Protein AF-A0A0T1X6J6-F1 (afdb_monomer)

pLDDT: mean 84.4, std 14.31, range [27.38, 98.38]

Nearest PDB structures (foldseek):
  5xg2-assembly1_A  TM=2.664E-01  e=5.481E+00  Pyrococcus yayanosii CH1
  2efk-assembly1_A-2  TM=2.454E-01  e=5.730E+00  Homo sapiens

Solvent-accessible surface area (backbone atoms only — not comparable to full-atom values): 37831 Å² total; per-residue (Å²): 134,87,79,79,72,47,75,50,78,43,81,40,73,76,47,72,69,56,53,54,52,35,32,52,47,9,73,74,46,39,60,80,56,39,36,44,32,43,32,29,67,84,44,84,43,36,30,42,36,28,44,22,45,25,12,33,35,33,40,44,55,94,96,46,76,45,75,77,34,25,60,32,59,86,63,83,93,65,62,73,47,83,46,69,68,58,54,50,51,40,47,56,48,48,49,54,38,46,72,74,41,63,81,51,44,64,51,26,50,52,40,23,73,69,42,92,86,52,48,47,68,59,16,56,62,56,51,66,65,81,71,89,33,31,24,39,43,52,38,44,51,46,49,48,51,65,27,64,42,89,87,49,93,74,51,59,91,58,57,64,61,54,54,51,43,75,66,34,76,73,42,47,76,61,29,72,34,34,47,61,78,60,57,42,73,74,46,50,65,36,36,52,51,35,24,72,78,64,30,35,63,59,25,35,50,39,53,50,46,51,40,52,22,52,57,46,32,37,75,76,33,24,83,54,30,54,36,48,94,89,60,60,49,60,76,68,46,76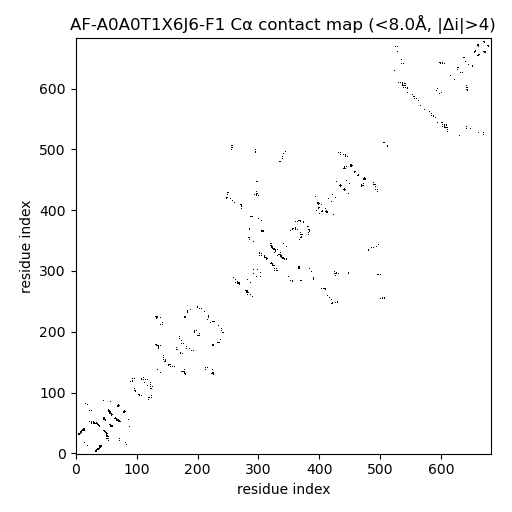,69,54,57,86,72,80,80,84,82,70,63,61,51,71,66,50,50,41,54,51,51,48,54,46,57,72,22,38,88,35,69,50,66,70,59,63,81,85,79,58,85,44,44,34,49,47,30,46,48,33,49,40,51,50,36,66,61,56,36,41,57,52,62,45,59,35,66,27,40,42,84,37,52,41,77,32,85,83,83,40,92,61,25,27,34,42,44,40,54,26,91,63,34,95,84,60,46,57,47,75,43,53,39,45,41,73,55,45,68,60,42,52,60,34,39,56,61,28,53,45,98,76,32,62,91,48,66,36,50,29,32,27,85,60,77,56,57,94,86,46,92,62,74,76,57,46,44,58,64,56,48,48,53,50,51,56,36,46,44,43,24,66,34,89,92,30,62,90,45,86,57,33,52,39,50,38,69,74,71,71,34,76,88,77,48,71,72,31,45,40,53,30,47,37,58,48,23,46,74,69,68,25,46,12,28,32,35,62,62,61,72,65,81,47,81,70,84,90,84,80,95,48,75,70,63,44,51,62,43,38,36,63,48,41,67,20,72,57,88,86,64,79,78,59,81,89,50,51,66,53,28,35,55,38,39,40,59,54,34,47,61,48,49,54,49,34,45,75,66,31,70,68,47,40,53,50,54,51,48,52,51,49,52,52,49,52,52,51,52,54,54,50,60,74,43,44,63,61,18,37,55,51,11,58,62,65,45,46,64,56,50,51,53,36,50,50,51,34,55,51,40,52,52,48,44,54,54,45,68,70,40,87,80,57,54,65,68,60,45,52,52,48,50,54,52,34,51,54,38,46,53,53,38,46,38,56,70,79,55,37,21,77,75,28,45,62,45,23,59,55,47,47,60,74,33,74,63,36,78,76,33,89,63,53,61,78,52,57,48,66,82,78,36,47,69,57,46,53,50,47,44,36,36,58,39,60,78,36,53,72,64,57,43,50,49,55,43,23,76,73,54,42,45,54,85,87,60,86,93,73,62,58,34,52,74,93,53,78,57,62,79,74,75,82,116

Sequence (683 aa):
MTSKITYNNIRVKIAKSHITEAAKKAEVGMPTRVVDIYADDATAGLQLRVQGQRAFWVLKYRNSTKTLGYVYAEQEPHQMIPSVSEARSLAAEGKKVIDDDPKKFDSFLSTYYAIQERDPEQARKEARGQITTWTLRQCIEHVIEARTATGEKKPLKNPYEYQLTLRRPELQNLLDQPAAALDRGDFDDARDTLKKNYGKSPANKALSNIRRSLDYCMRFQSKASGLSHQDQWWKLIESAGVVEKRTRLPKIDDIVQMMIVMEDFLDKPLPGRKSRDGKAGVRANVFAAAWWLVLTGQRTFAALHLHGHDFFPDKEAGNGWYIAAWPASVMKATVDFSLPVPPSVVQHMLPLIEASRNDVNDGSAWAFPSGRKPKKSSAKKDITVNQSAVRLALQRLRGRDPLMKGNAEAVDFFARCKIPWWTPHDIRKCLTAFMDKSGMPGGASAILAHKIKMPDLPHNDKDREDWLEQHVEDVTAASYFSPGHMHLKAKAMSLWTDAILDRYEALSPRAQAKIQEEKRIQRAKFIFQDALYAHRARDAALITIQPLIEAQRVKVSKTERMIETMMTETPVPLKDIAFAKDELQGYQDDLDRLVTTPGTALIKPSEEARKGSMVDVMHHGFSTYDFRSEAPDYCELRDRYITGLINIETFKSALSDKYGYDFSLDTQSMYLPGREPVSAIAS

Mean predicted aligned error: 15.88 Å

Structure (mmCIF, N/CA/C/O backbone):
data_AF-A0A0T1X6J6-F1
#
_entry.id   AF-A0A0T1X6J6-F1
#
loop_
_atom_site.group_PDB
_atom_site.id
_atom_site.type_symbol
_atom_site.label_atom_id
_atom_site.label_alt_id
_atom_site.label_comp_id
_atom_site.label_asym_id
_atom_site.label_entity_id
_atom_site.label_seq_id
_atom_site.pdbx_PDB_ins_code
_atom_site.Cartn_x
_atom_site.Cartn_y
_atom_site.Cartn_z
_atom_site.occupancy
_atom_site.B_iso_or_equiv
_atom_site.auth_seq_id
_atom_site.auth_comp_id
_atom_site.auth_asym_id
_atom_site.auth_atom_id
_atom_site.pdbx_PDB_model_num
ATOM 1 N N . MET A 1 1 ? 47.435 27.502 -81.929 1.00 43.09 1 MET A N 1
ATOM 2 C CA . MET A 1 1 ? 46.323 26.844 -82.652 1.00 43.09 1 MET A CA 1
ATOM 3 C C . MET A 1 1 ? 45.966 25.540 -81.946 1.00 43.09 1 MET A C 1
ATOM 5 O O . MET A 1 1 ? 46.688 24.560 -82.063 1.00 43.09 1 MET A O 1
ATOM 9 N N . THR A 1 2 ? 44.904 25.543 -81.143 1.00 43.44 2 THR A N 1
ATOM 10 C CA . THR A 1 2 ? 44.392 24.384 -80.393 1.00 43.44 2 THR A CA 1
ATOM 11 C C . THR A 1 2 ? 43.585 23.478 -81.329 1.00 43.44 2 THR A C 1
ATOM 13 O O . THR A 1 2 ? 42.407 23.714 -81.584 1.00 43.44 2 THR A O 1
ATOM 16 N N . SER A 1 3 ? 44.230 22.458 -81.901 1.00 50.12 3 SER A N 1
ATOM 17 C CA . SER A 1 3 ? 43.570 21.484 -82.781 1.00 50.12 3 SER A CA 1
ATOM 18 C C . SER A 1 3 ? 42.576 20.620 -81.991 1.00 50.12 3 SER A C 1
ATOM 20 O O . SER A 1 3 ? 42.975 19.962 -81.028 1.00 50.12 3 SER A O 1
ATOM 22 N N . LYS A 1 4 ? 41.300 20.614 -82.396 1.00 70.50 4 LYS A N 1
ATOM 23 C CA . LYS A 1 4 ? 40.212 19.843 -81.768 1.00 70.50 4 LYS A CA 1
ATOM 24 C C . LYS A 1 4 ? 40.441 18.326 -81.901 1.00 70.50 4 LYS A C 1
ATOM 26 O O . LYS A 1 4 ? 40.846 17.855 -82.960 1.00 70.50 4 LYS A O 1
ATOM 31 N N . ILE A 1 5 ? 40.158 17.571 -80.836 1.00 75.75 5 ILE A N 1
ATOM 32 C CA . ILE A 1 5 ? 40.084 16.096 -80.859 1.00 75.75 5 ILE A CA 1
ATOM 33 C C . ILE A 1 5 ? 38.854 15.691 -81.679 1.00 75.75 5 ILE A C 1
ATOM 35 O O . ILE A 1 5 ? 37.776 16.254 -81.480 1.00 75.75 5 ILE A O 1
ATOM 39 N N . THR A 1 6 ? 39.015 14.725 -82.584 1.00 80.62 6 THR A N 1
ATOM 40 C CA . THR A 1 6 ? 37.920 14.205 -83.419 1.00 80.62 6 THR A CA 1
ATOM 41 C C . THR A 1 6 ? 37.339 12.948 -82.776 1.00 80.62 6 THR A C 1
ATOM 43 O O . THR A 1 6 ? 38.082 12.029 -82.430 1.00 80.62 6 THR A O 1
ATOM 46 N N . TYR A 1 7 ? 36.016 12.915 -82.596 1.00 83.62 7 TYR A N 1
ATOM 47 C CA . TYR A 1 7 ? 35.297 11.801 -81.977 1.00 83.62 7 TYR A CA 1
ATOM 48 C C . TYR A 1 7 ? 34.411 11.106 -83.008 1.00 83.62 7 TYR A C 1
ATOM 50 O O . TYR A 1 7 ? 33.471 11.719 -83.513 1.00 83.62 7 TYR A O 1
ATOM 58 N N . ASN A 1 8 ? 34.659 9.822 -83.251 1.00 85.75 8 ASN A N 1
ATOM 59 C CA . ASN A 1 8 ? 33.789 8.980 -84.065 1.00 85.75 8 ASN A CA 1
ATOM 60 C C . ASN A 1 8 ? 32.909 8.160 -83.124 1.00 85.75 8 ASN A C 1
ATOM 62 O O . ASN A 1 8 ? 33.383 7.227 -82.481 1.00 85.75 8 ASN A O 1
ATOM 66 N N . ASN A 1 9 ? 31.640 8.539 -82.986 1.00 88.31 9 ASN A N 1
ATOM 67 C CA . ASN A 1 9 ? 30.716 7.885 -82.063 1.00 88.31 9 ASN A CA 1
ATOM 68 C C . ASN A 1 9 ? 29.719 7.019 -82.832 1.00 88.31 9 ASN A C 1
ATOM 70 O O . ASN A 1 9 ? 28.896 7.543 -83.581 1.00 88.31 9 ASN A O 1
ATOM 74 N N . ILE A 1 10 ? 29.780 5.710 -82.611 1.00 90.44 10 ILE A N 1
ATOM 75 C CA . ILE A 1 10 ? 28.892 4.722 -83.216 1.00 90.44 10 ILE A CA 1
ATOM 76 C C . ILE A 1 10 ? 28.088 4.073 -82.091 1.00 90.44 10 ILE A C 1
ATOM 78 O O . ILE A 1 10 ? 28.646 3.453 -81.186 1.00 90.44 10 ILE A O 1
ATOM 82 N N . ARG A 1 11 ? 26.763 4.230 -82.134 1.00 88.62 11 ARG A N 1
ATOM 83 C CA . ARG A 1 11 ? 25.850 3.487 -81.259 1.00 88.62 11 ARG A CA 1
ATOM 84 C C . ARG A 1 11 ? 25.567 2.130 -81.880 1.00 88.62 11 ARG A C 1
ATOM 86 O O . ARG A 1 11 ? 25.149 2.068 -83.034 1.00 88.62 11 ARG A O 1
ATOM 93 N N . VAL A 1 12 ? 25.869 1.070 -81.141 1.00 93.38 12 VAL A N 1
ATOM 94 C CA . VAL A 1 12 ? 25.687 -0.304 -81.604 1.00 93.38 12 VAL A CA 1
ATOM 95 C C . VAL A 1 12 ? 25.530 -1.238 -80.410 1.00 93.38 12 VAL A C 1
ATOM 97 O O . VAL A 1 12 ? 26.099 -1.022 -79.339 1.00 93.38 12 VAL A O 1
ATOM 100 N N . LYS A 1 13 ? 24.819 -2.351 -80.590 1.00 92.44 13 LYS A N 1
ATOM 101 C CA . LYS A 1 13 ? 24.887 -3.473 -79.649 1.00 92.44 13 LYS A CA 1
ATOM 102 C C . LYS A 1 13 ? 26.267 -4.127 -79.753 1.00 92.44 13 LYS A C 1
ATOM 104 O O . LYS A 1 13 ? 26.528 -4.895 -80.681 1.00 92.44 13 LYS A O 1
ATOM 109 N N . ILE A 1 14 ? 27.155 -3.832 -78.801 1.00 92.00 14 ILE A N 1
ATOM 110 C CA . ILE A 1 14 ? 28.541 -4.306 -78.853 1.00 92.00 14 ILE A CA 1
ATOM 111 C C . ILE A 1 14 ? 28.554 -5.838 -78.780 1.00 92.00 14 ILE A C 1
ATOM 113 O O . ILE A 1 14 ? 27.834 -6.465 -77.992 1.00 92.00 14 ILE A O 1
ATOM 117 N N . ALA A 1 15 ? 29.377 -6.429 -79.642 1.00 91.31 15 ALA A N 1
ATOM 118 C CA . ALA A 1 15 ? 29.508 -7.862 -79.872 1.00 91.31 15 ALA A CA 1
ATOM 119 C C . ALA A 1 15 ? 30.993 -8.209 -80.036 1.00 91.31 15 ALA A C 1
ATOM 121 O O . ALA A 1 15 ? 31.829 -7.313 -80.165 1.00 91.31 15 ALA A O 1
ATOM 122 N N . LYS A 1 16 ? 31.324 -9.504 -80.061 1.00 89.75 16 LYS A N 1
ATOM 123 C CA . LYS A 1 16 ? 32.715 -9.977 -80.164 1.00 89.75 16 LYS A CA 1
ATOM 124 C C . LYS A 1 16 ? 33.451 -9.406 -81.385 1.00 89.75 16 LYS A C 1
ATOM 126 O O . LYS A 1 16 ? 34.615 -9.053 -81.257 1.00 89.75 16 LYS A O 1
ATOM 131 N N . SER A 1 17 ? 32.768 -9.242 -82.522 1.00 90.56 17 SER A N 1
ATOM 132 C CA . SER A 1 17 ? 33.330 -8.626 -83.735 1.00 90.56 17 SER A CA 1
ATOM 133 C C . SER A 1 17 ? 33.864 -7.213 -83.485 1.00 90.56 17 SER A C 1
ATOM 135 O O . SER A 1 17 ? 34.997 -6.922 -83.849 1.00 90.56 17 SER A O 1
ATOM 137 N N . HIS A 1 18 ? 33.093 -6.374 -82.791 1.00 91.31 18 HIS A N 1
ATOM 138 C CA . HIS A 1 18 ? 33.474 -5.003 -82.444 1.00 91.31 18 HIS A CA 1
ATOM 139 C C . HIS A 1 18 ? 34.646 -4.958 -81.455 1.00 91.31 18 HIS A C 1
ATOM 141 O O . HIS A 1 18 ? 35.502 -4.086 -81.553 1.00 91.31 18 HIS A O 1
ATOM 147 N N . ILE A 1 19 ? 34.714 -5.914 -80.520 1.00 91.38 19 ILE A N 1
ATOM 148 C CA . ILE A 1 19 ? 35.844 -6.049 -79.587 1.00 91.38 19 ILE A CA 1
ATOM 149 C C . ILE A 1 19 ? 37.118 -6.410 -80.358 1.00 91.38 19 ILE A C 1
ATOM 151 O O . ILE A 1 19 ? 38.153 -5.784 -80.154 1.00 91.38 19 ILE A O 1
ATOM 155 N N . THR A 1 20 ? 37.043 -7.383 -81.272 1.00 90.38 20 THR A N 1
ATOM 156 C CA . THR A 1 20 ? 38.177 -7.779 -82.118 1.00 90.38 20 THR A CA 1
ATOM 157 C C . THR A 1 20 ? 38.612 -6.648 -83.049 1.00 90.38 20 THR A C 1
ATOM 159 O O . THR A 1 20 ? 39.808 -6.427 -83.213 1.00 90.38 20 THR A O 1
ATOM 162 N N . GLU A 1 21 ? 37.671 -5.907 -83.635 1.00 91.19 21 GLU A N 1
ATOM 163 C CA . GLU A 1 21 ? 37.976 -4.729 -84.451 1.00 91.19 21 GLU A CA 1
ATOM 164 C C . GLU A 1 21 ? 38.663 -3.638 -83.621 1.00 91.19 21 GLU A C 1
ATOM 166 O O . GLU A 1 21 ? 39.692 -3.104 -84.032 1.00 91.19 21 GLU A O 1
ATOM 171 N N . ALA A 1 22 ? 38.138 -3.338 -82.431 1.00 89.62 22 ALA A N 1
ATOM 172 C CA . ALA A 1 22 ? 38.720 -2.359 -81.522 1.00 89.62 22 ALA A CA 1
ATOM 173 C C . ALA A 1 22 ? 40.132 -2.753 -81.066 1.00 89.62 22 ALA A C 1
ATOM 175 O O . ALA A 1 22 ? 41.017 -1.900 -81.032 1.00 89.62 22 ALA A O 1
ATOM 176 N N . ALA A 1 23 ? 40.355 -4.036 -80.765 1.00 88.88 23 ALA A N 1
ATOM 177 C CA . ALA A 1 23 ? 41.668 -4.566 -80.413 1.00 88.88 23 ALA A CA 1
ATOM 178 C C . ALA A 1 23 ? 42.661 -4.433 -81.577 1.00 88.88 23 ALA A C 1
ATOM 180 O O . ALA A 1 23 ? 43.738 -3.889 -81.377 1.00 88.88 23 ALA A O 1
ATOM 181 N N . LYS A 1 24 ? 42.271 -4.813 -82.805 1.00 89.94 24 LYS A N 1
ATOM 182 C CA . LYS A 1 24 ? 43.114 -4.656 -84.007 1.00 89.94 24 LYS A CA 1
ATOM 183 C C . LYS A 1 24 ? 43.457 -3.194 -84.294 1.00 89.94 24 LYS A C 1
ATOM 185 O O . LYS A 1 24 ? 44.597 -2.876 -84.610 1.00 89.94 24 LYS A O 1
ATOM 190 N N . LYS A 1 25 ? 42.481 -2.286 -84.168 1.00 89.69 25 LYS A N 1
ATOM 191 C CA . LYS A 1 25 ? 42.715 -0.839 -84.320 1.00 89.69 25 LYS A CA 1
ATOM 192 C C . LYS A 1 25 ? 43.697 -0.314 -83.268 1.00 89.69 25 LYS A C 1
ATOM 194 O O . LYS A 1 25 ? 44.536 0.523 -83.585 1.00 89.69 25 LYS A O 1
ATOM 199 N N . ALA A 1 26 ? 43.604 -0.803 -82.032 1.00 88.81 26 ALA A N 1
ATOM 200 C CA . ALA A 1 26 ? 44.536 -0.446 -80.968 1.00 88.81 26 ALA A CA 1
ATOM 201 C C . ALA A 1 26 ? 45.932 -1.061 -81.173 1.00 88.81 26 ALA A C 1
ATOM 203 O O . ALA A 1 26 ? 46.922 -0.404 -80.889 1.00 88.81 26 ALA A O 1
ATOM 204 N N . GLU A 1 27 ? 46.030 -2.277 -81.703 1.00 87.94 27 GLU A N 1
ATOM 205 C CA . GLU A 1 27 ? 47.301 -2.939 -82.019 1.00 87.94 27 GLU A CA 1
ATOM 206 C C . GLU A 1 27 ? 48.082 -2.194 -83.110 1.00 87.94 27 GLU A C 1
ATOM 208 O O . GLU A 1 27 ? 49.273 -1.942 -82.956 1.00 87.94 27 GLU A O 1
ATOM 213 N N . VAL A 1 28 ? 47.395 -1.753 -84.171 1.00 86.75 28 VAL A N 1
ATOM 214 C CA . VAL A 1 28 ? 47.992 -0.945 -85.252 1.00 86.75 28 VAL A CA 1
ATOM 215 C C . VAL A 1 28 ? 48.358 0.472 -84.783 1.00 86.75 28 VAL A C 1
ATOM 217 O O . VAL A 1 28 ? 49.276 1.087 -85.321 1.00 86.75 28 VAL A O 1
ATOM 220 N N . GLY A 1 29 ? 47.662 0.987 -83.767 1.00 80.81 29 GLY A N 1
ATOM 221 C CA . GLY A 1 29 ? 47.860 2.326 -83.226 1.00 80.81 29 GLY A CA 1
ATOM 222 C C . GLY A 1 29 ? 47.061 3.385 -83.986 1.00 80.81 29 GLY A C 1
ATOM 223 O O . GLY A 1 29 ? 47.372 3.767 -85.112 1.00 80.81 29 GLY A O 1
ATOM 224 N N . MET A 1 30 ? 46.026 3.913 -83.337 1.00 84.50 30 MET A N 1
ATOM 225 C CA . MET A 1 30 ? 45.235 5.022 -83.873 1.00 84.50 30 MET A CA 1
ATOM 226 C C . MET A 1 30 ? 45.956 6.365 -83.664 1.00 84.50 30 MET A C 1
ATOM 228 O O . MET A 1 30 ? 46.654 6.538 -82.661 1.00 84.50 30 MET A O 1
ATOM 232 N N . PRO A 1 31 ? 45.745 7.375 -84.530 1.00 82.62 31 PRO A N 1
ATOM 233 C CA . PRO A 1 31 ? 46.229 8.728 -84.272 1.00 82.62 31 PRO A CA 1
ATOM 234 C C . PRO A 1 31 ? 45.762 9.220 -82.894 1.00 82.62 31 PRO A C 1
ATOM 236 O O . PRO A 1 31 ? 44.577 9.163 -82.574 1.00 82.62 31 PRO A O 1
ATOM 239 N N . THR A 1 32 ? 46.668 9.764 -82.078 1.00 74.81 32 THR A N 1
ATOM 240 C CA . THR A 1 32 ? 46.408 10.128 -80.665 1.00 74.81 32 THR A CA 1
ATOM 241 C C . THR A 1 32 ? 45.277 11.148 -80.467 1.00 74.81 32 THR A C 1
ATOM 243 O O . THR A 1 32 ? 44.754 11.297 -79.361 1.00 74.81 32 THR A O 1
ATOM 246 N N . ARG A 1 33 ? 44.894 11.857 -81.537 1.00 80.44 33 ARG A N 1
ATOM 247 C CA . ARG A 1 33 ? 43.850 12.897 -81.569 1.00 80.44 33 ARG A CA 1
ATOM 248 C C . ARG A 1 33 ? 42.508 12.418 -82.141 1.00 80.44 33 ARG A C 1
ATOM 250 O O . ARG A 1 33 ? 41.603 13.239 -82.301 1.00 80.44 33 ARG A O 1
ATOM 257 N N . VAL A 1 34 ? 42.381 11.126 -82.439 1.00 84.69 34 VAL A N 1
ATOM 258 C CA . VAL A 1 34 ? 41.142 10.475 -82.879 1.00 84.69 34 VAL A CA 1
ATOM 259 C C . VAL A 1 34 ? 40.714 9.479 -81.808 1.00 84.69 34 VAL A C 1
ATOM 261 O O . VAL A 1 34 ? 41.530 8.695 -81.322 1.00 84.69 34 VAL A O 1
ATOM 264 N N . VAL A 1 35 ? 39.440 9.530 -81.425 1.00 88.56 35 VAL A N 1
ATOM 265 C CA . VAL A 1 35 ? 38.843 8.565 -80.497 1.00 88.56 35 VAL A CA 1
ATOM 266 C C . VAL A 1 35 ? 37.648 7.914 -81.175 1.00 88.56 35 VAL A C 1
ATOM 268 O O . VAL A 1 35 ? 36.632 8.573 -81.412 1.00 88.56 35 VAL A O 1
ATOM 271 N N . ASP A 1 36 ? 37.766 6.617 -81.444 1.00 92.06 36 ASP A N 1
ATOM 272 C CA . ASP A 1 36 ? 36.637 5.792 -81.866 1.00 92.06 36 ASP A CA 1
ATOM 273 C C . ASP A 1 36 ? 35.889 5.331 -80.610 1.00 92.06 36 ASP A C 1
ATOM 275 O O . ASP A 1 36 ? 36.483 4.786 -79.677 1.00 92.06 36 ASP A O 1
ATOM 279 N N . ILE A 1 37 ? 34.583 5.581 -80.562 1.00 93.12 37 ILE A N 1
ATOM 280 C CA . ILE A 1 37 ? 33.707 5.240 -79.443 1.00 93.12 37 ILE A CA 1
ATOM 281 C C . ILE A 1 37 ? 32.589 4.347 -79.968 1.00 93.12 37 ILE A C 1
ATOM 283 O O . ILE A 1 37 ? 31.714 4.811 -80.696 1.00 93.12 37 ILE A O 1
ATOM 287 N N . TYR A 1 38 ? 32.573 3.094 -79.524 1.00 94.75 38 TYR A N 1
ATOM 288 C CA . TYR A 1 38 ? 31.408 2.224 -79.641 1.00 94.75 38 TYR A CA 1
ATOM 289 C C . TYR A 1 38 ? 30.589 2.375 -78.360 1.00 94.75 38 TYR A C 1
ATOM 291 O O . TYR A 1 38 ? 31.032 1.979 -77.281 1.00 94.75 38 TYR A O 1
ATOM 299 N N . ALA A 1 39 ? 29.422 3.005 -78.447 1.00 92.94 39 ALA A N 1
ATOM 300 C CA . ALA A 1 39 ? 28.498 3.134 -77.326 1.00 92.94 39 ALA A CA 1
ATOM 301 C C . ALA A 1 39 ? 27.523 1.951 -77.331 1.00 92.94 39 ALA A C 1
ATOM 303 O O . ALA A 1 39 ? 26.851 1.727 -78.335 1.00 92.94 39 ALA A O 1
ATOM 304 N N . ASP A 1 40 ? 27.458 1.208 -76.222 1.00 94.12 40 ASP A N 1
ATOM 305 C CA . ASP A 1 40 ? 26.638 -0.000 -76.132 1.00 94.12 40 ASP A CA 1
ATOM 306 C C . ASP A 1 40 ? 25.150 0.336 -76.011 1.00 94.12 40 ASP A C 1
ATOM 308 O O . ASP A 1 40 ? 24.731 1.014 -75.071 1.00 94.12 40 ASP A O 1
ATOM 312 N N . ASP A 1 41 ? 24.342 -0.196 -76.927 1.00 90.94 41 ASP A N 1
ATOM 313 C CA . ASP A 1 41 ? 22.884 -0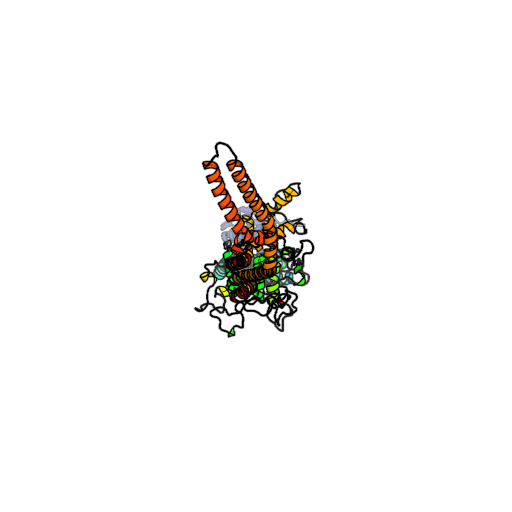.017 -76.889 1.00 90.94 41 ASP A CA 1
ATOM 314 C C . ASP A 1 41 ? 22.206 -0.860 -75.796 1.00 90.94 41 ASP A C 1
ATOM 316 O O . ASP A 1 41 ? 21.113 -0.523 -75.344 1.00 90.94 41 ASP A O 1
ATOM 320 N N . ALA A 1 42 ? 22.836 -1.955 -75.350 1.00 89.19 42 ALA A N 1
ATOM 321 C CA . ALA A 1 42 ? 22.252 -2.848 -74.347 1.00 89.19 42 ALA A CA 1
ATOM 322 C C . ALA A 1 42 ? 22.447 -2.342 -72.905 1.00 89.19 42 ALA A C 1
ATOM 324 O O . ALA A 1 42 ? 21.542 -2.482 -72.083 1.00 89.19 42 ALA A O 1
ATOM 325 N N . THR A 1 43 ? 23.593 -1.728 -72.595 1.00 89.75 43 THR A N 1
ATOM 326 C CA . THR A 1 43 ? 23.885 -1.166 -71.270 1.00 89.75 43 THR A CA 1
ATOM 327 C C . THR A 1 43 ? 24.165 0.331 -71.367 1.00 89.75 43 THR A C 1
ATOM 329 O O . THR A 1 43 ? 25.277 0.759 -71.670 1.00 89.75 43 THR A O 1
ATOM 332 N N . ALA A 1 44 ? 23.166 1.152 -71.024 1.00 89.12 44 ALA A N 1
ATOM 333 C CA . ALA A 1 44 ? 23.257 2.610 -71.117 1.00 89.12 44 ALA A CA 1
ATOM 334 C C . ALA A 1 44 ? 24.518 3.175 -70.434 1.00 89.12 44 ALA A C 1
ATOM 336 O O . ALA A 1 44 ? 24.763 2.910 -69.257 1.00 89.12 44 ALA A O 1
ATOM 337 N N . GLY A 1 45 ? 25.301 3.979 -71.150 1.00 90.12 45 GLY A N 1
ATOM 338 C CA . GLY A 1 45 ? 26.509 4.614 -70.614 1.00 90.12 45 GLY A CA 1
ATOM 339 C C . GLY A 1 45 ? 27.778 3.755 -70.658 1.00 90.12 45 GLY A C 1
ATOM 340 O O . GLY A 1 45 ? 28.853 4.298 -70.407 1.00 90.12 45 GLY A O 1
ATOM 341 N N . LEU A 1 46 ? 27.698 2.468 -71.015 1.00 95.44 46 LEU A N 1
ATOM 342 C CA . LEU A 1 46 ? 28.880 1.653 -71.310 1.00 95.44 46 LEU A CA 1
ATOM 343 C C . LEU A 1 46 ? 29.421 1.997 -72.705 1.00 95.44 46 LEU A C 1
ATOM 345 O O . LEU A 1 46 ? 28.670 2.095 -73.676 1.00 95.44 46 LEU A O 1
ATOM 349 N N . GLN A 1 47 ? 30.732 2.196 -72.804 1.00 95.38 47 GLN A N 1
ATOM 350 C CA . GLN A 1 47 ? 31.419 2.540 -74.045 1.00 95.38 47 GLN A CA 1
ATOM 351 C C . GLN A 1 47 ? 32.714 1.741 -74.180 1.00 95.38 47 GLN A C 1
ATOM 353 O O . GLN A 1 47 ? 33.469 1.632 -73.218 1.00 95.38 47 GLN A O 1
ATOM 358 N N . LEU A 1 48 ? 33.002 1.247 -75.380 1.00 94.62 48 LEU A N 1
ATOM 359 C CA . LEU A 1 48 ? 34.322 0.758 -75.765 1.00 94.62 48 LEU A CA 1
ATOM 360 C C . LEU A 1 48 ? 35.020 1.863 -76.555 1.00 94.62 48 LEU A C 1
ATOM 362 O O . LEU A 1 48 ? 34.528 2.281 -77.602 1.00 94.62 48 LEU A O 1
ATOM 366 N N . ARG A 1 49 ? 36.139 2.366 -76.037 1.00 93.81 49 ARG A N 1
ATOM 367 C CA . ARG A 1 49 ? 36.908 3.439 -76.670 1.00 93.81 49 ARG A CA 1
ATOM 368 C C . ARG A 1 49 ? 38.225 2.911 -77.200 1.00 93.81 49 ARG A C 1
ATOM 370 O O . ARG A 1 49 ? 38.899 2.156 -76.504 1.00 93.81 49 ARG A O 1
ATOM 377 N N . VAL A 1 50 ? 38.599 3.355 -78.393 1.00 91.50 50 VAL A N 1
ATOM 378 C CA . VAL A 1 50 ? 39.920 3.124 -78.978 1.00 91.50 50 VAL A CA 1
ATOM 379 C C . VAL A 1 50 ? 40.615 4.467 -79.129 1.00 91.50 50 VAL A C 1
ATOM 381 O O . VAL A 1 50 ? 40.085 5.379 -79.766 1.00 91.50 50 VAL A O 1
ATOM 384 N N . GLN A 1 51 ? 41.788 4.600 -78.519 1.00 89.69 51 GLN A N 1
ATOM 385 C CA . GLN A 1 51 ? 42.606 5.806 -78.591 1.00 89.69 51 GLN A CA 1
ATOM 386 C C . GLN A 1 51 ? 44.084 5.427 -78.512 1.00 89.69 51 GLN A C 1
ATOM 388 O O . GLN A 1 51 ? 44.505 4.767 -77.560 1.00 89.69 51 GLN A O 1
ATOM 393 N N . GLY A 1 52 ? 44.884 5.877 -79.482 1.00 88.12 52 GLY A N 1
ATOM 394 C CA . GLY A 1 52 ? 46.290 5.478 -79.550 1.00 88.12 52 GLY A CA 1
ATOM 395 C C . GLY A 1 52 ? 46.417 3.962 -79.688 1.00 88.12 52 GLY A C 1
ATOM 396 O O . GLY A 1 52 ? 45.681 3.343 -80.457 1.00 88.12 52 GLY A O 1
ATOM 397 N N . GLN A 1 53 ? 47.300 3.369 -78.885 1.00 89.69 53 GLN A N 1
ATOM 398 C CA . GLN A 1 53 ? 47.515 1.919 -78.826 1.00 89.69 53 GLN A CA 1
ATOM 399 C C . GLN A 1 53 ? 46.714 1.224 -77.710 1.00 89.69 53 GLN A C 1
ATOM 401 O O . GLN A 1 53 ? 47.181 0.282 -77.066 1.00 89.69 53 GLN A O 1
ATOM 406 N N . ARG A 1 54 ? 45.515 1.736 -77.393 1.00 90.38 54 ARG A N 1
ATOM 407 C CA . ARG A 1 54 ? 44.675 1.207 -76.308 1.00 90.38 54 ARG A CA 1
ATOM 408 C C . ARG A 1 54 ? 43.220 1.083 -76.738 1.00 90.38 54 ARG A C 1
ATOM 410 O O . ARG A 1 54 ? 42.655 2.017 -77.305 1.00 90.38 54 ARG A O 1
ATOM 417 N N . ALA A 1 55 ? 42.606 -0.041 -76.381 1.00 91.38 55 ALA A N 1
ATOM 418 C CA . ALA A 1 55 ? 41.165 -0.253 -76.413 1.00 91.38 55 ALA A CA 1
ATOM 419 C C . ALA A 1 55 ? 40.675 -0.520 -74.985 1.00 91.38 55 ALA A C 1
ATOM 421 O O . ALA A 1 55 ? 41.169 -1.436 -74.328 1.00 91.38 55 ALA A O 1
ATOM 422 N N . PHE A 1 56 ? 39.726 0.270 -74.481 1.00 93.38 56 PHE A N 1
ATOM 423 C CA . PHE A 1 56 ? 39.296 0.199 -73.082 1.00 93.38 56 PHE A CA 1
ATOM 424 C C . PHE A 1 56 ? 37.810 0.481 -72.879 1.00 93.38 56 PHE A C 1
ATOM 426 O O . PHE A 1 56 ? 37.181 1.251 -73.608 1.00 93.38 56 PHE A O 1
ATOM 433 N N . TRP A 1 57 ? 37.256 -0.151 -71.850 1.00 94.50 57 TRP A N 1
ATOM 434 C CA . TRP A 1 57 ? 35.877 0.008 -71.418 1.00 94.50 57 TRP A CA 1
ATOM 435 C C . TRP A 1 57 ? 35.735 1.211 -70.497 1.00 94.50 57 TRP A C 1
ATOM 437 O O . TRP A 1 57 ? 36.488 1.380 -69.538 1.00 94.50 57 TRP A O 1
ATOM 447 N N . VAL A 1 58 ? 34.720 2.025 -70.753 1.00 93.81 58 VAL A N 1
ATOM 448 C CA . VAL A 1 58 ? 34.398 3.220 -69.979 1.00 93.81 58 VAL A CA 1
ATOM 449 C C . VAL A 1 58 ? 32.928 3.198 -69.600 1.00 93.81 58 VAL A C 1
ATOM 451 O O . VAL A 1 58 ? 32.060 3.003 -70.447 1.00 93.81 58 VAL A O 1
ATOM 454 N N . LEU A 1 59 ? 32.648 3.473 -68.332 1.00 94.94 59 LEU A N 1
ATOM 455 C CA . LEU A 1 59 ? 31.318 3.772 -67.830 1.00 94.94 59 LEU A CA 1
ATOM 456 C C . LEU A 1 59 ? 31.156 5.291 -67.717 1.00 94.94 59 LEU A C 1
ATOM 458 O O . LEU A 1 59 ? 31.781 5.938 -66.875 1.00 94.94 59 LEU A O 1
ATOM 462 N N . LYS A 1 60 ? 30.307 5.863 -68.570 1.00 93.31 60 LYS A N 1
ATOM 463 C CA . LYS A 1 60 ? 29.858 7.254 -68.484 1.00 93.31 60 LYS A CA 1
ATOM 464 C C . LYS A 1 60 ? 28.480 7.290 -67.831 1.00 93.31 60 LYS A C 1
ATOM 466 O O . LYS A 1 60 ? 27.496 6.872 -68.439 1.00 93.31 60 LYS A O 1
ATOM 471 N N . TYR A 1 61 ? 28.401 7.806 -66.609 1.00 92.25 61 TYR A N 1
ATOM 472 C CA . TYR A 1 61 ? 27.158 7.864 -65.844 1.00 92.25 61 TYR A CA 1
ATOM 473 C C . TYR A 1 61 ? 27.105 9.143 -65.002 1.00 92.25 61 TYR A C 1
ATOM 475 O O . TYR A 1 61 ? 28.051 9.473 -64.290 1.00 92.25 61 TYR A O 1
ATOM 483 N N . ARG A 1 62 ? 26.003 9.900 -65.106 1.00 87.19 62 ARG A N 1
ATOM 484 C CA . ARG A 1 62 ? 25.870 11.253 -64.531 1.00 87.19 62 ARG A CA 1
ATOM 485 C C . ARG A 1 62 ? 27.057 12.152 -64.937 1.00 87.19 62 ARG A C 1
ATOM 487 O O . ARG A 1 62 ? 27.338 12.289 -66.127 1.00 87.19 62 ARG A O 1
ATOM 494 N N . ASN A 1 63 ? 27.759 12.726 -63.960 1.00 84.56 63 ASN A N 1
ATOM 495 C CA . ASN A 1 63 ? 28.919 13.599 -64.158 1.00 84.56 63 ASN A CA 1
ATOM 496 C C . ASN A 1 63 ? 30.260 12.848 -64.072 1.00 84.56 63 ASN A C 1
ATOM 498 O O . ASN A 1 63 ? 31.309 13.489 -64.073 1.00 84.56 63 ASN A O 1
ATOM 502 N N . SER A 1 64 ? 30.256 11.511 -63.981 1.00 83.00 64 SER A N 1
ATOM 503 C CA . SER A 1 64 ? 31.475 10.707 -63.890 1.00 83.00 64 SER A CA 1
ATOM 504 C C . SER A 1 64 ? 31.724 9.902 -65.166 1.00 83.00 64 SER A C 1
ATOM 506 O O . SER A 1 64 ? 30.819 9.446 -65.869 1.00 83.00 64 SER A O 1
ATOM 508 N N . THR A 1 65 ? 33.002 9.772 -65.504 1.00 90.69 65 THR A N 1
ATOM 509 C CA . THR A 1 65 ? 33.496 8.901 -66.569 1.00 90.69 65 THR A CA 1
ATOM 510 C C . THR A 1 65 ? 34.605 8.067 -65.954 1.00 90.69 65 THR A C 1
ATOM 512 O O . THR A 1 65 ? 35.635 8.615 -65.564 1.00 90.69 65 THR A O 1
ATOM 515 N N . LYS A 1 66 ? 34.365 6.768 -65.796 1.00 91.12 66 LYS A N 1
ATOM 516 C CA . LYS A 1 66 ? 35.276 5.849 -65.113 1.00 91.12 66 LYS A CA 1
ATOM 517 C C . LYS A 1 66 ? 35.685 4.717 -66.050 1.00 91.12 66 LYS A C 1
ATOM 519 O O . LYS A 1 66 ? 34.835 4.137 -66.721 1.00 91.12 66 LYS A O 1
ATOM 524 N N . THR A 1 67 ? 36.976 4.415 -66.109 1.00 92.38 67 THR A N 1
ATOM 525 C CA . THR A 1 67 ? 37.505 3.290 -66.892 1.00 92.38 67 THR A CA 1
ATOM 526 C C . THR A 1 67 ? 37.306 2.002 -66.106 1.00 92.38 67 THR A C 1
ATOM 528 O O . THR A 1 67 ? 37.696 1.940 -64.946 1.00 92.38 67 THR A O 1
ATOM 531 N N . LEU A 1 68 ? 36.685 0.998 -66.724 1.00 91.19 68 LEU A N 1
ATOM 532 C CA . LEU A 1 68 ? 36.424 -0.296 -66.091 1.00 91.19 68 LEU A CA 1
ATOM 533 C C . LEU A 1 68 ? 37.616 -1.241 -66.239 1.00 91.19 68 LEU A C 1
ATOM 535 O O . LEU A 1 68 ? 37.982 -1.910 -65.282 1.00 91.19 68 LEU A O 1
ATOM 539 N N . GLY A 1 69 ? 38.221 -1.278 -67.425 1.00 89.69 69 GLY A N 1
ATOM 540 C CA . GLY A 1 69 ? 39.317 -2.179 -67.778 1.00 89.69 69 GLY A CA 1
ATOM 541 C C . GLY A 1 69 ? 39.645 -2.099 -69.266 1.00 89.69 69 GLY A C 1
ATOM 542 O O . GLY A 1 69 ? 39.026 -1.330 -70.006 1.00 89.69 69 GLY A O 1
ATOM 543 N N . TYR A 1 70 ? 40.616 -2.887 -69.714 1.00 91.75 70 TYR A N 1
ATOM 544 C CA . TYR A 1 70 ? 41.173 -2.826 -71.065 1.00 91.75 70 TYR A CA 1
ATOM 545 C C . TYR A 1 70 ? 40.796 -4.061 -71.884 1.00 91.75 70 TYR A C 1
ATOM 547 O O . TYR A 1 70 ? 40.759 -5.173 -71.376 1.00 91.75 70 TYR A O 1
ATOM 555 N N . VAL A 1 71 ? 40.510 -3.866 -73.167 1.00 88.69 71 VAL A N 1
ATOM 556 C CA . VAL A 1 71 ? 40.428 -4.950 -74.157 1.00 88.69 71 VAL A CA 1
ATOM 557 C C . VAL A 1 71 ? 41.814 -5.232 -74.732 1.00 88.69 71 VAL A C 1
ATOM 559 O O . VAL A 1 71 ? 42.162 -6.382 -74.974 1.00 88.69 71 VAL A O 1
ATOM 562 N N . TYR A 1 72 ? 42.589 -4.171 -74.958 1.00 87.31 72 TYR A N 1
ATOM 563 C CA . TYR A 1 72 ? 43.954 -4.234 -75.461 1.00 87.31 72 TYR A CA 1
ATOM 564 C C . TYR A 1 72 ? 44.751 -3.039 -74.939 1.00 87.31 72 TYR A C 1
ATOM 566 O O . TYR A 1 72 ? 44.251 -1.907 -74.942 1.00 87.31 72 TYR A O 1
ATOM 574 N N . ALA A 1 73 ? 45.995 -3.280 -74.538 1.00 83.94 73 ALA A N 1
ATOM 575 C CA . ALA A 1 73 ? 46.973 -2.239 -74.270 1.00 83.94 73 ALA A CA 1
ATOM 576 C C . ALA A 1 73 ? 48.391 -2.797 -74.466 1.00 83.94 73 ALA A C 1
ATOM 578 O O . ALA A 1 73 ? 48.682 -3.891 -73.997 1.00 83.94 73 ALA A O 1
ATOM 579 N N . GLU A 1 74 ? 49.254 -2.039 -75.145 1.00 75.69 74 GLU A N 1
ATOM 580 C CA . GLU A 1 74 ? 50.617 -2.464 -75.517 1.00 75.69 74 GLU A CA 1
ATOM 581 C C . GLU A 1 74 ? 51.561 -2.668 -74.315 1.00 75.69 74 GLU A C 1
ATOM 583 O O . GLU A 1 74 ? 52.480 -3.477 -74.380 1.00 75.69 74 GLU A O 1
ATOM 588 N N . GLN A 1 75 ? 51.339 -1.955 -73.206 1.00 69.38 75 GLN A N 1
ATOM 589 C CA . GLN A 1 75 ? 52.167 -2.048 -72.001 1.00 69.38 75 GLN A CA 1
ATOM 590 C C . GLN A 1 75 ? 51.394 -2.732 -70.868 1.00 69.38 75 GLN A C 1
ATOM 592 O O . GLN A 1 75 ? 50.307 -2.291 -70.497 1.00 69.38 75 GLN A O 1
ATOM 597 N N . GLU A 1 76 ? 51.960 -3.795 -70.300 1.00 56.84 76 GLU A N 1
ATOM 598 C CA . GLU A 1 76 ? 51.491 -4.378 -69.039 1.00 56.84 76 GLU A CA 1
ATOM 599 C C . GLU A 1 76 ? 51.914 -3.523 -67.825 1.00 56.84 76 GLU A C 1
ATOM 601 O O . GLU A 1 76 ? 52.903 -2.790 -67.910 1.00 56.84 76 GLU A O 1
ATOM 606 N N . PRO A 1 77 ? 51.226 -3.624 -66.667 1.00 51.47 77 PRO A N 1
ATOM 607 C CA . PRO A 1 77 ? 50.047 -4.442 -66.389 1.00 51.47 77 PRO A CA 1
ATOM 608 C C . PRO A 1 77 ? 48.767 -3.596 -66.416 1.00 51.47 77 PRO A C 1
ATOM 610 O O . PRO A 1 77 ? 48.518 -2.755 -65.548 1.00 51.47 77 PRO A O 1
ATOM 613 N N . HIS A 1 78 ? 47.907 -3.846 -67.400 1.00 64.88 78 HIS A N 1
ATOM 614 C CA . HIS A 1 78 ? 46.569 -3.268 -67.442 1.00 64.88 78 HIS A CA 1
ATOM 615 C C . HIS A 1 78 ? 45.520 -4.344 -67.175 1.00 64.88 78 HIS A C 1
ATOM 617 O O . HIS A 1 78 ? 45.605 -5.468 -67.659 1.00 64.88 78 HIS A O 1
ATOM 623 N N . GLN A 1 79 ? 44.530 -3.996 -66.360 1.00 81.38 79 GLN A N 1
ATOM 624 C CA . GLN A 1 79 ? 43.467 -4.898 -65.947 1.00 81.38 79 GLN A CA 1
ATOM 625 C C . GLN A 1 79 ? 42.564 -5.243 -67.147 1.00 81.38 79 GLN A C 1
ATOM 627 O O . GLN A 1 79 ? 41.816 -4.389 -67.630 1.00 81.38 79 GLN A O 1
ATOM 632 N N . MET A 1 80 ? 42.681 -6.472 -67.663 1.00 85.56 80 MET A N 1
ATOM 633 C CA . MET A 1 80 ? 42.024 -6.901 -68.905 1.00 85.56 80 MET A CA 1
ATOM 634 C C . MET A 1 80 ? 40.587 -7.397 -68.683 1.00 85.56 80 MET A C 1
ATOM 636 O O . MET A 1 80 ? 40.349 -8.226 -67.803 1.00 85.56 80 MET A O 1
ATOM 640 N N . ILE A 1 81 ? 39.669 -6.943 -69.544 1.00 88.38 81 ILE A N 1
ATOM 641 C CA . ILE A 1 81 ? 38.268 -7.372 -69.675 1.00 88.38 81 ILE A CA 1
ATOM 642 C C . ILE A 1 81 ? 38.001 -7.683 -71.164 1.00 88.38 81 ILE A C 1
ATOM 644 O O . ILE A 1 81 ? 37.556 -6.811 -71.923 1.00 88.38 81 ILE A O 1
ATOM 648 N N . PRO A 1 82 ? 38.275 -8.917 -71.625 1.00 81.94 82 PRO A N 1
ATOM 649 C CA . PRO A 1 82 ? 38.102 -9.293 -73.029 1.00 81.94 82 PRO A CA 1
ATOM 650 C C . PRO A 1 82 ? 36.637 -9.586 -73.402 1.00 81.94 82 PRO A C 1
ATOM 652 O O . PRO A 1 82 ? 36.307 -9.660 -74.587 1.00 81.94 82 PRO A O 1
ATOM 655 N N . SER A 1 83 ? 35.746 -9.763 -72.417 1.00 87.94 83 SER A N 1
ATOM 656 C CA . SER A 1 83 ? 34.344 -10.126 -72.644 1.00 87.94 83 SER A CA 1
ATOM 657 C C . SER A 1 83 ? 33.383 -8.941 -72.514 1.00 87.94 83 SER A C 1
ATOM 659 O O . SER A 1 83 ? 33.421 -8.182 -71.547 1.00 87.94 83 SER A O 1
ATOM 661 N N . VAL A 1 84 ? 32.425 -8.842 -73.445 1.00 90.50 84 VAL A N 1
ATOM 662 C CA . VAL A 1 84 ? 31.311 -7.882 -73.342 1.00 90.50 84 VAL A CA 1
ATOM 663 C C . VAL A 1 84 ? 30.363 -8.216 -72.186 1.00 90.50 84 VAL A C 1
ATOM 665 O O . VAL A 1 84 ? 29.785 -7.305 -71.599 1.00 90.50 84 VAL A O 1
ATOM 668 N N . SER A 1 85 ? 30.176 -9.499 -71.846 1.00 90.00 85 SER A N 1
ATOM 669 C CA . SER A 1 85 ? 29.273 -9.891 -70.751 1.00 90.00 85 SER A CA 1
ATOM 670 C C . SER A 1 85 ? 29.816 -9.431 -69.400 1.00 90.00 85 SER A C 1
ATOM 672 O O . SER A 1 85 ? 29.073 -8.862 -68.603 1.00 90.00 85 SER A O 1
ATOM 674 N N . GLU A 1 86 ? 31.122 -9.598 -69.199 1.00 89.75 86 GLU A N 1
ATOM 675 C CA . GLU A 1 86 ? 31.852 -9.136 -68.020 1.00 89.75 86 GLU A CA 1
ATOM 676 C C . GLU A 1 86 ? 31.788 -7.606 -67.910 1.00 89.75 86 GLU A C 1
ATOM 678 O O . GLU A 1 86 ? 31.350 -7.079 -66.889 1.00 89.75 86 GLU A O 1
ATOM 683 N N . ALA A 1 87 ? 32.087 -6.885 -69.000 1.00 90.69 87 ALA A N 1
ATOM 684 C CA . ALA A 1 87 ? 32.007 -5.424 -69.032 1.00 90.69 87 ALA A CA 1
ATOM 685 C C . ALA A 1 87 ? 30.595 -4.895 -68.712 1.00 90.69 87 ALA A C 1
ATOM 687 O O . ALA A 1 87 ? 30.452 -3.901 -67.999 1.00 90.69 87 ALA A O 1
ATOM 688 N N . ARG A 1 88 ? 29.539 -5.559 -69.207 1.00 93.19 88 ARG A N 1
ATOM 689 C CA . ARG A 1 88 ? 28.144 -5.191 -68.910 1.00 93.19 88 ARG A CA 1
ATOM 690 C C . ARG A 1 88 ? 27.770 -5.447 -67.451 1.00 93.19 88 ARG A C 1
ATOM 692 O O . ARG A 1 88 ? 27.129 -4.582 -66.856 1.00 93.19 88 ARG A O 1
ATOM 699 N N . SER A 1 89 ? 28.170 -6.588 -66.888 1.00 90.88 89 SER A N 1
ATOM 700 C CA . SER A 1 89 ? 27.916 -6.924 -65.480 1.00 90.88 89 SER A CA 1
ATOM 701 C C . SER A 1 89 ? 28.621 -5.937 -64.543 1.00 90.88 89 SER A C 1
ATOM 703 O O . SER A 1 89 ? 27.988 -5.304 -63.695 1.00 90.88 89 SER A O 1
ATOM 705 N N . LEU A 1 90 ? 29.910 -5.684 -64.790 1.00 91.12 90 LEU A N 1
ATOM 706 C CA . LEU A 1 90 ? 30.710 -4.734 -64.021 1.00 91.12 90 LEU A CA 1
ATOM 707 C C . LEU A 1 90 ? 30.172 -3.299 -64.127 1.00 91.12 90 LEU A C 1
ATOM 709 O O . LEU A 1 90 ? 30.137 -2.570 -63.138 1.00 91.12 90 LEU A O 1
ATOM 713 N N . ALA A 1 91 ? 29.693 -2.891 -65.306 1.00 92.44 91 ALA A N 1
ATOM 714 C CA . ALA A 1 91 ? 29.051 -1.593 -65.492 1.00 92.44 91 ALA A CA 1
ATOM 715 C C . ALA A 1 91 ? 27.739 -1.454 -64.701 1.00 92.44 91 ALA A C 1
ATOM 717 O O . ALA A 1 91 ? 27.443 -0.365 -64.207 1.00 92.44 91 ALA A O 1
ATOM 718 N N . ALA A 1 92 ? 26.945 -2.523 -64.586 1.00 91.06 92 ALA A N 1
ATOM 719 C CA . ALA A 1 92 ? 25.686 -2.505 -63.845 1.00 91.06 92 ALA A CA 1
ATOM 720 C C . ALA A 1 92 ? 25.914 -2.318 -62.336 1.00 91.06 92 ALA A C 1
ATOM 722 O O . ALA A 1 92 ? 25.308 -1.427 -61.739 1.00 91.06 92 ALA A O 1
ATOM 723 N N . GLU A 1 93 ? 26.830 -3.083 -61.735 1.00 89.31 93 GLU A N 1
ATOM 724 C CA . GLU A 1 93 ? 27.188 -2.917 -60.317 1.00 89.31 93 GLU A CA 1
ATOM 725 C C . GLU A 1 93 ? 27.960 -1.616 -60.069 1.00 89.31 93 GLU A C 1
ATOM 727 O O . GLU A 1 93 ? 27.697 -0.912 -59.093 1.00 89.31 93 GLU A O 1
ATOM 732 N N . GLY A 1 94 ? 28.833 -1.219 -60.997 1.00 88.25 94 GLY A N 1
ATOM 733 C CA . GLY A 1 94 ? 29.564 0.042 -60.930 1.00 88.25 94 GLY A CA 1
ATOM 734 C C . GLY A 1 94 ? 28.647 1.268 -60.859 1.00 88.25 94 GLY A C 1
ATOM 735 O O . GLY A 1 94 ? 28.936 2.201 -60.112 1.00 88.25 94 GLY A O 1
ATOM 736 N N . LYS A 1 95 ? 27.503 1.265 -61.562 1.00 89.94 95 LYS A N 1
ATOM 737 C CA . LYS A 1 95 ? 26.491 2.330 -61.423 1.00 89.94 95 LYS A CA 1
ATOM 738 C C . LYS A 1 95 ? 25.927 2.409 -60.008 1.00 89.94 95 LYS A C 1
ATOM 740 O O . LYS A 1 95 ? 25.835 3.513 -59.485 1.00 89.94 95 LYS A O 1
ATOM 745 N N . LYS A 1 96 ? 25.619 1.266 -59.382 1.00 85.25 96 LYS A N 1
ATOM 746 C CA . LYS A 1 96 ? 25.134 1.216 -57.992 1.00 85.25 96 LYS A CA 1
ATOM 747 C C . LYS A 1 96 ? 26.172 1.799 -57.030 1.00 85.25 96 LYS A C 1
ATOM 749 O O . LYS A 1 96 ? 25.817 2.566 -56.149 1.00 85.25 96 LYS A O 1
ATOM 754 N N . VAL A 1 97 ? 27.460 1.513 -57.245 1.00 85.44 97 VAL A N 1
ATOM 755 C CA . VAL A 1 97 ? 28.551 2.102 -56.445 1.00 85.44 97 VAL A CA 1
ATOM 756 C C . VAL A 1 97 ? 28.649 3.616 -56.647 1.00 85.44 97 VAL A C 1
ATOM 758 O O . VAL A 1 97 ? 28.835 4.339 -55.676 1.00 85.44 97 VAL A O 1
ATOM 761 N N . ILE A 1 98 ? 28.504 4.114 -57.882 1.00 84.75 98 ILE A N 1
ATOM 762 C CA . ILE A 1 98 ? 28.504 5.563 -58.159 1.00 84.75 98 ILE A CA 1
ATOM 763 C C . ILE A 1 98 ? 27.269 6.248 -57.551 1.00 84.75 98 ILE A C 1
ATOM 765 O O . ILE A 1 98 ? 27.377 7.391 -57.109 1.00 84.75 98 ILE A O 1
ATOM 769 N N . ASP A 1 99 ? 26.113 5.579 -57.545 1.00 82.88 99 ASP A N 1
ATOM 770 C CA . ASP A 1 99 ? 24.889 6.073 -56.907 1.00 82.88 99 ASP A CA 1
ATOM 771 C C . ASP A 1 99 ? 25.031 6.142 -55.373 1.00 82.88 99 ASP A C 1
ATOM 773 O O . ASP A 1 99 ? 24.548 7.111 -54.785 1.00 82.88 99 ASP A O 1
ATOM 777 N N . ASP A 1 100 ? 25.735 5.181 -54.758 1.00 77.06 100 ASP A N 1
ATOM 778 C CA . ASP A 1 100 ? 26.024 5.137 -53.316 1.00 77.06 100 ASP A CA 1
ATOM 779 C C . ASP A 1 100 ? 27.112 6.159 -52.903 1.00 77.06 100 ASP A C 1
ATOM 781 O O . ASP A 1 100 ? 26.872 7.042 -52.080 1.00 77.06 100 ASP A O 1
ATOM 785 N N . ASP A 1 101 ? 28.330 6.044 -53.452 1.00 75.38 101 ASP A N 1
ATOM 786 C CA . ASP A 1 101 ? 29.457 6.962 -53.219 1.00 75.38 101 ASP A CA 1
ATOM 787 C C . ASP A 1 101 ? 30.481 6.891 -54.378 1.00 75.38 101 ASP A C 1
ATOM 789 O O . ASP A 1 101 ? 31.265 5.935 -54.465 1.00 75.38 101 ASP A O 1
ATOM 793 N N . PRO A 1 102 ? 30.572 7.928 -55.239 1.00 80.81 102 PRO A N 1
ATOM 794 C CA . PRO A 1 102 ? 31.511 7.965 -56.361 1.00 80.81 102 PRO A CA 1
ATOM 795 C C . PRO A 1 102 ? 32.986 7.773 -55.978 1.00 80.81 102 PRO A C 1
ATOM 797 O O . PRO A 1 102 ? 33.777 7.351 -56.825 1.00 80.81 102 PRO A O 1
ATOM 800 N N . LYS A 1 103 ? 33.383 8.088 -54.734 1.00 78.81 103 LYS A N 1
ATOM 801 C CA . LYS A 1 103 ? 34.772 7.940 -54.266 1.00 78.81 103 LYS A CA 1
ATOM 802 C C . LYS A 1 103 ? 35.144 6.484 -53.993 1.00 78.81 103 LYS A C 1
ATOM 804 O O . LYS A 1 103 ? 36.319 6.141 -54.062 1.00 78.81 103 LYS A O 1
ATOM 809 N N . LYS A 1 104 ? 34.160 5.618 -53.737 1.00 78.38 104 LYS A N 1
ATOM 810 C CA . LYS A 1 104 ? 34.379 4.184 -53.486 1.00 78.38 104 LYS A CA 1
ATOM 811 C C . LYS A 1 104 ? 34.578 3.374 -54.760 1.00 78.38 104 LYS A C 1
ATOM 813 O O . LYS A 1 104 ? 34.958 2.211 -54.683 1.00 78.38 104 LYS A O 1
ATOM 818 N N . PHE A 1 105 ? 34.367 3.981 -55.926 1.00 83.44 105 PHE A N 1
ATOM 819 C CA . PHE A 1 105 ? 34.478 3.299 -57.211 1.00 83.44 105 PHE A CA 1
ATOM 820 C C . PHE A 1 105 ? 35.867 2.697 -57.459 1.00 83.44 105 PHE A C 1
ATOM 822 O O . PHE A 1 105 ? 35.975 1.579 -57.954 1.00 83.44 105 PHE A O 1
ATOM 829 N N . ASP A 1 106 ? 36.930 3.408 -57.078 1.00 80.12 106 ASP A N 1
ATOM 830 C CA . ASP A 1 106 ? 38.299 2.938 -57.307 1.00 80.12 106 ASP A CA 1
ATOM 831 C C . ASP A 1 106 ? 38.654 1.789 -56.335 1.00 80.12 106 ASP A C 1
ATOM 833 O O . ASP A 1 106 ? 39.318 0.829 -56.724 1.00 80.12 106 ASP A O 1
ATOM 837 N N . SER A 1 107 ? 38.118 1.820 -55.105 1.00 77.56 107 SER A N 1
ATOM 838 C CA . SER A 1 107 ? 38.202 0.700 -54.151 1.00 77.56 107 SER A CA 1
ATOM 839 C C . SER A 1 107 ? 37.434 -0.522 -54.652 1.00 77.56 107 SER A C 1
ATOM 841 O O . SER A 1 107 ? 37.952 -1.630 -54.591 1.00 77.56 107 SER A O 1
ATOM 843 N N . PHE A 1 108 ? 36.227 -0.318 -55.182 1.00 83.94 108 PHE A N 1
ATOM 844 C CA . PHE A 1 108 ? 35.412 -1.366 -55.792 1.00 83.94 108 PHE A CA 1
ATOM 845 C C . PHE A 1 108 ? 36.138 -2.062 -56.947 1.00 83.94 108 PHE A C 1
ATOM 847 O O . PHE A 1 108 ? 36.180 -3.288 -56.978 1.00 83.94 108 PHE A O 1
ATOM 854 N N . LEU A 1 109 ? 36.760 -1.300 -57.854 1.00 85.44 109 LEU A N 1
ATOM 855 C CA . LEU A 1 109 ? 37.556 -1.881 -58.937 1.00 85.44 109 LEU A CA 1
ATOM 856 C C . LEU A 1 109 ? 38.780 -2.636 -58.410 1.00 85.44 109 LEU A C 1
ATOM 858 O O . LEU A 1 109 ? 39.061 -3.733 -58.881 1.00 85.44 109 LEU A O 1
ATOM 862 N N . SER A 1 110 ? 39.490 -2.091 -57.419 1.00 79.31 110 SER A N 1
ATOM 863 C CA . SER A 1 110 ? 40.633 -2.779 -56.803 1.00 79.31 110 SER A CA 1
ATOM 864 C C . SER A 1 110 ? 40.228 -4.138 -56.216 1.00 79.31 110 SER A C 1
ATOM 866 O O . SER A 1 110 ? 40.858 -5.152 -56.510 1.00 79.31 110 SER A O 1
ATOM 868 N N . THR A 1 111 ? 39.122 -4.178 -55.465 1.00 79.50 111 THR A N 1
ATOM 869 C CA . THR A 1 111 ? 38.557 -5.415 -54.908 1.00 79.50 111 THR A CA 1
ATOM 870 C C . THR A 1 111 ? 38.107 -6.375 -56.008 1.00 79.50 111 THR A C 1
ATOM 872 O O . THR A 1 111 ? 38.433 -7.556 -55.953 1.00 79.50 111 THR A O 1
ATOM 875 N N . TYR A 1 112 ? 37.433 -5.877 -57.048 1.00 85.31 112 TYR A N 1
ATOM 876 C CA . TYR A 1 112 ? 37.000 -6.684 -58.191 1.00 85.31 112 TYR A CA 1
ATOM 877 C C . TYR A 1 112 ? 38.158 -7.434 -58.858 1.00 85.31 112 TYR A C 1
ATOM 879 O O . TYR A 1 112 ? 38.042 -8.625 -59.135 1.00 85.31 112 TYR A O 1
ATOM 887 N N . TYR A 1 113 ? 39.293 -6.764 -59.072 1.00 83.56 113 TYR A N 1
ATOM 888 C CA . TYR A 1 113 ? 40.467 -7.389 -59.684 1.00 83.56 113 TYR A CA 1
ATOM 889 C C . TYR A 1 113 ? 41.294 -8.250 -58.725 1.00 83.56 113 TYR A C 1
ATOM 891 O O . TYR A 1 113 ? 42.110 -9.043 -59.195 1.00 83.56 113 TYR A O 1
ATOM 899 N N . ALA A 1 114 ? 41.090 -8.110 -57.414 1.00 77.00 114 ALA A N 1
ATOM 900 C CA . ALA A 1 114 ? 41.707 -8.958 -56.400 1.00 77.00 114 ALA A CA 1
ATOM 901 C C . ALA A 1 114 ? 40.946 -10.281 -56.182 1.00 77.00 114 ALA A C 1
ATOM 903 O O . ALA A 1 114 ? 41.557 -11.269 -55.778 1.00 77.00 114 ALA A O 1
ATOM 904 N N . ILE A 1 115 ? 39.636 -10.322 -56.458 1.00 78.31 115 ILE A N 1
ATOM 905 C CA . ILE A 1 115 ? 38.817 -11.538 -56.345 1.00 78.31 115 ILE A CA 1
ATOM 906 C C . ILE A 1 115 ? 39.132 -12.492 -57.505 1.00 78.31 115 ILE A C 1
ATOM 908 O O . ILE A 1 115 ? 39.075 -12.114 -58.675 1.00 78.31 115 ILE A O 1
ATOM 912 N N . GLN A 1 116 ? 39.413 -13.759 -57.184 1.00 70.19 116 GLN A N 1
ATOM 913 C CA . GLN A 1 116 ? 39.817 -14.779 -58.160 1.00 70.19 116 GLN A CA 1
ATOM 914 C C . GLN A 1 116 ? 38.748 -15.042 -59.237 1.00 70.19 116 GLN A C 1
ATOM 916 O O . GLN A 1 116 ? 39.085 -15.159 -60.413 1.00 70.19 116 GLN A O 1
ATOM 921 N N . GLU A 1 117 ? 37.469 -15.094 -58.854 1.00 77.62 117 GLU A N 1
ATOM 922 C CA . GLU A 1 117 ? 36.340 -15.315 -59.775 1.00 77.62 117 GLU A CA 1
ATOM 923 C C . GLU A 1 117 ? 35.825 -14.028 -60.438 1.00 77.62 117 GLU A C 1
ATOM 925 O O . GLU A 1 117 ? 34.970 -14.101 -61.319 1.00 77.62 117 GLU A O 1
ATOM 930 N N . ARG A 1 118 ? 36.357 -12.857 -60.046 1.00 80.50 118 ARG A N 1
ATOM 931 C CA . ARG A 1 118 ? 35.963 -11.532 -60.551 1.00 80.50 118 ARG A CA 1
ATOM 932 C C . ARG A 1 118 ? 34.442 -11.351 -60.612 1.00 80.50 118 ARG A C 1
ATOM 934 O O . ARG A 1 118 ? 33.892 -10.969 -61.642 1.00 80.50 118 ARG A O 1
ATOM 941 N N . ASP A 1 119 ? 33.755 -11.624 -59.503 1.00 82.50 119 ASP A N 1
ATOM 942 C CA . ASP A 1 119 ? 32.323 -11.346 -59.371 1.00 82.50 119 ASP A CA 1
ATOM 943 C C . ASP A 1 119 ? 32.084 -9.871 -58.967 1.00 82.50 119 ASP A C 1
ATOM 945 O O . ASP A 1 119 ? 32.485 -9.458 -57.870 1.00 82.50 119 ASP A O 1
ATOM 949 N N . PRO A 1 120 ? 31.416 -9.050 -59.808 1.00 82.75 120 PRO A N 1
ATOM 950 C CA . PRO A 1 120 ? 31.088 -7.667 -59.470 1.00 82.75 120 PRO A CA 1
ATOM 951 C C . PRO A 1 120 ? 30.186 -7.519 -58.238 1.00 82.75 120 PRO A C 1
ATOM 953 O O . PRO A 1 120 ? 30.281 -6.509 -57.538 1.00 82.75 120 PRO A O 1
ATOM 956 N N . GLU A 1 121 ? 29.299 -8.479 -57.953 1.00 78.38 121 GLU A N 1
ATOM 957 C CA . GLU A 1 121 ? 28.388 -8.360 -56.810 1.00 78.38 121 GLU A CA 1
ATOM 958 C C . GLU A 1 121 ? 29.136 -8.570 -55.487 1.00 78.38 121 GLU A C 1
ATOM 960 O O . GLU A 1 121 ? 29.002 -7.759 -54.559 1.00 78.38 121 GLU A O 1
ATOM 965 N N . GLN A 1 122 ? 29.965 -9.615 -55.408 1.00 79.31 122 GLN A N 1
ATOM 966 C CA . GLN A 1 122 ? 30.856 -9.856 -54.276 1.00 79.31 122 GLN A CA 1
ATOM 967 C C . GLN A 1 122 ? 31.820 -8.683 -54.053 1.00 79.31 122 GLN A C 1
ATOM 969 O O . GLN A 1 122 ? 31.920 -8.181 -52.931 1.00 79.31 122 GLN A O 1
ATOM 974 N N . ALA A 1 123 ? 32.436 -8.158 -55.118 1.00 79.19 123 ALA A N 1
ATOM 975 C CA . ALA A 1 123 ? 33.330 -7.004 -55.031 1.00 79.19 123 ALA A CA 1
ATOM 976 C C . ALA A 1 123 ? 32.645 -5.773 -54.420 1.00 79.19 123 ALA A C 1
ATOM 978 O O . ALA A 1 123 ? 33.242 -5.059 -53.616 1.00 79.19 123 ALA A O 1
ATOM 979 N N . ARG A 1 124 ? 31.368 -5.529 -54.747 1.00 77.56 124 ARG A N 1
ATOM 980 C CA . ARG A 1 124 ? 30.587 -4.428 -54.160 1.00 77.56 124 ARG A CA 1
ATOM 981 C C . ARG A 1 124 ? 30.306 -4.644 -52.672 1.00 77.56 124 ARG A C 1
ATOM 983 O O . ARG A 1 124 ? 30.310 -3.671 -51.919 1.00 77.56 124 ARG A O 1
ATOM 990 N N . LYS A 1 125 ? 30.051 -5.885 -52.243 1.00 72.69 125 LYS A N 1
ATOM 991 C CA . LYS A 1 125 ? 29.834 -6.229 -50.826 1.00 72.69 125 LYS A CA 1
ATOM 992 C C . LYS A 1 125 ? 31.121 -6.078 -50.015 1.00 72.69 125 LYS A C 1
ATOM 994 O O . LYS A 1 125 ? 31.086 -5.480 -48.946 1.00 72.69 125 LYS A O 1
ATOM 999 N N . GLU A 1 126 ? 32.247 -6.541 -50.544 1.00 67.62 126 GLU A N 1
ATOM 1000 C CA . GLU A 1 126 ? 33.553 -6.482 -49.874 1.00 67.62 126 GLU A CA 1
ATOM 1001 C C . GLU A 1 126 ? 34.169 -5.075 -49.880 1.00 67.62 126 GLU A C 1
ATOM 1003 O O .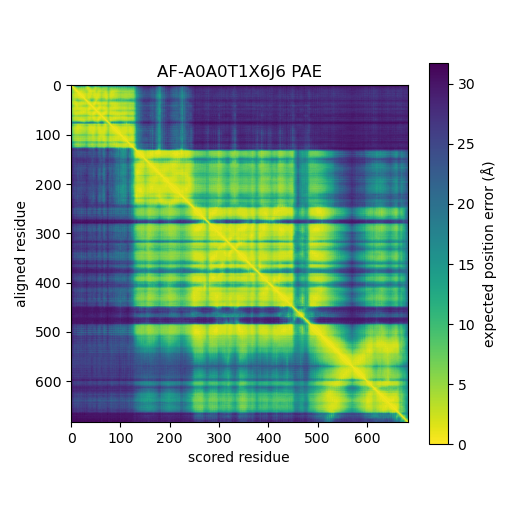 GLU A 1 126 ? 34.755 -4.653 -48.884 1.00 67.62 126 GLU A O 1
ATOM 1008 N N . ALA A 1 127 ? 33.953 -4.284 -50.938 1.00 60.38 127 ALA A N 1
ATOM 1009 C CA . ALA A 1 127 ? 34.362 -2.877 -50.994 1.00 60.38 127 ALA A CA 1
ATOM 1010 C C . ALA A 1 127 ? 33.606 -1.974 -49.996 1.00 60.38 127 ALA A C 1
ATOM 1012 O O . ALA A 1 127 ? 33.957 -0.806 -49.823 1.00 60.38 127 ALA A O 1
ATOM 1013 N N . ARG A 1 128 ? 32.595 -2.501 -49.285 1.00 55.84 128 ARG A N 1
ATOM 1014 C CA . ARG A 1 128 ? 32.041 -1.861 -48.077 1.00 55.84 128 ARG A CA 1
ATOM 1015 C C . ARG A 1 128 ? 32.976 -1.967 -46.849 1.00 55.84 128 ARG A C 1
ATOM 1017 O O . ARG A 1 128 ? 32.603 -1.486 -45.782 1.00 55.84 128 ARG A O 1
ATOM 1024 N N . GLY A 1 129 ? 34.166 -2.563 -46.971 1.00 52.09 129 GLY A N 1
ATOM 1025 C CA . GLY A 1 129 ? 35.071 -2.895 -45.865 1.00 52.09 129 GLY A CA 1
ATOM 1026 C C . GLY A 1 129 ? 35.850 -1.734 -45.220 1.00 52.09 129 GLY A C 1
ATOM 1027 O O . GLY A 1 129 ? 36.397 -0.873 -45.899 1.00 52.09 129 GLY A O 1
ATOM 1028 N N . GLN A 1 130 ? 35.948 -1.806 -43.883 1.00 50.09 130 GLN A N 1
ATOM 1029 C CA . GLN A 1 130 ? 36.586 -0.903 -42.903 1.00 50.09 130 GLN A CA 1
ATOM 1030 C C . GLN A 1 130 ? 35.888 0.436 -42.636 1.00 50.09 130 GLN A C 1
ATOM 1032 O O . GLN A 1 130 ? 36.425 1.529 -42.807 1.00 50.09 130 GLN A O 1
ATOM 1037 N N . ILE A 1 131 ? 34.685 0.333 -42.078 1.00 57.25 131 ILE A N 1
ATOM 1038 C CA . ILE A 1 131 ? 34.081 1.423 -41.320 1.00 57.25 131 ILE A CA 1
ATOM 1039 C C . ILE A 1 131 ? 34.912 1.624 -40.035 1.00 57.25 131 ILE A C 1
ATOM 1041 O O . ILE A 1 131 ? 34.824 0.830 -39.104 1.00 57.25 131 ILE A O 1
ATOM 1045 N N . THR A 1 132 ? 35.719 2.688 -39.974 1.00 67.44 132 THR A N 1
ATOM 1046 C CA . THR A 1 132 ? 36.526 3.086 -38.796 1.00 67.44 132 THR A CA 1
ATOM 1047 C C . THR A 1 132 ? 35.716 3.819 -37.718 1.00 67.44 132 THR A C 1
ATOM 1049 O O . THR A 1 132 ? 36.274 4.483 -36.843 1.00 67.44 132 THR A O 1
ATOM 1052 N N . THR A 1 133 ? 34.388 3.751 -37.796 1.00 84.56 133 THR A N 1
ATOM 1053 C CA . THR A 1 133 ? 33.483 4.437 -36.873 1.00 84.56 133 THR A CA 1
ATOM 1054 C C . THR A 1 133 ? 33.307 3.631 -35.594 1.00 84.56 133 THR A C 1
ATOM 1056 O O . THR A 1 133 ? 33.712 2.472 -35.502 1.00 84.56 133 THR A O 1
ATOM 1059 N N . TRP A 1 134 ? 32.692 4.251 -34.590 1.00 93.31 134 TRP A N 1
ATOM 1060 C CA . TRP A 1 134 ? 32.471 3.600 -33.310 1.00 93.31 134 TRP A CA 1
ATOM 1061 C C . TRP A 1 134 ? 31.712 2.288 -33.444 1.00 93.31 134 TRP A C 1
ATOM 1063 O O . TRP A 1 134 ? 30.729 2.182 -34.185 1.00 93.31 134 TRP A O 1
ATOM 1073 N N . THR A 1 135 ? 32.137 1.314 -32.649 1.00 95.69 135 THR A N 1
ATOM 1074 C CA . THR A 1 135 ? 31.372 0.093 -32.430 1.00 95.69 135 THR A CA 1
ATOM 1075 C C . THR A 1 135 ? 30.083 0.388 -31.672 1.00 95.69 135 THR A C 1
ATOM 1077 O O . THR A 1 135 ? 29.925 1.437 -31.029 1.00 95.69 135 THR A O 1
ATOM 1080 N N . LEU A 1 136 ? 29.136 -0.548 -31.712 1.00 96.06 136 LEU A N 1
ATOM 1081 C CA . LEU A 1 136 ? 27.918 -0.436 -30.913 1.00 96.06 136 LEU A CA 1
ATOM 1082 C C . LEU A 1 136 ? 28.236 -0.319 -29.409 1.00 96.06 136 LEU A C 1
ATOM 1084 O O . LEU A 1 136 ? 27.586 0.455 -28.700 1.00 96.06 136 LEU A O 1
ATOM 1088 N N . ARG A 1 137 ? 29.267 -1.028 -28.927 1.00 97.56 137 ARG A N 1
ATOM 1089 C CA . ARG A 1 137 ? 29.789 -0.906 -27.559 1.00 97.56 137 ARG A CA 1
ATOM 1090 C C . ARG A 1 137 ? 30.200 0.524 -27.240 1.00 97.56 137 ARG A C 1
ATOM 1092 O O . ARG A 1 137 ? 29.679 1.095 -26.283 1.00 97.56 137 ARG A O 1
ATOM 1099 N N . GLN A 1 138 ? 31.055 1.113 -28.073 1.00 97.06 138 GLN A N 1
ATOM 1100 C CA . GLN A 1 138 ? 31.542 2.483 -27.897 1.00 97.06 138 GLN A CA 1
ATOM 1101 C C . GLN A 1 138 ? 30.396 3.500 -27.915 1.00 97.06 138 GLN A C 1
ATOM 1103 O O . GLN A 1 138 ? 30.386 4.431 -27.113 1.00 97.06 138 GLN A O 1
ATOM 1108 N N . CYS A 1 139 ? 29.374 3.292 -28.751 1.00 96.75 139 CYS A N 1
ATOM 1109 C CA . CYS A 1 139 ? 28.176 4.134 -28.744 1.00 96.75 139 CYS A CA 1
ATOM 1110 C C . CYS A 1 139 ? 27.440 4.081 -27.392 1.00 96.75 139 CYS A C 1
ATOM 1112 O O . CYS A 1 139 ? 27.052 5.113 -26.842 1.00 96.75 139 CYS A O 1
ATOM 1114 N N . ILE A 1 140 ? 27.240 2.887 -26.827 1.00 96.94 140 ILE A N 1
ATOM 1115 C CA . ILE A 1 140 ? 26.557 2.720 -25.536 1.00 96.94 140 ILE A CA 1
ATOM 1116 C C . ILE A 1 140 ? 27.402 3.279 -24.384 1.00 96.94 140 ILE A C 1
ATOM 1118 O O . ILE A 1 140 ? 26.860 3.967 -23.518 1.00 96.94 140 ILE A O 1
ATOM 1122 N N . GLU A 1 141 ? 28.705 3.008 -24.374 1.00 96.81 141 GLU A N 1
ATOM 1123 C CA . GLU A 1 141 ? 29.645 3.520 -23.372 1.00 96.81 141 GLU A CA 1
ATOM 1124 C C . GLU A 1 141 ? 29.706 5.047 -23.392 1.00 96.81 141 GLU A C 1
ATOM 1126 O O . GLU A 1 141 ? 29.574 5.664 -22.335 1.00 96.81 141 GLU A O 1
ATOM 1131 N N . HIS A 1 142 ? 29.752 5.660 -24.579 1.00 95.25 142 HIS A N 1
ATOM 1132 C CA . HIS A 1 142 ? 29.699 7.113 -24.721 1.00 95.25 142 HIS A CA 1
ATOM 1133 C C . HIS A 1 142 ? 28.407 7.704 -24.141 1.00 95.25 142 HIS A C 1
ATOM 1135 O O . HIS A 1 142 ? 28.439 8.727 -23.463 1.00 95.25 142 HIS A O 1
ATOM 1141 N N . VAL A 1 143 ? 27.253 7.058 -24.350 1.00 94.69 143 VAL A N 1
ATOM 1142 C CA . VAL A 1 143 ? 25.991 7.507 -23.736 1.00 94.69 143 VAL A CA 1
ATOM 1143 C C . VAL A 1 143 ? 26.036 7.402 -22.214 1.00 94.69 143 VAL A C 1
ATOM 1145 O O . VAL A 1 143 ? 25.502 8.282 -21.538 1.00 94.69 143 VAL A O 1
ATOM 1148 N N . ILE A 1 144 ? 26.644 6.346 -21.665 1.00 94.44 144 ILE A N 1
ATOM 1149 C CA . ILE A 1 144 ? 26.827 6.213 -20.217 1.00 94.44 144 ILE A CA 1
ATOM 1150 C C . ILE A 1 144 ? 27.702 7.357 -19.709 1.00 94.44 144 ILE A C 1
ATOM 1152 O O . ILE A 1 144 ? 27.274 8.066 -18.804 1.00 94.44 144 ILE A O 1
ATOM 1156 N N . GLU A 1 145 ? 28.875 7.563 -20.300 1.00 93.69 145 GLU A N 1
ATOM 1157 C CA . GLU A 1 145 ? 29.837 8.595 -19.911 1.00 93.69 145 GLU A CA 1
ATOM 1158 C C . GLU A 1 145 ? 29.232 10.001 -20.014 1.00 93.69 145 GLU A C 1
ATOM 1160 O O . GLU A 1 145 ? 29.073 10.688 -19.003 1.00 93.69 145 GLU A O 1
ATOM 1165 N N . ALA A 1 146 ? 28.782 10.395 -21.208 1.00 91.31 146 ALA A N 1
ATOM 1166 C CA . ALA A 1 146 ? 28.260 11.733 -21.473 1.00 91.31 146 ALA A CA 1
ATOM 1167 C C . ALA A 1 146 ? 27.061 12.075 -20.582 1.00 91.31 146 ALA A C 1
ATOM 1169 O O . ALA A 1 146 ? 26.914 13.210 -20.138 1.00 91.31 146 ALA A O 1
ATOM 1170 N N . ARG A 1 147 ? 26.204 11.092 -20.278 1.00 90.69 147 ARG A N 1
ATOM 1171 C CA . ARG A 1 147 ? 24.993 11.318 -19.478 1.00 90.69 147 ARG A CA 1
ATOM 1172 C C . ARG A 1 147 ? 25.139 10.989 -17.996 1.00 90.69 147 ARG A C 1
ATOM 1174 O O . ARG A 1 147 ? 24.139 11.001 -17.272 1.00 90.69 147 ARG A O 1
ATOM 1181 N N . THR A 1 148 ? 26.343 10.669 -17.540 1.00 89.75 148 THR A N 1
ATOM 1182 C CA . THR A 1 148 ? 26.675 10.572 -16.111 1.00 89.75 148 THR A CA 1
ATOM 1183 C C . THR A 1 148 ? 27.688 11.624 -15.673 1.00 89.75 148 THR A C 1
ATOM 1185 O O . THR A 1 148 ? 27.926 11.756 -14.475 1.00 89.75 148 THR A O 1
ATOM 1188 N N . ALA A 1 149 ? 28.218 12.411 -16.615 1.00 87.62 149 ALA A N 1
ATOM 1189 C CA . ALA A 1 149 ? 29.079 13.549 -16.345 1.00 87.62 149 ALA A CA 1
ATOM 1190 C C . ALA A 1 149 ? 28.415 14.586 -15.418 1.00 87.62 149 ALA A C 1
ATOM 1192 O O . ALA A 1 149 ? 27.206 14.841 -15.466 1.00 87.62 149 ALA A O 1
ATOM 1193 N N . THR A 1 150 ? 29.235 15.199 -14.564 1.00 80.25 150 THR A N 1
ATOM 1194 C CA . THR A 1 150 ? 28.812 16.234 -13.615 1.00 80.25 150 THR A CA 1
ATOM 1195 C C . THR A 1 150 ? 28.258 17.453 -14.360 1.00 80.25 150 THR A C 1
ATOM 1197 O O . THR A 1 150 ? 28.901 17.967 -15.268 1.00 80.25 150 THR A O 1
ATOM 1200 N N . GLY A 1 151 ? 27.077 17.938 -13.963 1.00 76.69 151 GLY A N 1
ATOM 1201 C CA . GLY A 1 151 ? 26.439 19.118 -14.570 1.00 76.69 151 GLY A CA 1
ATOM 1202 C C . GLY A 1 151 ? 25.528 18.827 -15.769 1.00 76.69 151 GLY A C 1
ATOM 1203 O O . GLY A 1 151 ? 24.948 19.756 -16.331 1.00 76.69 151 GLY A O 1
ATOM 1204 N N . GLU A 1 152 ? 25.350 17.558 -16.146 1.00 82.62 152 GLU A N 1
ATOM 1205 C CA . GLU A 1 152 ? 24.455 17.179 -17.239 1.00 82.62 152 GLU A CA 1
ATOM 1206 C C . GLU A 1 152 ? 22.990 17.542 -16.935 1.00 82.62 152 GLU A C 1
ATOM 1208 O O . GLU A 1 152 ? 22.450 17.215 -15.875 1.00 82.62 152 GLU A O 1
ATOM 1213 N N . LYS A 1 153 ? 22.308 18.176 -17.900 1.00 76.25 153 LYS A N 1
ATOM 1214 C CA . LYS A 1 153 ? 20.914 18.630 -17.737 1.00 76.25 153 LYS A CA 1
ATOM 1215 C C . LYS A 1 153 ? 19.923 17.467 -17.672 1.00 76.25 153 LYS A C 1
ATOM 1217 O O . LYS A 1 153 ? 18.870 17.588 -17.047 1.00 76.25 153 LYS A O 1
ATOM 1222 N N . LYS A 1 154 ? 20.207 16.350 -18.354 1.00 80.12 154 LYS A N 1
ATOM 1223 C CA . LYS A 1 154 ? 19.334 15.163 -18.386 1.00 80.12 154 LYS A CA 1
ATOM 1224 C C . LYS A 1 154 ? 20.132 13.886 -18.113 1.00 80.12 154 LYS A C 1
ATOM 1226 O O . LYS A 1 154 ? 20.272 13.049 -19.019 1.00 80.12 154 LYS A O 1
ATOM 1231 N N . PRO A 1 155 ? 20.596 13.678 -16.870 1.00 83.06 155 PRO A N 1
ATOM 1232 C CA . PRO A 1 155 ? 21.438 12.540 -16.546 1.00 83.06 155 PRO A CA 1
ATOM 1233 C C . PRO A 1 155 ? 20.682 11.214 -16.692 1.00 83.06 155 PRO A C 1
ATOM 1235 O O . PRO A 1 155 ? 19.445 11.142 -16.631 1.00 83.06 155 PRO A O 1
ATOM 1238 N N . LEU A 1 156 ? 21.426 10.130 -16.898 1.00 83.69 156 LEU A N 1
ATOM 1239 C CA . LEU A 1 156 ? 20.866 8.784 -16.880 1.00 83.69 156 LEU A CA 1
ATOM 1240 C C . LEU A 1 156 ? 20.411 8.426 -15.466 1.00 83.69 156 LEU A C 1
ATOM 1242 O O . LEU A 1 156 ? 21.217 8.279 -14.555 1.00 83.69 156 LEU A O 1
ATOM 1246 N N . LYS A 1 157 ? 19.104 8.192 -15.302 1.00 75.44 157 LYS A N 1
ATOM 1247 C CA . LYS A 1 157 ? 18.525 7.784 -14.010 1.00 75.44 157 LYS A CA 1
ATOM 1248 C C . LYS A 1 157 ? 19.067 6.445 -13.497 1.00 75.44 157 LYS A C 1
ATOM 1250 O O . LYS A 1 157 ? 19.087 6.225 -12.293 1.00 75.44 157 LYS A O 1
ATOM 1255 N N . ASN A 1 158 ? 19.441 5.530 -14.397 1.00 82.75 158 ASN A N 1
ATOM 1256 C CA . ASN A 1 158 ? 19.952 4.211 -14.028 1.00 82.75 158 ASN A CA 1
ATOM 1257 C C . ASN A 1 158 ? 21.017 3.708 -15.025 1.00 82.75 158 ASN A C 1
ATOM 1259 O O . ASN A 1 158 ? 20.692 2.937 -15.934 1.00 82.75 158 ASN A O 1
ATOM 1263 N N . PRO A 1 159 ? 22.287 4.125 -14.872 1.00 88.50 159 PRO A N 1
ATOM 1264 C CA . PRO A 1 159 ? 23.383 3.707 -15.753 1.00 88.50 159 PRO A CA 1
ATOM 1265 C C . PRO A 1 159 ? 23.602 2.187 -15.769 1.00 88.50 159 PRO A C 1
ATOM 1267 O O . PRO A 1 159 ? 23.980 1.617 -16.792 1.00 88.50 159 PRO A O 1
ATOM 1270 N N . TYR A 1 160 ? 23.283 1.510 -14.661 1.00 88.88 160 TYR A N 1
ATOM 1271 C CA . TYR A 1 160 ? 23.413 0.059 -14.527 1.00 88.88 160 TYR A CA 1
ATOM 1272 C C . TYR A 1 160 ? 22.602 -0.718 -15.577 1.00 88.88 160 TYR A C 1
ATOM 1274 O O . TYR A 1 160 ? 22.999 -1.805 -15.976 1.00 88.88 160 TYR A O 1
ATOM 1282 N N . GLU A 1 161 ? 21.488 -0.179 -16.083 1.00 90.12 161 GLU A N 1
ATOM 1283 C CA . GLU A 1 161 ? 20.691 -0.856 -17.121 1.00 90.12 161 GLU A CA 1
ATOM 1284 C C . GLU A 1 161 ? 21.414 -0.929 -18.470 1.00 90.12 161 GLU A C 1
ATOM 1286 O O . GLU A 1 161 ? 21.297 -1.930 -19.184 1.00 90.12 161 GLU A O 1
ATOM 1291 N N . TYR A 1 162 ? 22.181 0.108 -18.803 1.00 94.38 162 TYR A N 1
ATOM 1292 C CA . TYR A 1 162 ? 23.019 0.130 -20.000 1.00 94.38 162 TYR A CA 1
ATOM 1293 C C . TYR A 1 162 ? 24.233 -0.779 -19.802 1.00 94.38 162 TYR A C 1
ATOM 1295 O O . TYR A 1 162 ? 24.515 -1.609 -20.659 1.00 94.38 162 TYR A O 1
ATOM 1303 N N . GLN A 1 163 ? 24.861 -0.743 -18.623 1.00 94.12 163 GLN A N 1
ATOM 1304 C CA . GLN A 1 163 ? 25.940 -1.676 -18.273 1.00 94.12 163 GLN A CA 1
ATOM 1305 C C . GLN A 1 163 ? 25.482 -3.140 -18.321 1.00 94.12 163 GLN A C 1
ATOM 1307 O O . GLN A 1 163 ? 26.206 -4.005 -18.801 1.00 94.12 163 GLN A O 1
ATOM 1312 N N . LEU A 1 164 ? 24.263 -3.438 -17.867 1.00 93.12 164 LEU A N 1
ATOM 1313 C CA . LEU A 1 164 ? 23.693 -4.778 -17.967 1.00 93.12 164 LEU A CA 1
ATOM 1314 C C . LEU A 1 164 ? 23.483 -5.191 -19.426 1.00 93.12 164 LEU A C 1
ATOM 1316 O O . LEU A 1 164 ? 23.635 -6.365 -19.737 1.00 93.12 164 LEU A O 1
ATOM 1320 N N . THR A 1 165 ? 23.149 -4.242 -20.306 1.00 94.62 165 THR A N 1
ATOM 1321 C CA . THR A 1 165 ? 23.037 -4.480 -21.754 1.00 94.62 165 THR A CA 1
ATOM 1322 C C . THR A 1 165 ? 24.404 -4.841 -22.341 1.00 94.62 165 THR A C 1
ATOM 1324 O O . THR A 1 165 ? 24.513 -5.854 -23.022 1.00 94.62 165 THR A O 1
ATOM 1327 N N . LEU A 1 166 ? 25.457 -4.101 -21.972 1.00 95.31 166 LEU A N 1
ATOM 1328 C CA . LEU A 1 166 ? 26.843 -4.375 -22.375 1.00 95.31 166 LEU A CA 1
ATOM 1329 C C . LEU A 1 166 ? 27.379 -5.728 -21.886 1.00 95.31 166 LEU A C 1
ATOM 1331 O O . LEU A 1 166 ? 28.269 -6.292 -22.511 1.00 95.31 166 LEU A O 1
ATOM 1335 N N . ARG A 1 167 ? 26.858 -6.249 -20.770 1.00 95.19 167 ARG A N 1
ATOM 1336 C CA . ARG A 1 167 ? 27.294 -7.520 -20.165 1.00 95.19 167 ARG A CA 1
ATOM 1337 C C . ARG A 1 167 ? 26.565 -8.753 -20.700 1.00 95.19 167 ARG A C 1
ATOM 1339 O O . ARG A 1 167 ? 26.883 -9.855 -20.262 1.00 95.19 167 ARG A O 1
ATOM 1346 N N . ARG A 1 168 ? 25.560 -8.602 -21.571 1.00 94.12 168 ARG A N 1
ATOM 1347 C CA . ARG A 1 168 ? 24.779 -9.752 -22.052 1.00 94.12 168 ARG A CA 1
ATOM 1348 C C . ARG A 1 168 ? 25.582 -10.570 -23.062 1.00 94.12 168 ARG A C 1
ATOM 1350 O O . ARG A 1 168 ? 25.957 -9.995 -24.086 1.00 94.12 168 ARG A O 1
ATOM 1357 N N . PRO A 1 169 ? 25.827 -11.871 -22.822 1.00 94.19 169 PRO A N 1
ATOM 1358 C CA . PRO A 1 169 ? 26.591 -12.712 -23.743 1.00 94.19 169 PRO A CA 1
ATOM 1359 C C . PRO A 1 169 ? 26.022 -12.713 -25.167 1.00 94.19 169 PRO A C 1
ATOM 1361 O O . PRO A 1 169 ? 26.770 -12.644 -26.133 1.00 94.19 169 PRO A O 1
ATOM 1364 N N . GLU A 1 170 ? 24.695 -12.686 -25.293 1.00 93.69 170 GLU A N 1
ATOM 1365 C CA . GLU A 1 170 ? 23.969 -12.739 -26.568 1.00 93.69 170 GLU A CA 1
ATOM 1366 C C . GLU A 1 170 ? 24.198 -11.512 -27.456 1.00 93.69 170 GLU A C 1
ATOM 1368 O O . GLU A 1 170 ? 23.882 -11.542 -28.640 1.00 93.69 170 GLU A O 1
ATOM 1373 N N . LEU A 1 171 ? 24.706 -10.417 -26.886 1.00 95.38 171 LEU A N 1
ATOM 1374 C CA . LEU A 1 171 ? 24.959 -9.176 -27.610 1.00 95.38 171 LEU A CA 1
ATOM 1375 C C . LEU A 1 171 ? 26.438 -8.972 -27.944 1.00 95.38 171 LEU A C 1
ATOM 1377 O O . LEU A 1 171 ? 26.732 -8.037 -28.676 1.00 95.38 171 LEU A O 1
ATOM 1381 N N . GLN A 1 172 ? 27.370 -9.788 -27.436 1.00 95.06 172 GLN A N 1
ATOM 1382 C CA . GLN A 1 172 ? 28.806 -9.478 -27.543 1.00 95.06 172 GLN A CA 1
ATOM 1383 C C . GLN A 1 172 ? 29.275 -9.352 -28.997 1.00 95.06 172 GLN A C 1
ATOM 1385 O O . GLN A 1 172 ? 29.885 -8.345 -29.339 1.00 95.06 172 GLN A O 1
ATOM 1390 N N . ASN A 1 173 ? 28.874 -10.283 -29.869 1.00 91.94 173 ASN A N 1
ATOM 1391 C CA . ASN A 1 173 ? 29.229 -10.233 -31.292 1.00 91.94 173 ASN A CA 1
ATOM 1392 C C . ASN A 1 173 ? 28.747 -8.940 -31.972 1.00 91.94 173 ASN A C 1
ATOM 1394 O O . ASN A 1 173 ? 29.477 -8.353 -32.760 1.00 91.94 173 ASN A O 1
ATOM 1398 N N . LEU A 1 174 ? 27.540 -8.473 -31.635 1.00 94.38 174 LEU A N 1
ATOM 1399 C CA . LEU A 1 174 ? 26.976 -7.232 -32.178 1.00 94.38 174 LEU A CA 1
ATOM 1400 C C . LEU A 1 174 ? 27.640 -5.989 -31.578 1.00 94.38 174 LEU A C 1
ATOM 1402 O O . LEU A 1 174 ? 27.802 -4.974 -32.247 1.00 94.38 174 LEU A O 1
ATOM 1406 N N . LEU A 1 175 ? 28.009 -6.051 -30.296 1.00 95.81 175 LEU A N 1
ATOM 1407 C CA . LEU A 1 175 ? 28.634 -4.945 -29.574 1.00 95.81 175 LEU A CA 1
ATOM 1408 C C . LEU A 1 175 ? 30.000 -4.574 -30.157 1.00 95.81 175 LEU A C 1
ATOM 1410 O O . LEU A 1 175 ? 30.354 -3.395 -30.146 1.00 95.81 175 LEU A O 1
ATOM 1414 N N . ASP A 1 176 ? 30.734 -5.552 -30.679 1.00 93.06 176 ASP A N 1
ATOM 1415 C CA . ASP A 1 176 ? 32.088 -5.354 -31.194 1.00 93.06 176 ASP A CA 1
ATOM 1416 C C . ASP A 1 176 ? 32.117 -4.957 -32.685 1.00 93.06 176 ASP A C 1
ATOM 1418 O O . ASP A 1 176 ? 33.175 -4.622 -33.216 1.00 93.06 176 ASP A O 1
ATOM 1422 N N . GLN A 1 177 ? 30.959 -4.911 -33.352 1.00 90.50 177 GLN A N 1
ATOM 1423 C CA . GLN A 1 177 ? 30.834 -4.459 -34.740 1.00 90.50 177 GLN A CA 1
ATOM 1424 C C . GLN A 1 177 ? 30.635 -2.933 -34.842 1.00 90.50 177 GLN A C 1
ATOM 1426 O O . GLN A 1 177 ? 29.999 -2.334 -33.962 1.00 90.50 177 GLN A O 1
ATOM 1431 N N . PRO A 1 178 ? 31.147 -2.276 -35.908 1.00 90.31 178 PRO A N 1
ATOM 1432 C CA . PRO A 1 178 ? 30.879 -0.864 -36.185 1.00 90.31 178 PRO A CA 1
ATOM 1433 C C . PRO A 1 178 ? 29.376 -0.581 -36.266 1.00 90.31 178 PRO A C 1
ATOM 1435 O O . PRO A 1 178 ? 28.650 -1.271 -36.976 1.00 90.31 178 PRO A O 1
ATOM 1438 N N . ALA A 1 179 ? 28.899 0.466 -35.589 1.00 90.38 179 ALA A N 1
ATOM 1439 C CA . ALA A 1 179 ? 27.468 0.769 -35.520 1.00 90.38 179 ALA A CA 1
ATOM 1440 C C . ALA A 1 179 ? 26.845 1.055 -36.899 1.00 90.38 179 ALA A C 1
ATOM 1442 O O . ALA A 1 179 ? 25.678 0.748 -37.117 1.00 90.38 179 ALA A O 1
ATOM 1443 N N . ALA A 1 180 ? 27.625 1.609 -37.831 1.00 85.62 180 ALA A N 1
ATOM 1444 C CA . ALA A 1 180 ? 27.195 1.868 -39.204 1.00 85.62 180 ALA A CA 1
ATOM 1445 C C . ALA A 1 180 ? 27.282 0.639 -40.134 1.00 85.62 180 ALA A C 1
ATOM 1447 O O . ALA A 1 180 ? 26.851 0.726 -41.279 1.00 85.62 180 ALA A O 1
ATOM 1448 N N . ALA A 1 181 ? 27.850 -0.481 -39.670 1.00 82.56 181 ALA A N 1
ATOM 1449 C CA . ALA A 1 181 ? 27.867 -1.751 -40.404 1.00 82.56 181 ALA A CA 1
ATOM 1450 C C . ALA A 1 181 ? 26.655 -2.642 -40.089 1.00 82.56 181 ALA A C 1
ATOM 1452 O O . ALA A 1 181 ? 26.394 -3.582 -40.832 1.00 82.56 181 ALA A O 1
ATOM 1453 N N . LEU A 1 182 ? 25.965 -2.363 -38.981 1.00 87.62 182 LEU A N 1
ATOM 1454 C CA . LEU A 1 182 ? 24.822 -3.131 -38.500 1.00 87.62 182 LEU A CA 1
ATOM 1455 C C . LEU A 1 182 ? 23.535 -2.750 -39.242 1.00 87.62 182 LEU A C 1
ATOM 1457 O O . LEU A 1 182 ? 23.359 -1.600 -39.641 1.00 87.62 182 LEU A O 1
ATOM 1461 N N . ASP A 1 183 ? 22.613 -3.701 -39.341 1.00 86.50 183 ASP A N 1
ATOM 1462 C CA . ASP A 1 183 ? 21.245 -3.523 -39.826 1.00 86.50 183 ASP A CA 1
ATOM 1463 C C . ASP A 1 183 ? 20.240 -4.192 -38.865 1.00 86.50 183 ASP A C 1
ATOM 1465 O O . ASP A 1 183 ? 20.590 -4.869 -37.895 1.00 86.50 183 ASP A O 1
ATOM 1469 N N . ARG A 1 184 ? 18.940 -4.007 -39.110 1.00 86.50 184 ARG A N 1
ATOM 1470 C CA . ARG A 1 184 ? 17.856 -4.568 -38.298 1.00 86.50 184 ARG A CA 1
ATOM 1471 C C . ARG A 1 184 ? 17.939 -6.092 -38.175 1.00 86.50 184 ARG A C 1
ATOM 1473 O O . ARG A 1 184 ? 17.628 -6.607 -37.104 1.00 86.50 184 ARG A O 1
ATOM 1480 N N . GLY A 1 185 ? 18.353 -6.780 -39.245 1.00 84.25 185 GLY A N 1
ATOM 1481 C CA . GLY A 1 185 ? 18.385 -8.244 -39.314 1.00 84.25 185 GLY A CA 1
ATOM 1482 C C . GLY A 1 185 ? 19.386 -8.860 -38.339 1.00 84.25 185 GLY A C 1
ATOM 1483 O O . GLY A 1 185 ? 19.120 -9.917 -37.775 1.00 84.25 185 GLY A O 1
ATOM 1484 N N . ASP A 1 186 ? 20.473 -8.148 -38.035 1.00 86.75 186 ASP A N 1
ATOM 1485 C CA . ASP A 1 186 ? 21.511 -8.625 -37.115 1.00 86.75 186 ASP A CA 1
ATOM 1486 C C . ASP A 1 186 ? 20.993 -8.777 -35.674 1.00 86.75 186 ASP A C 1
ATOM 1488 O O . ASP A 1 186 ? 21.556 -9.513 -34.861 1.00 86.75 186 ASP A O 1
ATOM 1492 N N . PHE A 1 187 ? 19.893 -8.095 -35.333 1.00 94.12 187 PHE A N 1
ATOM 1493 C CA . PHE A 1 187 ? 19.315 -8.114 -33.990 1.00 94.12 187 PHE A CA 1
ATOM 1494 C C . PHE A 1 187 ? 18.231 -9.171 -33.796 1.00 94.12 187 PHE A C 1
ATOM 1496 O O . PHE A 1 187 ? 17.801 -9.348 -32.654 1.00 94.12 187 PHE A O 1
ATOM 1503 N N . ASP A 1 188 ? 17.779 -9.865 -34.843 1.00 91.62 188 ASP A N 1
ATOM 1504 C CA . ASP A 1 188 ? 16.673 -10.823 -34.730 1.00 91.62 188 ASP A CA 1
ATOM 1505 C C . ASP A 1 188 ? 17.065 -12.042 -33.880 1.00 91.62 188 ASP A C 1
ATOM 1507 O O . ASP A 1 188 ? 16.399 -12.340 -32.880 1.00 91.62 188 ASP A O 1
ATOM 1511 N N . ASP A 1 189 ? 18.213 -12.659 -34.166 1.00 90.62 189 ASP A N 1
ATOM 1512 C CA . ASP A 1 189 ? 18.723 -13.803 -33.396 1.00 90.62 189 ASP A CA 1
ATOM 1513 C C . ASP A 1 189 ? 19.050 -13.418 -31.947 1.00 90.62 189 ASP A C 1
ATOM 1515 O O . ASP A 1 189 ? 18.714 -14.131 -30.990 1.00 90.62 189 ASP A O 1
ATOM 1519 N N . ALA A 1 190 ? 19.661 -12.245 -31.755 1.00 92.75 190 ALA A N 1
ATOM 1520 C CA . ALA A 1 190 ? 19.967 -11.728 -30.427 1.00 92.75 190 ALA A CA 1
ATOM 1521 C C . ALA A 1 190 ? 18.688 -11.419 -29.634 1.00 92.75 190 ALA A C 1
ATOM 1523 O O . ALA A 1 190 ? 18.592 -11.751 -28.449 1.00 92.75 190 ALA A O 1
ATOM 1524 N N . ARG A 1 191 ? 17.668 -10.824 -30.267 1.00 94.38 191 ARG A N 1
ATOM 1525 C CA . ARG A 1 191 ? 16.350 -10.569 -29.664 1.00 94.38 191 ARG A CA 1
ATOM 1526 C C . ARG A 1 191 ? 15.721 -11.869 -29.191 1.00 94.38 191 ARG A C 1
ATOM 1528 O O . ARG A 1 191 ? 15.260 -11.930 -28.046 1.00 94.38 191 ARG A O 1
ATOM 1535 N N . ASP A 1 192 ? 15.690 -12.884 -30.044 1.00 94.19 192 ASP A N 1
ATOM 1536 C CA . ASP A 1 192 ? 14.988 -14.132 -29.759 1.00 94.19 192 ASP A CA 1
ATOM 1537 C C . ASP A 1 192 ? 15.730 -14.971 -28.713 1.00 94.19 192 ASP A C 1
ATOM 1539 O O . ASP A 1 192 ? 15.103 -15.516 -27.796 1.00 94.19 192 ASP A O 1
ATOM 1543 N N . THR A 1 193 ? 17.063 -14.941 -28.723 1.00 93.25 193 THR A N 1
ATOM 1544 C CA . THR A 1 193 ? 17.886 -15.553 -27.671 1.00 93.25 193 THR A CA 1
ATOM 1545 C C . THR A 1 193 ? 17.703 -14.839 -26.328 1.00 93.25 193 THR A C 1
ATOM 1547 O O . THR A 1 193 ? 17.442 -15.482 -25.307 1.00 93.25 193 THR A O 1
ATOM 1550 N N . LEU A 1 194 ? 17.723 -13.501 -26.304 1.00 94.06 194 LEU A N 1
ATOM 1551 C CA . LEU A 1 194 ? 17.455 -12.723 -25.088 1.00 94.06 194 LEU A CA 1
ATOM 1552 C C . LEU A 1 194 ? 16.052 -12.980 -24.534 1.00 94.06 194 LEU A C 1
ATOM 1554 O O . LEU A 1 194 ? 15.861 -13.074 -23.317 1.00 94.06 194 LEU A O 1
ATOM 1558 N N . LYS A 1 195 ? 15.060 -13.081 -25.421 1.00 94.19 195 LYS A N 1
ATOM 1559 C CA . LYS A 1 195 ? 13.675 -13.400 -25.072 1.00 94.19 195 LYS A CA 1
ATOM 1560 C C . LYS A 1 195 ? 13.574 -14.793 -24.458 1.00 94.19 195 LYS A C 1
ATOM 1562 O O . LYS A 1 195 ? 12.861 -14.941 -23.467 1.00 94.19 195 LYS A O 1
ATOM 1567 N N . LYS A 1 196 ? 14.286 -15.781 -25.002 1.00 93.81 196 LYS A N 1
ATOM 1568 C CA . LYS A 1 196 ? 14.328 -17.156 -24.488 1.00 93.81 196 LYS A CA 1
ATOM 1569 C C . LYS A 1 196 ? 14.996 -17.233 -23.112 1.00 93.81 196 LYS A C 1
ATOM 1571 O O . LYS A 1 196 ? 14.433 -17.835 -22.204 1.00 93.81 196 LYS A O 1
ATOM 1576 N N . ASN A 1 197 ? 16.142 -16.576 -22.937 1.00 93.00 197 ASN A N 1
ATOM 1577 C CA . ASN A 1 197 ? 16.951 -16.695 -21.720 1.00 93.00 197 ASN A CA 1
ATOM 1578 C C . ASN A 1 197 ? 16.422 -15.848 -20.552 1.00 93.00 197 ASN A C 1
ATOM 1580 O O . ASN A 1 197 ? 16.493 -16.265 -19.396 1.00 93.00 197 ASN A O 1
ATOM 1584 N N . TYR A 1 198 ? 15.875 -14.660 -20.834 1.00 91.88 198 TYR A N 1
ATOM 1585 C CA . TYR A 1 198 ? 15.500 -13.684 -19.800 1.00 91.88 198 TYR A CA 1
ATOM 1586 C C . TYR A 1 198 ? 14.035 -13.227 -19.860 1.00 91.88 198 TYR A C 1
ATOM 1588 O O . TYR A 1 198 ? 13.567 -12.526 -18.958 1.00 91.88 198 TYR A O 1
ATOM 1596 N N . GLY A 1 199 ? 13.293 -13.595 -20.905 1.00 90.94 199 GLY A N 1
ATOM 1597 C CA . GLY A 1 199 ? 11.910 -13.177 -21.126 1.00 90.94 199 GLY A CA 1
ATOM 1598 C C . GLY A 1 199 ? 11.759 -11.858 -21.897 1.00 90.94 199 GLY A C 1
ATOM 1599 O O . GLY A 1 199 ? 12.700 -11.086 -22.098 1.00 90.94 199 GLY A O 1
ATOM 1600 N N . LYS A 1 200 ? 10.513 -11.562 -22.299 1.00 92.38 200 LYS A N 1
ATOM 1601 C CA . LYS A 1 200 ? 10.163 -10.423 -23.175 1.00 92.38 200 LYS A CA 1
ATOM 1602 C C . LYS A 1 200 ? 10.588 -9.060 -22.608 1.00 92.38 200 LYS A C 1
ATOM 1604 O O . LYS A 1 200 ? 11.106 -8.217 -23.332 1.00 92.38 200 LYS A O 1
ATOM 1609 N N . SER A 1 201 ? 10.380 -8.819 -21.309 1.00 89.50 201 SER A N 1
ATOM 1610 C CA . SER A 1 201 ? 10.639 -7.500 -20.704 1.00 89.50 201 SER A CA 1
ATOM 1611 C C . SER A 1 201 ? 12.136 -7.152 -20.634 1.00 89.50 201 SER A C 1
ATOM 1613 O O . SER A 1 201 ? 12.495 -6.071 -21.108 1.00 89.50 201 SER A O 1
ATOM 1615 N N . PRO A 1 202 ? 13.030 -8.021 -20.118 1.00 90.94 202 PRO A N 1
ATOM 1616 C CA . PRO A 1 202 ? 14.467 -7.760 -20.168 1.00 90.94 202 PRO A CA 1
ATOM 1617 C C . PRO A 1 202 ? 15.020 -7.655 -21.591 1.00 90.94 202 PRO A C 1
ATOM 1619 O O . PRO A 1 202 ? 15.909 -6.832 -21.809 1.00 90.94 202 PRO A O 1
ATOM 1622 N N . ALA A 1 203 ? 14.512 -8.438 -22.549 1.00 93.50 203 ALA A N 1
ATOM 1623 C CA . ALA A 1 203 ? 14.885 -8.329 -23.961 1.00 93.50 203 ALA A CA 1
ATOM 1624 C C . ALA A 1 203 ? 14.499 -6.955 -24.540 1.00 93.50 203 ALA A C 1
ATOM 1626 O O . ALA A 1 203 ? 15.369 -6.207 -24.983 1.00 93.50 203 ALA A O 1
ATOM 1627 N N . ASN A 1 204 ? 13.230 -6.552 -24.395 1.00 94.06 204 ASN A N 1
ATOM 1628 C CA . ASN A 1 204 ? 12.736 -5.236 -24.824 1.00 94.06 204 ASN A CA 1
ATOM 1629 C C . ASN A 1 204 ? 13.539 -4.078 -24.230 1.00 94.06 204 ASN A C 1
ATOM 1631 O O . ASN A 1 204 ? 13.770 -3.070 -24.896 1.00 94.06 204 ASN A O 1
ATOM 1635 N N . LYS A 1 205 ? 13.969 -4.214 -22.974 1.00 93.19 205 LYS A N 1
ATOM 1636 C CA . LYS A 1 205 ? 14.747 -3.188 -22.285 1.00 93.19 205 LYS A CA 1
ATOM 1637 C C . LYS A 1 205 ? 16.154 -3.032 -22.864 1.00 93.19 205 LYS A C 1
ATOM 1639 O O . LYS A 1 205 ? 16.577 -1.903 -23.080 1.00 93.19 205 LYS A O 1
ATOM 1644 N N . ALA A 1 206 ? 16.837 -4.138 -23.162 1.00 94.81 206 ALA A N 1
ATOM 1645 C CA . ALA A 1 206 ? 18.146 -4.105 -23.817 1.00 94.81 206 ALA A CA 1
ATOM 1646 C C . ALA A 1 206 ? 18.060 -3.475 -25.214 1.00 94.81 206 ALA A C 1
ATOM 1648 O O . ALA A 1 206 ? 18.788 -2.528 -25.498 1.00 94.81 206 ALA A O 1
ATOM 1649 N N . LEU A 1 207 ? 17.099 -3.909 -26.036 1.00 94.94 207 LEU A N 1
ATOM 1650 C CA . LEU A 1 207 ? 16.877 -3.331 -27.366 1.00 94.94 207 LEU A CA 1
ATOM 1651 C C . LEU A 1 207 ? 16.503 -1.846 -27.284 1.00 94.94 207 LEU A C 1
ATOM 1653 O O . LEU A 1 207 ? 16.993 -1.033 -28.058 1.00 94.94 207 LEU A O 1
ATOM 1657 N N . SER A 1 208 ? 15.684 -1.447 -26.305 1.00 94.81 208 SER A N 1
ATOM 1658 C CA . SER A 1 208 ? 15.378 -0.031 -26.085 1.00 94.81 208 SER A CA 1
ATOM 1659 C C . SER A 1 208 ? 16.604 0.785 -25.676 1.00 94.81 208 SER A C 1
ATOM 1661 O O . SER A 1 208 ? 16.662 1.959 -26.036 1.00 94.81 208 SER A O 1
ATOM 1663 N N . ASN A 1 209 ? 17.537 0.220 -24.907 1.00 95.06 209 ASN A N 1
ATOM 1664 C CA . ASN A 1 209 ? 18.781 0.901 -24.552 1.00 95.06 209 ASN A CA 1
ATOM 1665 C C . ASN A 1 209 ? 19.658 1.087 -25.793 1.00 95.06 209 ASN A C 1
ATOM 1667 O O . ASN A 1 209 ? 20.105 2.202 -26.028 1.00 95.06 209 ASN A O 1
ATOM 1671 N N . ILE A 1 210 ? 19.795 0.048 -26.625 1.00 96.06 210 ILE A N 1
ATOM 1672 C CA . ILE A 1 210 ? 20.497 0.109 -27.916 1.00 96.06 210 ILE A CA 1
ATOM 1673 C C . ILE A 1 210 ? 19.910 1.213 -28.803 1.00 96.06 210 ILE A C 1
ATOM 1675 O O . ILE A 1 210 ? 20.628 2.137 -29.175 1.00 96.06 210 ILE A O 1
ATOM 1679 N N . ARG A 1 211 ? 18.591 1.196 -29.056 1.00 96.06 211 ARG A N 1
ATOM 1680 C CA . ARG A 1 211 ? 17.928 2.224 -29.883 1.00 96.06 211 ARG A CA 1
ATOM 1681 C C . ARG A 1 211 ? 18.166 3.636 -29.352 1.00 96.06 211 ARG A C 1
ATOM 1683 O O . ARG A 1 211 ? 18.436 4.544 -30.126 1.00 96.06 211 ARG A O 1
ATOM 1690 N N . ARG A 1 212 ? 18.076 3.829 -28.030 1.00 95.06 212 ARG A N 1
ATOM 1691 C CA . ARG A 1 212 ? 18.308 5.136 -27.389 1.00 95.06 212 ARG A CA 1
ATOM 1692 C C . ARG A 1 212 ? 19.760 5.587 -27.492 1.00 95.06 212 ARG A C 1
ATOM 1694 O O . ARG A 1 212 ? 19.990 6.783 -27.641 1.00 95.06 212 ARG A O 1
ATOM 1701 N N . SER A 1 213 ? 20.710 4.661 -27.390 1.00 95.81 213 SER A N 1
ATOM 1702 C CA . SER A 1 213 ? 22.130 4.957 -27.556 1.00 95.81 213 SER A CA 1
ATOM 1703 C C . SER A 1 213 ? 22.442 5.363 -28.994 1.00 95.81 213 SER A C 1
ATOM 1705 O O . SER A 1 213 ? 23.062 6.400 -29.193 1.00 95.81 213 SER A O 1
ATOM 1707 N N . LEU A 1 214 ? 21.926 4.631 -29.985 1.00 95.75 214 LEU A N 1
ATOM 1708 C CA . LEU A 1 214 ? 22.094 4.966 -31.403 1.00 95.75 214 LEU A CA 1
ATOM 1709 C C . LEU A 1 214 ? 21.411 6.295 -31.766 1.00 95.75 214 LEU A C 1
ATOM 1711 O O . LEU A 1 214 ? 22.033 7.142 -32.400 1.00 95.75 214 LEU A O 1
ATOM 1715 N N . ASP A 1 215 ? 20.196 6.554 -31.264 1.00 95.56 215 ASP A N 1
ATOM 1716 C CA . ASP A 1 215 ? 19.521 7.854 -31.420 1.00 95.56 215 ASP A CA 1
ATOM 1717 C C . ASP A 1 215 ? 20.344 9.015 -30.837 1.00 95.56 215 ASP A C 1
ATOM 1719 O O . ASP A 1 215 ? 20.358 10.112 -31.397 1.00 95.56 215 ASP A O 1
ATOM 1723 N N . TYR A 1 216 ? 21.002 8.802 -29.695 1.00 94.56 216 TYR A N 1
ATOM 1724 C CA . TYR A 1 216 ? 21.846 9.813 -29.062 1.00 94.56 216 TYR A CA 1
ATOM 1725 C C . TYR A 1 216 ? 23.135 10.038 -29.862 1.00 94.56 216 TYR A C 1
ATOM 1727 O O . TYR A 1 216 ? 23.470 11.180 -30.171 1.00 94.56 216 TYR A O 1
ATOM 1735 N N . CYS A 1 217 ? 23.825 8.964 -30.252 1.00 93.69 217 CYS A N 1
ATOM 1736 C CA . CYS A 1 217 ? 25.046 9.029 -31.051 1.00 93.69 217 CYS A CA 1
ATOM 1737 C C . CYS A 1 217 ? 24.800 9.651 -32.426 1.00 93.69 217 CYS A C 1
ATOM 1739 O O . CYS A 1 217 ? 25.575 10.504 -32.832 1.00 93.69 217 CYS A O 1
ATOM 1741 N N . MET A 1 218 ? 23.690 9.344 -33.096 1.00 93.19 218 MET A N 1
ATOM 1742 C CA . MET A 1 218 ? 23.305 10.017 -34.340 1.00 93.19 218 MET A CA 1
ATOM 1743 C C . MET A 1 218 ? 23.151 11.536 -34.141 1.00 93.19 218 MET A C 1
ATOM 1745 O O . MET A 1 218 ? 23.607 12.313 -34.971 1.00 93.19 218 MET A O 1
ATOM 1749 N N . ARG A 1 219 ? 22.527 11.985 -33.043 1.00 91.12 219 ARG A N 1
ATOM 1750 C CA . ARG A 1 219 ? 22.279 13.421 -32.802 1.00 91.12 219 ARG A CA 1
ATOM 1751 C C . ARG A 1 219 ? 23.530 14.203 -32.412 1.00 91.12 219 ARG A C 1
ATOM 1753 O O . ARG A 1 219 ? 23.650 15.361 -32.794 1.00 91.12 219 ARG A O 1
ATOM 1760 N N . PHE A 1 220 ? 24.409 13.607 -31.608 1.00 91.31 220 PHE A N 1
ATOM 1761 C CA . PHE A 1 220 ? 25.513 14.331 -30.966 1.00 91.31 220 PHE A CA 1
ATOM 1762 C C . PHE A 1 220 ? 26.902 13.907 -31.452 1.00 91.31 220 PHE A C 1
ATOM 1764 O O . PHE A 1 220 ? 27.857 14.652 -31.268 1.00 91.31 220 PHE A O 1
ATOM 1771 N N . GLN A 1 221 ? 27.028 12.729 -32.064 1.00 89.50 221 GLN A N 1
ATOM 1772 C CA . GLN A 1 221 ? 28.293 12.110 -32.471 1.00 89.50 221 GLN A CA 1
ATOM 1773 C C . GLN A 1 221 ? 28.164 11.384 -33.823 1.00 89.50 221 GLN A C 1
ATOM 1775 O O . GLN A 1 221 ? 28.716 10.298 -34.013 1.00 89.50 221 GLN A O 1
ATOM 1780 N N . SER A 1 222 ? 27.420 11.955 -34.777 1.00 81.50 222 SER A N 1
ATOM 1781 C CA . SER A 1 222 ? 27.170 11.337 -36.093 1.00 81.50 222 SER A CA 1
ATOM 1782 C C . SER A 1 222 ? 28.464 11.001 -36.833 1.00 81.50 222 SER A C 1
ATOM 1784 O O . SER A 1 222 ? 28.620 9.895 -37.338 1.00 81.50 222 SER A O 1
ATOM 1786 N N . LYS A 1 223 ? 29.442 11.916 -36.818 1.00 76.38 223 LYS A N 1
ATOM 1787 C CA . LYS A 1 223 ? 30.752 11.718 -37.458 1.00 76.38 223 LYS A CA 1
ATOM 1788 C C . LYS A 1 223 ? 31.534 10.548 -36.856 1.00 76.38 223 LYS A C 1
ATOM 1790 O O . LYS A 1 223 ? 32.144 9.789 -37.597 1.00 76.38 223 LYS A O 1
ATOM 1795 N N . ALA A 1 224 ? 31.534 10.420 -35.529 1.00 81.62 224 ALA A N 1
ATOM 1796 C CA . ALA A 1 224 ? 32.301 9.388 -34.836 1.00 81.62 224 ALA A CA 1
ATOM 1797 C C . ALA A 1 224 ? 31.605 8.020 -34.886 1.00 81.62 224 ALA A C 1
ATOM 1799 O O . ALA A 1 224 ? 32.266 7.000 -35.036 1.00 81.62 224 ALA A O 1
ATOM 1800 N N . SER A 1 225 ? 30.271 7.998 -34.812 1.00 83.50 225 SER A N 1
ATOM 1801 C CA . SER A 1 225 ? 29.464 6.771 -34.861 1.00 83.50 225 SER A CA 1
ATOM 1802 C C . SER A 1 225 ? 29.162 6.266 -36.271 1.00 83.50 225 SER A C 1
ATOM 1804 O O . SER A 1 225 ? 28.831 5.095 -36.435 1.00 83.50 225 SER A O 1
ATOM 1806 N N . GLY A 1 226 ? 29.288 7.121 -37.289 1.00 81.81 226 GLY A N 1
ATOM 1807 C CA . GLY A 1 226 ? 28.909 6.804 -38.667 1.00 81.81 226 GLY A CA 1
ATOM 1808 C C . GLY A 1 226 ? 27.401 6.823 -38.921 1.00 81.81 226 GLY A C 1
ATOM 1809 O O . GLY A 1 226 ? 26.972 6.498 -40.023 1.00 81.81 226 GLY A O 1
ATOM 1810 N N . LEU A 1 227 ? 26.593 7.192 -37.921 1.00 85.12 227 LEU A N 1
ATOM 1811 C CA . LEU A 1 227 ? 25.134 7.171 -38.001 1.00 85.12 227 LEU A CA 1
ATOM 1812 C C . LEU A 1 227 ? 24.599 8.465 -38.624 1.00 85.12 227 LEU A C 1
ATOM 1814 O O . LEU A 1 227 ? 25.025 9.567 -38.270 1.00 85.12 227 LEU A O 1
ATOM 1818 N N . SER A 1 228 ? 23.619 8.330 -39.518 1.00 81.25 228 SER A N 1
ATOM 1819 C CA . SER A 1 228 ? 23.019 9.439 -40.264 1.00 81.25 228 SER A CA 1
ATOM 1820 C C . SER A 1 228 ? 21.542 9.620 -39.920 1.00 81.25 228 SER A C 1
ATOM 1822 O O . SER A 1 228 ? 20.844 8.681 -39.557 1.00 81.25 228 SER A O 1
ATOM 1824 N N . HIS A 1 229 ? 21.030 10.839 -40.092 1.00 77.81 229 HIS A N 1
ATOM 1825 C CA . HIS A 1 229 ? 19.595 11.102 -39.990 1.00 77.81 229 HIS A CA 1
ATOM 1826 C C . HIS A 1 229 ? 18.776 10.456 -41.110 1.00 77.81 229 HIS A C 1
ATOM 1828 O O . HIS A 1 229 ? 17.577 10.258 -40.920 1.00 77.81 229 HIS A O 1
ATOM 1834 N N . GLN A 1 230 ? 19.404 10.162 -42.250 1.00 74.75 230 GLN A N 1
ATOM 1835 C CA . GLN A 1 230 ? 18.740 9.592 -43.424 1.00 74.75 230 GLN A CA 1
ATOM 1836 C C . GLN A 1 230 ? 18.489 8.089 -43.282 1.00 74.75 230 GLN A C 1
ATOM 1838 O O . GLN A 1 230 ? 17.487 7.597 -43.788 1.00 74.75 230 GLN A O 1
ATOM 1843 N N . ASP A 1 231 ? 19.363 7.387 -42.560 1.00 76.25 231 ASP A N 1
ATOM 1844 C CA . ASP A 1 231 ? 19.267 5.948 -42.341 1.00 76.25 231 ASP A CA 1
ATOM 1845 C C . ASP A 1 231 ? 19.191 5.650 -40.841 1.00 76.25 231 ASP A C 1
ATOM 1847 O O . ASP A 1 231 ? 20.183 5.721 -40.117 1.00 76.25 231 ASP A O 1
ATOM 1851 N N . GLN A 1 232 ? 17.972 5.367 -40.376 1.00 89.06 232 GLN A N 1
ATOM 1852 C CA . GLN A 1 232 ? 17.648 5.089 -38.976 1.00 89.06 232 GLN A CA 1
ATOM 1853 C C . GLN A 1 232 ? 17.165 3.646 -38.805 1.00 89.06 232 GLN A C 1
ATOM 1855 O O . GLN A 1 232 ? 16.176 3.402 -38.104 1.00 89.06 232 GLN A O 1
ATOM 1860 N N . TRP A 1 233 ? 17.843 2.689 -39.449 1.00 86.81 233 TRP A N 1
ATOM 1861 C CA . TRP A 1 233 ? 17.510 1.259 -39.413 1.00 86.81 233 TRP A CA 1
ATOM 1862 C C . TRP A 1 233 ? 17.249 0.731 -37.991 1.00 86.81 233 TRP A C 1
ATOM 1864 O O . TRP A 1 233 ? 16.362 -0.096 -37.783 1.00 86.81 233 TRP A O 1
ATOM 1874 N N . TRP A 1 234 ? 17.922 1.266 -36.964 1.00 93.31 234 TRP A N 1
ATOM 1875 C CA . TRP A 1 234 ? 17.744 0.820 -35.577 1.00 93.31 234 TRP A CA 1
ATOM 1876 C C . TRP A 1 234 ? 16.342 1.089 -35.019 1.00 93.31 234 TRP A C 1
ATOM 1878 O O . TRP A 1 234 ? 15.888 0.406 -34.096 1.00 93.31 234 TRP A O 1
ATOM 1888 N N . LYS A 1 235 ? 15.610 2.063 -35.572 1.00 92.00 235 LYS A N 1
ATOM 1889 C CA . LYS A 1 235 ? 14.200 2.293 -35.225 1.00 92.00 235 LYS A CA 1
ATOM 1890 C C . LYS A 1 235 ? 13.287 1.180 -35.732 1.00 92.00 235 LYS A C 1
ATOM 1892 O O . LYS A 1 235 ? 12.201 1.015 -35.183 1.00 92.00 235 LYS A O 1
ATOM 1897 N N . LEU A 1 236 ? 13.743 0.420 -36.726 1.00 89.94 236 LEU A N 1
ATOM 1898 C CA . LEU A 1 236 ? 13.039 -0.716 -37.315 1.00 89.94 236 LEU A CA 1
ATOM 1899 C C . LEU A 1 236 ? 13.303 -2.031 -36.575 1.00 89.94 236 LEU A C 1
ATOM 1901 O O . LEU A 1 236 ? 12.611 -3.007 -36.844 1.00 89.94 236 LEU A O 1
ATOM 1905 N N . ILE A 1 237 ? 14.262 -2.077 -35.638 1.00 92.00 237 ILE A N 1
ATOM 1906 C CA . ILE A 1 237 ? 14.448 -3.248 -34.770 1.00 92.00 237 ILE A CA 1
ATOM 1907 C C . ILE A 1 237 ? 13.124 -3.491 -34.048 1.00 92.00 237 ILE A C 1
ATOM 1909 O O . ILE A 1 237 ? 12.615 -2.589 -33.377 1.00 92.00 237 ILE A O 1
ATOM 1913 N N . GLU A 1 238 ? 12.591 -4.704 -34.100 1.00 89.88 238 GLU A N 1
ATOM 1914 C CA . GLU A 1 238 ? 11.325 -5.025 -33.448 1.00 89.88 238 GLU A CA 1
ATOM 1915 C C . GLU A 1 238 ? 11.480 -5.266 -31.941 1.00 89.88 238 GLU A C 1
ATOM 1917 O O . GLU A 1 238 ? 12.562 -5.485 -31.391 1.00 89.88 238 GLU A O 1
ATOM 1922 N N . SER A 1 239 ? 10.369 -5.184 -31.213 1.00 90.12 239 SER A N 1
ATOM 1923 C CA . SER A 1 239 ? 10.338 -5.623 -29.817 1.00 90.12 239 SER A CA 1
ATOM 1924 C C . SER A 1 239 ? 10.293 -7.155 -29.744 1.00 90.12 239 SER A C 1
ATOM 1926 O O . SER A 1 239 ? 9.708 -7.801 -30.602 1.00 90.12 239 SER A O 1
ATOM 1928 N N . ALA A 1 240 ? 10.785 -7.749 -28.658 1.00 90.50 240 ALA A N 1
ATOM 1929 C CA . ALA A 1 240 ? 10.644 -9.174 -28.330 1.00 90.50 240 ALA A CA 1
ATOM 1930 C C . ALA A 1 240 ? 9.184 -9.616 -28.038 1.00 90.50 240 ALA A C 1
ATOM 1932 O O . ALA A 1 240 ? 8.941 -10.700 -27.493 1.00 90.50 240 ALA A O 1
ATOM 1933 N N . GLY A 1 241 ? 8.205 -8.769 -28.367 1.00 87.81 241 GLY A N 1
ATOM 1934 C CA . GLY A 1 241 ? 6.776 -8.974 -28.191 1.00 87.81 241 GLY A CA 1
ATOM 1935 C C . GLY A 1 241 ? 6.172 -8.178 -27.034 1.00 87.81 241 GLY A C 1
ATOM 1936 O O . GLY A 1 241 ? 6.864 -7.593 -26.191 1.00 87.81 241 GLY A O 1
ATOM 1937 N N . VAL A 1 242 ? 4.839 -8.200 -26.980 1.00 86.00 242 VAL A N 1
ATOM 1938 C CA . VAL A 1 242 ? 4.050 -7.545 -25.932 1.00 86.00 242 VAL A CA 1
ATOM 1939 C C . VAL A 1 242 ? 4.195 -8.315 -24.618 1.00 86.00 242 VAL A C 1
ATOM 1941 O O . VAL A 1 242 ? 4.028 -9.538 -24.558 1.00 86.00 242 VAL A O 1
ATOM 1944 N N . VAL A 1 243 ? 4.542 -7.588 -23.554 1.00 81.31 243 VAL A N 1
ATOM 1945 C CA . VAL A 1 243 ? 4.528 -8.107 -22.183 1.00 81.31 243 VAL A CA 1
ATOM 1946 C C . VAL A 1 243 ? 3.080 -8.088 -21.713 1.00 81.31 243 VAL A C 1
ATOM 1948 O O . VAL A 1 243 ? 2.478 -7.019 -21.637 1.00 81.31 243 VAL A O 1
ATOM 1951 N N . GLU A 1 244 ? 2.529 -9.259 -21.406 1.00 78.94 244 GLU A N 1
ATOM 1952 C CA . GLU A 1 244 ? 1.153 -9.378 -20.926 1.00 78.94 244 GLU A CA 1
ATOM 1953 C C . GLU A 1 244 ? 0.919 -8.514 -19.685 1.00 78.94 244 GLU A C 1
ATOM 1955 O O . GLU A 1 244 ? 1.762 -8.415 -18.779 1.00 78.94 244 GLU A O 1
ATOM 1960 N N . LYS A 1 245 ? -0.248 -7.866 -19.649 1.00 76.06 245 LYS A N 1
ATOM 1961 C CA . LYS A 1 245 ? -0.658 -7.080 -18.490 1.00 76.06 245 LYS A CA 1
ATOM 1962 C C . LYS A 1 245 ? -0.844 -8.033 -17.313 1.00 76.06 245 LYS A C 1
ATOM 1964 O O . LYS A 1 245 ? -1.583 -9.005 -17.389 1.00 76.06 245 LYS A O 1
ATOM 1969 N N . ARG A 1 246 ? -0.180 -7.741 -16.192 1.00 75.19 246 ARG A N 1
ATOM 1970 C CA . ARG A 1 246 ? -0.387 -8.494 -14.947 1.00 75.19 246 ARG A CA 1
ATOM 1971 C C . ARG A 1 246 ? -1.826 -8.281 -14.467 1.00 75.19 246 ARG A C 1
ATOM 1973 O O . ARG A 1 246 ? -2.172 -7.141 -14.157 1.00 75.19 246 ARG A O 1
ATOM 1980 N N . THR A 1 247 ? -2.594 -9.359 -14.349 1.00 78.62 247 THR A N 1
ATOM 1981 C CA . THR A 1 247 ? -4.015 -9.375 -13.944 1.00 78.62 247 THR A CA 1
ATOM 1982 C C . THR A 1 247 ? -4.237 -9.557 -12.443 1.00 78.62 247 THR A C 1
ATOM 1984 O O . THR A 1 247 ? -5.368 -9.522 -11.979 1.00 78.62 247 THR A O 1
ATOM 1987 N N . ARG A 1 248 ? -3.168 -9.756 -11.664 1.00 87.06 248 ARG A N 1
ATOM 1988 C CA . ARG A 1 248 ? -3.274 -9.980 -10.217 1.00 87.06 248 ARG A CA 1
ATOM 1989 C C . ARG A 1 248 ? -3.887 -8.766 -9.519 1.00 87.06 248 ARG A C 1
ATOM 1991 O O . ARG A 1 248 ? -3.369 -7.657 -9.671 1.00 87.06 248 ARG A O 1
ATOM 1998 N N . LEU A 1 249 ? -4.919 -9.023 -8.725 1.00 90.88 249 LEU A N 1
ATOM 1999 C CA . LEU A 1 249 ? -5.644 -8.042 -7.930 1.00 90.88 249 LEU A CA 1
ATOM 2000 C C . LEU A 1 249 ? -6.014 -8.705 -6.590 1.00 90.88 249 LEU A C 1
ATOM 2002 O O . LEU A 1 249 ? -6.972 -9.476 -6.560 1.00 90.88 249 LEU A O 1
ATOM 2006 N N . PRO A 1 250 ? -5.221 -8.518 -5.519 1.00 94.06 250 PRO A N 1
ATOM 2007 C CA . PRO A 1 250 ? -5.572 -9.072 -4.212 1.00 94.06 250 PRO A CA 1
ATOM 2008 C C . PRO A 1 250 ? -6.839 -8.395 -3.676 1.00 94.06 250 PRO A C 1
ATOM 2010 O O . PRO A 1 250 ? -7.062 -7.212 -3.940 1.00 94.06 250 PRO A O 1
ATOM 2013 N N . LYS A 1 251 ? -7.657 -9.129 -2.919 1.00 95.94 251 LYS A N 1
ATOM 2014 C CA . LYS A 1 251 ? -8.774 -8.558 -2.153 1.00 95.94 251 LYS A CA 1
ATOM 2015 C C . LYS A 1 251 ? -8.256 -7.860 -0.890 1.00 95.94 251 LYS A C 1
ATOM 2017 O O . LYS A 1 251 ? -7.141 -8.122 -0.449 1.00 95.94 251 LYS A O 1
ATOM 2022 N N . ILE A 1 252 ? -9.080 -7.015 -0.271 1.00 97.25 252 ILE A N 1
ATOM 2023 C CA . ILE A 1 252 ? -8.757 -6.400 1.030 1.00 97.25 252 ILE A CA 1
ATOM 2024 C C . ILE A 1 252 ? -8.454 -7.487 2.075 1.00 97.25 252 ILE A C 1
ATOM 2026 O O . ILE A 1 252 ? -7.405 -7.443 2.711 1.00 97.25 252 ILE A O 1
ATOM 2030 N N . ASP A 1 253 ? -9.287 -8.528 2.151 1.00 96.94 253 ASP A N 1
ATOM 2031 C CA . ASP A 1 253 ? -9.074 -9.692 3.023 1.00 96.94 253 ASP A CA 1
ATOM 2032 C C . ASP A 1 253 ? -7.719 -10.372 2.793 1.00 96.94 253 ASP A C 1
ATOM 2034 O O . ASP A 1 253 ? -7.019 -10.691 3.749 1.00 96.94 253 ASP A O 1
ATOM 2038 N N . ASP A 1 254 ? -7.322 -10.547 1.529 1.00 96.69 254 ASP A N 1
ATOM 2039 C CA . ASP A 1 254 ? -6.045 -11.161 1.145 1.00 96.69 254 ASP A CA 1
ATOM 2040 C C . ASP A 1 254 ? -4.842 -10.341 1.637 1.00 96.69 254 ASP A C 1
ATOM 2042 O O . ASP A 1 254 ? -3.787 -10.887 1.977 1.00 96.69 254 ASP A O 1
ATOM 2046 N N . ILE A 1 255 ? -4.976 -9.012 1.630 1.00 97.50 255 ILE A N 1
ATOM 2047 C CA . ILE A 1 255 ? -3.947 -8.092 2.113 1.00 97.50 255 ILE A CA 1
ATOM 2048 C C . ILE A 1 255 ? -3.890 -8.168 3.640 1.00 97.50 255 ILE A C 1
ATOM 2050 O O . ILE A 1 255 ? -2.830 -8.453 4.196 1.00 97.50 255 ILE A O 1
ATOM 2054 N N . VAL A 1 256 ? -5.031 -7.974 4.306 1.00 97.75 256 VAL A N 1
ATOM 2055 C CA . VAL A 1 256 ? -5.155 -7.926 5.769 1.00 97.75 256 VAL A CA 1
ATOM 2056 C C . VAL A 1 256 ? -4.723 -9.237 6.422 1.00 97.75 256 VAL A C 1
ATOM 2058 O O . VAL A 1 256 ? -3.948 -9.214 7.374 1.00 97.75 256 VAL A O 1
ATOM 2061 N N . GLN A 1 257 ? -5.138 -10.389 5.892 1.00 97.00 257 GLN A N 1
ATOM 2062 C CA . GLN A 1 257 ? -4.719 -11.689 6.426 1.00 97.00 257 GLN A CA 1
ATOM 2063 C C . GLN A 1 257 ? -3.200 -11.864 6.376 1.00 97.00 257 GLN A C 1
ATOM 2065 O O . GLN A 1 257 ? -2.604 -12.387 7.315 1.00 97.00 257 GLN A O 1
ATOM 2070 N N . MET A 1 258 ? -2.545 -11.389 5.315 1.00 96.94 258 MET A N 1
ATOM 2071 C CA . MET A 1 258 ? -1.088 -11.450 5.237 1.00 96.94 258 MET A CA 1
ATOM 2072 C C . MET A 1 258 ? -0.416 -10.453 6.191 1.00 96.94 258 MET A C 1
ATOM 2074 O O . MET A 1 258 ? 0.660 -10.752 6.705 1.00 96.94 258 MET A O 1
ATOM 2078 N N . MET A 1 259 ? -1.046 -9.308 6.479 1.00 97.81 259 MET A N 1
ATOM 2079 C CA . MET A 1 259 ? -0.583 -8.391 7.528 1.00 97.81 259 MET A CA 1
ATOM 2080 C C . MET A 1 259 ? -0.685 -9.026 8.921 1.00 97.81 259 MET A C 1
ATOM 2082 O O . MET A 1 259 ? 0.263 -8.919 9.692 1.00 97.81 259 MET A O 1
ATOM 2086 N N . ILE A 1 260 ? -1.759 -9.768 9.211 1.00 97.12 260 ILE A N 1
ATOM 2087 C CA . ILE A 1 260 ? -1.912 -10.539 10.459 1.00 97.12 260 ILE A CA 1
ATOM 2088 C C . ILE A 1 260 ? -0.823 -11.613 10.568 1.00 97.12 260 ILE A C 1
ATOM 2090 O O . ILE A 1 260 ? -0.190 -11.759 11.609 1.00 97.12 260 ILE A O 1
ATOM 2094 N N . VAL A 1 261 ? -0.537 -12.334 9.478 1.00 95.81 261 VAL A N 1
ATOM 2095 C CA . VAL A 1 261 ? 0.581 -13.291 9.456 1.00 95.81 261 VAL A CA 1
ATOM 2096 C C . VAL A 1 261 ? 1.912 -12.573 9.696 1.00 95.81 261 VAL A C 1
ATOM 2098 O O . VAL A 1 261 ? 2.735 -13.060 10.462 1.00 95.81 261 VAL A O 1
ATOM 2101 N N . MET A 1 262 ? 2.152 -11.412 9.076 1.00 95.38 262 MET A N 1
ATOM 2102 C CA . MET A 1 262 ? 3.369 -10.635 9.336 1.00 95.38 262 MET A CA 1
ATOM 2103 C C . MET A 1 262 ? 3.495 -10.221 10.807 1.00 95.38 262 MET A C 1
ATOM 2105 O O . MET A 1 262 ? 4.602 -10.284 11.339 1.00 95.38 262 MET A O 1
ATOM 2109 N N . GLU A 1 263 ? 2.388 -9.824 11.438 1.00 95.12 263 GLU A N 1
ATOM 2110 C CA . GLU A 1 263 ? 2.327 -9.449 12.852 1.00 95.12 263 GLU A CA 1
ATOM 2111 C C . GLU A 1 263 ? 2.690 -10.625 13.768 1.00 95.12 263 GLU A C 1
ATOM 2113 O O . GLU A 1 263 ? 3.534 -10.485 14.652 1.00 95.12 263 GLU A O 1
ATOM 2118 N N . ASP A 1 264 ? 2.125 -11.807 13.509 1.00 92.38 264 ASP A N 1
ATOM 2119 C CA . ASP A 1 264 ? 2.365 -13.023 14.299 1.00 92.38 264 ASP A CA 1
ATOM 2120 C C . ASP A 1 264 ? 3.851 -13.437 14.316 1.00 92.38 264 ASP A C 1
ATOM 2122 O O . ASP A 1 264 ? 4.329 -14.075 15.255 1.00 92.38 264 ASP A O 1
ATOM 2126 N N . PHE A 1 265 ? 4.611 -13.047 13.288 1.00 91.69 265 PHE A N 1
ATOM 2127 C CA . PHE A 1 265 ? 6.041 -13.333 13.153 1.00 91.69 265 PHE A CA 1
ATOM 2128 C C . PHE A 1 265 ? 6.962 -12.156 13.505 1.00 91.69 265 PHE A C 1
ATOM 2130 O O . PHE A 1 265 ? 8.145 -12.195 13.150 1.00 91.69 265 PHE A O 1
ATOM 2137 N N . LEU A 1 266 ? 6.473 -11.135 14.218 1.00 89.69 266 LEU A N 1
ATOM 2138 C CA . LEU A 1 266 ? 7.335 -10.073 14.754 1.00 89.69 266 LEU A CA 1
ATOM 2139 C C . LEU A 1 266 ? 8.304 -10.611 15.812 1.00 89.69 266 LEU A C 1
ATOM 2141 O O . LEU A 1 266 ? 9.511 -10.377 15.732 1.00 89.69 266 LEU A O 1
ATOM 2145 N N . ASP A 1 267 ? 7.787 -11.419 16.737 1.00 86.12 267 ASP A N 1
ATOM 2146 C CA . ASP A 1 267 ? 8.528 -11.853 17.928 1.00 86.12 267 ASP A CA 1
ATOM 2147 C C . ASP A 1 267 ? 9.097 -13.275 17.812 1.00 86.12 267 ASP A C 1
ATOM 2149 O O . ASP A 1 267 ? 9.840 -13.739 18.679 1.00 86.12 267 ASP A O 1
ATOM 2153 N N . LYS A 1 268 ? 8.795 -13.985 16.716 1.00 86.44 268 LYS A N 1
ATOM 2154 C CA . LYS A 1 268 ? 9.208 -15.381 16.503 1.00 86.44 268 LYS A CA 1
ATOM 2155 C C . LYS A 1 268 ? 9.756 -15.629 15.092 1.00 86.44 268 LYS A C 1
ATOM 2157 O O . LYS A 1 268 ? 9.413 -14.906 14.154 1.00 86.44 268 LYS A O 1
ATOM 2162 N N . PRO A 1 269 ? 10.651 -16.618 14.906 1.00 86.44 269 P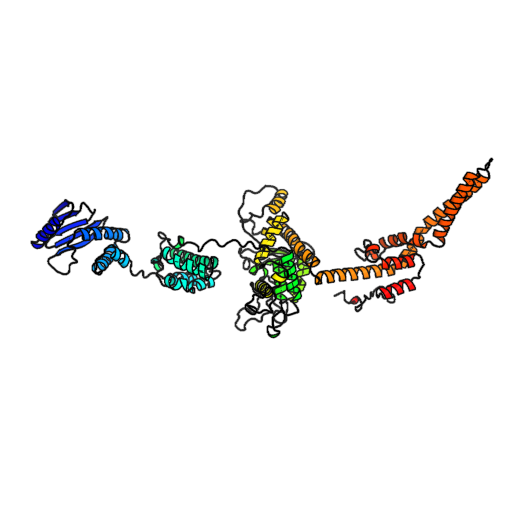RO A N 1
ATOM 2163 C CA . PRO A 1 269 ? 11.215 -16.923 13.595 1.00 86.44 269 PRO A CA 1
ATOM 2164 C C . PRO A 1 269 ? 10.172 -17.539 12.655 1.00 86.44 269 PRO A C 1
ATOM 2166 O O . PRO A 1 269 ? 9.231 -18.202 13.088 1.00 86.44 269 PRO A O 1
ATOM 2169 N N . LEU A 1 270 ? 10.378 -17.363 11.347 1.00 87.56 270 LEU A N 1
ATOM 2170 C CA . LEU A 1 270 ? 9.590 -18.069 10.334 1.00 87.56 270 LEU A CA 1
ATOM 2171 C C . LEU A 1 270 ? 9.916 -19.577 10.336 1.00 87.56 270 LEU A C 1
ATOM 2173 O O . LEU A 1 270 ? 11.080 -19.930 10.552 1.00 87.56 270 LEU A O 1
ATOM 2177 N N . PRO A 1 271 ? 8.940 -20.457 10.035 1.00 86.38 271 PRO A N 1
ATOM 2178 C CA . PRO A 1 271 ? 9.159 -21.902 9.969 1.00 86.38 271 PRO A CA 1
ATOM 2179 C C . PRO A 1 271 ? 10.308 -22.304 9.033 1.00 86.38 271 PRO A C 1
ATOM 2181 O O . PRO A 1 271 ? 10.505 -21.699 7.975 1.00 86.38 271 PRO A O 1
ATOM 2184 N N . GLY A 1 272 ? 11.073 -23.320 9.441 1.00 80.06 272 GLY A N 1
ATOM 2185 C CA . GLY A 1 272 ? 12.216 -23.858 8.696 1.00 80.06 272 GLY A CA 1
ATOM 2186 C C . GLY A 1 272 ? 13.505 -23.028 8.779 1.00 80.06 272 GLY A C 1
ATOM 2187 O O . GLY A 1 272 ? 14.506 -23.380 8.153 1.00 80.06 272 GLY A O 1
ATOM 2188 N N . ARG A 1 273 ? 13.522 -21.928 9.546 1.00 78.44 273 ARG A N 1
ATOM 2189 C CA . ARG A 1 273 ? 14.731 -21.118 9.768 1.00 78.44 273 ARG A CA 1
ATOM 2190 C C . ARG A 1 273 ? 15.377 -21.452 11.107 1.00 78.44 273 ARG A C 1
ATOM 2192 O O . ARG A 1 273 ? 14.746 -21.348 12.156 1.00 78.44 273 ARG A O 1
ATOM 2199 N N . LYS A 1 274 ? 16.668 -21.801 11.083 1.00 65.94 274 LYS A N 1
ATOM 2200 C CA . LYS A 1 274 ? 17.462 -22.005 12.305 1.00 65.94 274 LYS A CA 1
ATOM 2201 C C . LYS A 1 274 ? 17.681 -20.664 13.015 1.00 65.94 274 LYS A C 1
ATOM 2203 O O . LYS A 1 274 ? 17.865 -19.635 12.369 1.00 65.94 274 LYS A O 1
ATOM 2208 N N . SER A 1 275 ? 17.771 -20.693 14.347 1.00 55.56 275 SER A N 1
ATOM 2209 C CA . SER A 1 275 ? 18.044 -19.529 15.218 1.00 55.56 275 SER A CA 1
ATOM 2210 C C . SER A 1 275 ? 19.280 -18.700 14.817 1.00 55.56 275 SER A C 1
ATOM 2212 O O . SER A 1 275 ? 19.387 -17.523 15.168 1.00 55.56 275 SER A O 1
ATOM 2214 N N . ARG A 1 276 ? 20.194 -19.295 14.037 1.00 47.25 276 ARG A N 1
ATOM 2215 C CA . ARG A 1 276 ? 21.431 -18.698 13.512 1.00 47.25 276 ARG A CA 1
ATOM 2216 C C . ARG A 1 276 ? 21.222 -17.610 12.445 1.00 47.25 276 ARG A C 1
ATOM 2218 O O . ARG A 1 276 ? 22.124 -16.799 12.267 1.00 47.25 276 ARG A O 1
ATOM 2225 N N . ASP A 1 277 ? 20.052 -17.540 11.800 1.00 55.12 277 ASP A N 1
ATOM 2226 C CA . ASP A 1 277 ? 19.712 -16.485 10.819 1.00 55.12 277 ASP A CA 1
ATOM 2227 C C . ASP A 1 277 ? 19.421 -15.112 11.463 1.00 55.12 277 ASP A C 1
ATOM 2229 O O . ASP A 1 277 ? 19.232 -14.117 10.759 1.00 55.12 277 ASP A O 1
ATOM 2233 N N . GLY A 1 278 ? 19.446 -15.035 12.800 1.00 48.62 278 GLY A N 1
ATOM 2234 C CA . GLY A 1 278 ? 19.425 -13.785 13.554 1.00 48.62 278 GLY A CA 1
ATOM 2235 C C . GLY A 1 278 ? 18.024 -13.198 13.723 1.00 48.62 278 GLY A C 1
ATOM 2236 O O . GLY A 1 278 ? 17.576 -12.430 12.880 1.00 48.62 278 GLY A O 1
ATOM 2237 N N . LYS A 1 279 ? 17.397 -13.562 14.851 1.00 56.06 279 LYS A N 1
ATOM 2238 C CA . LYS A 1 279 ? 16.340 -12.877 15.631 1.00 56.06 279 LYS A CA 1
ATOM 2239 C C . LYS A 1 279 ? 15.339 -11.984 14.850 1.00 56.06 279 LYS A C 1
ATOM 2241 O O . LYS A 1 279 ? 15.710 -10.947 14.301 1.00 56.06 279 LYS A O 1
ATOM 2246 N N . ALA A 1 280 ? 14.061 -12.376 14.953 1.00 56.50 280 ALA A N 1
ATOM 2247 C CA . ALA A 1 280 ? 12.826 -11.862 14.330 1.00 56.50 280 ALA A CA 1
ATOM 2248 C C . ALA A 1 280 ? 12.518 -12.424 12.927 1.00 56.50 280 ALA A C 1
ATOM 2250 O O . ALA A 1 280 ? 13.318 -12.301 11.997 1.00 56.50 280 ALA A O 1
ATOM 2251 N N . GLY A 1 281 ? 11.346 -13.054 12.767 1.00 75.88 281 GLY A N 1
ATOM 2252 C CA . GLY A 1 281 ? 10.848 -13.523 11.472 1.00 75.88 281 GLY A CA 1
ATOM 2253 C C . GLY A 1 281 ? 10.607 -12.346 10.526 1.00 75.88 281 GLY A C 1
ATOM 2254 O O . GLY A 1 281 ? 11.264 -12.218 9.486 1.00 75.88 281 GLY A O 1
ATOM 2255 N N . VAL A 1 282 ? 9.718 -11.442 10.927 1.00 88.25 282 VAL A N 1
ATOM 2256 C CA . VAL A 1 282 ? 9.474 -10.141 10.303 1.00 88.25 282 VAL A CA 1
ATOM 2257 C C . VAL A 1 282 ? 10.016 -9.063 11.237 1.00 88.25 282 VAL A C 1
ATOM 2259 O O . VAL A 1 282 ? 9.720 -9.045 12.420 1.00 88.25 282 VAL A O 1
ATOM 2262 N N . ARG A 1 283 ? 10.847 -8.151 10.725 1.00 89.00 283 ARG A N 1
ATOM 2263 C CA . ARG A 1 283 ? 11.380 -7.052 11.546 1.00 89.00 283 ARG A CA 1
ATOM 2264 C C . ARG A 1 283 ? 10.344 -5.940 11.689 1.00 89.00 283 ARG A C 1
ATOM 2266 O O . ARG A 1 283 ? 9.731 -5.584 10.681 1.00 89.00 283 ARG A O 1
ATOM 2273 N N . ALA A 1 284 ? 10.249 -5.331 12.872 1.00 92.06 284 ALA A N 1
ATOM 2274 C CA . ALA A 1 284 ? 9.318 -4.235 13.166 1.00 92.06 284 ALA A CA 1
ATOM 2275 C C . ALA A 1 284 ? 9.390 -3.093 12.139 1.00 92.06 284 ALA A C 1
ATOM 2277 O O . ALA A 1 284 ? 8.372 -2.665 11.605 1.00 92.06 284 ALA A O 1
ATOM 2278 N N . ASN A 1 285 ? 10.597 -2.688 11.733 1.00 92.56 285 ASN A N 1
ATOM 2279 C CA . ASN A 1 285 ? 10.769 -1.646 10.720 1.00 92.56 285 ASN A CA 1
ATOM 2280 C C . ASN A 1 285 ? 10.263 -2.025 9.318 1.00 92.56 285 ASN A C 1
ATOM 2282 O O . ASN A 1 285 ? 9.789 -1.170 8.575 1.00 92.56 285 ASN A O 1
ATOM 2286 N N . VAL A 1 286 ? 10.337 -3.304 8.942 1.00 94.31 286 VAL A N 1
ATOM 2287 C CA . VAL A 1 286 ? 9.769 -3.794 7.677 1.00 94.31 286 VAL A CA 1
ATOM 2288 C C . VAL A 1 286 ? 8.253 -3.941 7.786 1.00 94.31 286 VAL A C 1
ATOM 2290 O O . VAL A 1 286 ? 7.562 -3.729 6.793 1.00 94.31 286 VAL A O 1
ATOM 2293 N N . PHE A 1 287 ? 7.739 -4.280 8.967 1.00 96.00 287 PHE A N 1
ATOM 2294 C CA . PHE A 1 287 ? 6.308 -4.373 9.234 1.00 96.00 287 PHE A CA 1
ATOM 2295 C C . PHE A 1 287 ? 5.623 -3.003 9.198 1.00 96.00 287 PHE A C 1
ATOM 2297 O O . PHE A 1 287 ? 4.661 -2.840 8.452 1.00 96.00 287 PHE A O 1
ATOM 2304 N N . ALA A 1 288 ? 6.182 -1.995 9.873 1.00 96.81 288 ALA A N 1
ATOM 2305 C CA . ALA A 1 288 ? 5.711 -0.612 9.793 1.00 96.81 288 ALA A CA 1
ATOM 2306 C C . ALA A 1 288 ? 5.718 -0.100 8.340 1.00 96.81 288 ALA A C 1
ATOM 2308 O O . ALA A 1 288 ? 4.724 0.426 7.844 1.00 96.81 288 ALA A O 1
ATOM 2309 N N . ALA A 1 289 ? 6.805 -0.352 7.604 1.00 96.75 289 ALA A N 1
ATOM 2310 C CA . ALA A 1 289 ? 6.900 -0.031 6.180 1.00 96.75 289 ALA A CA 1
ATOM 2311 C C . ALA A 1 289 ? 5.846 -0.757 5.316 1.00 96.75 289 ALA A C 1
ATOM 2313 O O . ALA A 1 289 ? 5.387 -0.211 4.312 1.00 96.75 289 ALA A O 1
ATOM 2314 N N . ALA A 1 290 ? 5.480 -1.994 5.665 1.00 97.62 290 ALA A N 1
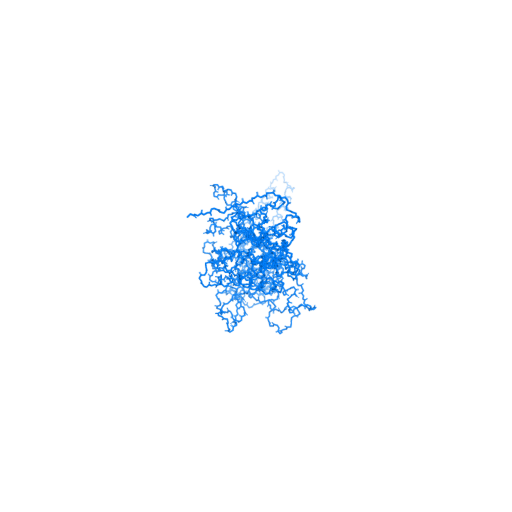ATOM 2315 C CA . ALA A 1 290 ? 4.452 -2.752 4.960 1.00 97.62 290 ALA A CA 1
ATOM 2316 C C . ALA A 1 290 ? 3.056 -2.163 5.204 1.00 97.62 290 ALA A C 1
ATOM 2318 O O . ALA A 1 290 ? 2.346 -1.922 4.229 1.00 97.62 290 ALA A O 1
ATOM 2319 N N . TRP A 1 291 ? 2.711 -1.848 6.457 1.00 98.12 291 TRP A N 1
ATOM 2320 C CA . TRP A 1 291 ? 1.467 -1.151 6.799 1.00 98.12 291 TRP A CA 1
ATOM 2321 C C . TRP A 1 291 ? 1.354 0.195 6.094 1.00 98.12 291 TRP A C 1
ATOM 2323 O O . TRP A 1 291 ? 0.348 0.463 5.443 1.00 98.12 291 TRP A O 1
ATOM 2333 N N . TRP A 1 292 ? 2.425 0.989 6.097 1.00 97.75 292 TRP A N 1
ATOM 2334 C CA . TRP A 1 292 ? 2.446 2.268 5.392 1.00 97.75 292 TRP A CA 1
ATOM 2335 C C . TRP A 1 292 ? 2.161 2.129 3.892 1.00 97.75 292 TRP A C 1
ATOM 2337 O O . TRP A 1 292 ? 1.402 2.907 3.314 1.00 97.75 292 TRP A O 1
ATOM 2347 N N . LEU A 1 293 ? 2.730 1.111 3.238 1.00 97.56 293 LEU A N 1
ATOM 2348 C CA . LEU A 1 293 ? 2.468 0.836 1.822 1.00 97.56 293 LEU A CA 1
ATOM 2349 C C . LEU A 1 293 ? 1.036 0.369 1.560 1.00 97.56 293 LEU A C 1
ATOM 2351 O O . LEU A 1 293 ? 0.477 0.720 0.521 1.00 97.56 293 LEU A O 1
ATOM 2355 N N . VAL A 1 294 ? 0.467 -0.426 2.467 1.00 98.00 294 VAL A N 1
ATOM 2356 C CA . VAL A 1 294 ? -0.923 -0.889 2.391 1.00 98.00 294 VAL A CA 1
ATOM 2357 C C . VAL A 1 294 ? -1.885 0.288 2.529 1.00 98.00 294 VAL A C 1
ATOM 2359 O O . VAL A 1 294 ? -2.756 0.459 1.680 1.00 98.00 294 VAL A O 1
ATOM 2362 N N . LEU A 1 295 ? -1.682 1.136 3.535 1.00 97.94 295 LEU A N 1
ATOM 2363 C CA . LEU A 1 295 ? -2.588 2.238 3.860 1.00 97.94 295 LEU A CA 1
ATOM 2364 C C . LEU A 1 295 ? -2.486 3.405 2.873 1.00 97.94 295 LEU A C 1
ATOM 2366 O O . LEU A 1 295 ? -3.480 4.063 2.609 1.00 97.94 295 LEU A O 1
ATOM 2370 N N . THR A 1 296 ? -1.319 3.653 2.272 1.00 95.31 296 THR A N 1
ATOM 2371 C CA . THR A 1 296 ? -1.143 4.809 1.367 1.00 95.31 296 THR A CA 1
ATOM 2372 C C . THR A 1 296 ? -1.134 4.455 -0.117 1.00 95.31 296 THR A C 1
ATOM 2374 O O . THR A 1 296 ? -1.229 5.338 -0.971 1.00 95.31 296 THR A O 1
ATOM 2377 N N . GLY A 1 297 ? -0.904 3.186 -0.469 1.00 94.06 297 GLY A N 1
ATOM 2378 C CA . GLY A 1 297 ? -0.698 2.769 -1.857 1.00 94.06 297 GLY A CA 1
ATOM 2379 C C . GLY A 1 297 ? 0.503 3.447 -2.540 1.00 94.06 297 GLY A C 1
ATOM 2380 O O . GLY A 1 297 ? 0.648 3.384 -3.765 1.00 94.06 297 GLY A O 1
ATOM 2381 N N . GLN A 1 298 ? 1.397 4.126 -1.818 1.00 93.31 298 GLN A N 1
ATOM 2382 C CA . GLN A 1 298 ? 2.493 4.849 -2.460 1.00 93.31 298 GLN A CA 1
ATOM 2383 C C . GLN A 1 298 ? 3.499 3.907 -3.137 1.00 93.31 298 GLN A C 1
ATOM 2385 O O . GLN A 1 298 ? 3.611 2.714 -2.844 1.00 93.31 298 GLN A O 1
ATOM 2390 N N . ARG A 1 299 ? 4.246 4.425 -4.123 1.00 91.44 299 ARG A N 1
ATOM 2391 C CA . ARG A 1 299 ? 5.325 3.637 -4.747 1.00 91.44 299 ARG A CA 1
ATOM 2392 C C . ARG A 1 299 ? 6.372 3.332 -3.681 1.00 91.44 299 ARG A C 1
ATOM 2394 O O . ARG A 1 299 ? 6.751 4.234 -2.948 1.00 91.44 299 ARG A O 1
ATOM 2401 N N . THR A 1 300 ? 6.913 2.113 -3.672 1.00 93.56 300 THR A N 1
ATOM 2402 C CA . THR A 1 300 ? 7.863 1.660 -2.637 1.00 93.56 300 THR A CA 1
ATOM 2403 C C . THR A 1 300 ? 9.057 2.582 -2.423 1.00 93.56 300 THR A C 1
ATOM 2405 O O . THR A 1 300 ? 9.537 2.688 -1.305 1.00 93.56 300 THR A O 1
ATOM 2408 N N . PHE A 1 301 ? 9.541 3.265 -3.464 1.00 91.94 301 PHE A N 1
ATOM 2409 C CA . PHE A 1 301 ? 10.564 4.292 -3.288 1.00 91.94 301 PHE A CA 1
ATOM 2410 C C . PHE A 1 301 ? 10.053 5.488 -2.485 1.00 91.94 301 PHE A C 1
ATOM 2412 O O . PHE A 1 301 ? 10.572 5.732 -1.404 1.00 91.94 301 PHE A O 1
ATOM 2419 N N . ALA A 1 302 ? 9.031 6.183 -2.990 1.00 91.25 302 ALA A N 1
ATOM 2420 C CA . ALA A 1 302 ? 8.496 7.389 -2.363 1.00 91.25 302 ALA A CA 1
ATOM 2421 C C . ALA A 1 302 ? 7.985 7.109 -0.945 1.00 91.25 302 ALA A C 1
ATOM 2423 O O . ALA A 1 302 ? 8.413 7.763 -0.006 1.00 91.25 302 ALA A O 1
ATOM 2424 N N . ALA A 1 303 ? 7.180 6.056 -0.776 1.00 93.25 303 ALA A N 1
ATOM 2425 C CA . ALA A 1 303 ? 6.592 5.685 0.509 1.00 93.25 303 ALA A CA 1
ATOM 2426 C C . ALA A 1 303 ? 7.634 5.547 1.629 1.00 93.25 303 ALA A C 1
ATOM 2428 O O . ALA A 1 303 ? 7.390 5.973 2.749 1.00 93.25 303 ALA A O 1
ATOM 2429 N N . LEU A 1 304 ? 8.790 4.948 1.318 1.00 94.38 304 LEU A N 1
ATOM 2430 C CA . LEU A 1 304 ? 9.837 4.671 2.304 1.00 94.38 304 LEU A CA 1
ATOM 2431 C C . LEU A 1 304 ? 10.854 5.812 2.432 1.00 94.38 304 LEU A C 1
ATOM 2433 O O . LEU A 1 304 ? 11.590 5.855 3.410 1.00 94.38 304 LEU A O 1
ATOM 2437 N N . HIS A 1 305 ? 10.904 6.745 1.479 1.00 93.12 305 HIS A N 1
ATOM 2438 C CA . HIS A 1 305 ? 11.729 7.957 1.564 1.00 93.12 305 HIS A CA 1
ATOM 2439 C C . HIS A 1 305 ? 10.894 9.116 2.117 1.00 93.12 305 HIS A C 1
ATOM 2441 O O . HIS A 1 305 ? 10.776 10.160 1.482 1.00 93.12 305 HIS A O 1
ATOM 2447 N N . LEU A 1 306 ? 10.294 8.888 3.286 1.00 93.50 306 LEU A N 1
ATOM 2448 C CA . LEU A 1 306 ? 9.583 9.887 4.077 1.00 93.50 306 LEU A CA 1
ATOM 2449 C C . LEU A 1 306 ? 10.464 10.270 5.269 1.00 93.50 306 LEU A C 1
ATOM 2451 O O . LEU A 1 306 ? 10.863 9.389 6.043 1.00 93.50 306 LEU A O 1
ATOM 2455 N N . HIS A 1 307 ? 10.795 11.552 5.406 1.00 90.88 307 HIS A N 1
ATOM 2456 C CA . HIS A 1 307 ? 11.476 12.033 6.603 1.00 90.88 307 HIS A CA 1
ATOM 2457 C C . HIS A 1 307 ? 10.499 12.122 7.774 1.00 90.88 307 HIS A C 1
ATOM 2459 O O . HIS A 1 307 ? 9.316 12.382 7.588 1.00 90.88 307 HIS A O 1
ATOM 2465 N N . GLY A 1 308 ? 11.000 11.928 8.995 1.00 88.44 308 GLY A N 1
ATOM 2466 C CA . GLY A 1 308 ? 10.178 12.029 10.201 1.00 88.44 308 GLY A CA 1
ATOM 2467 C C . GLY A 1 308 ? 9.542 13.412 10.371 1.00 88.44 308 GLY A C 1
ATOM 2468 O O . GLY A 1 308 ? 8.391 13.496 10.771 1.00 88.44 308 GLY A O 1
ATOM 2469 N N . HIS A 1 309 ? 10.250 14.486 10.001 1.00 88.25 309 HIS A N 1
ATOM 2470 C CA . HIS A 1 309 ? 9.715 15.853 10.061 1.00 88.25 309 HIS A CA 1
ATOM 2471 C C . HIS A 1 309 ? 8.719 16.178 8.939 1.00 88.25 309 HIS A C 1
ATOM 2473 O O . HIS A 1 309 ? 7.968 17.137 9.070 1.00 88.25 309 HIS A O 1
ATOM 2479 N N . ASP A 1 310 ? 8.690 15.378 7.868 1.00 86.69 310 ASP A N 1
ATOM 2480 C CA . ASP A 1 310 ? 7.725 15.505 6.769 1.00 86.69 310 ASP A CA 1
ATOM 2481 C C . ASP A 1 310 ? 6.417 14.743 7.058 1.00 86.69 310 ASP A C 1
ATOM 2483 O O . ASP A 1 310 ? 5.527 14.690 6.210 1.00 86.69 310 ASP A O 1
ATOM 2487 N N . PHE A 1 311 ? 6.300 14.140 8.246 1.00 92.56 311 PHE A N 1
ATOM 2488 C CA . PHE A 1 311 ? 5.086 13.522 8.763 1.00 92.56 311 PHE A CA 1
ATOM 2489 C C . PHE A 1 311 ? 4.644 14.246 10.039 1.00 92.56 311 PHE A C 1
ATOM 2491 O O . PHE A 1 311 ? 5.117 13.946 11.134 1.00 92.56 311 PHE A O 1
ATOM 2498 N N . PHE A 1 312 ? 3.764 15.235 9.894 1.00 88.88 312 PHE A N 1
ATOM 2499 C CA . PHE A 1 312 ? 3.452 16.199 10.955 1.00 88.88 312 PHE A CA 1
ATOM 2500 C C . PHE A 1 312 ? 1.944 16.473 11.075 1.00 88.88 312 PHE A C 1
ATOM 2502 O O . PHE A 1 312 ? 1.223 16.273 10.097 1.00 88.88 312 PHE A O 1
ATOM 2509 N N . PRO A 1 313 ? 1.454 16.935 12.245 1.00 90.44 313 PRO A N 1
ATOM 2510 C CA . PRO A 1 313 ? 0.043 17.266 12.436 1.00 90.44 313 PRO A CA 1
ATOM 2511 C C . PRO A 1 313 ? -0.456 18.329 11.452 1.00 90.44 313 PRO A C 1
ATOM 2513 O O . PRO A 1 313 ? 0.176 19.375 11.284 1.00 90.44 313 PRO A O 1
ATOM 2516 N N . ASP A 1 314 ? -1.619 18.083 10.858 1.00 85.12 314 ASP A N 1
ATOM 2517 C CA . ASP A 1 314 ? -2.350 19.055 10.055 1.00 85.12 314 ASP A CA 1
ATOM 2518 C C . ASP A 1 314 ? -3.128 19.992 10.984 1.00 85.12 314 ASP A C 1
ATOM 2520 O O . ASP A 1 314 ? -4.047 19.576 11.689 1.00 85.12 314 ASP A O 1
ATOM 2524 N N . LYS A 1 315 ? -2.747 21.269 11.008 1.00 78.69 315 LYS A N 1
ATOM 2525 C CA . LYS A 1 315 ? -3.414 22.266 11.854 1.00 78.69 315 LYS A CA 1
ATOM 2526 C C . LYS A 1 315 ? -4.745 22.740 11.267 1.00 78.69 315 LYS A C 1
ATOM 2528 O O . LYS A 1 315 ? -5.542 23.306 12.008 1.00 78.69 315 LYS A O 1
ATOM 2533 N N . GLU A 1 316 ? -4.975 22.538 9.971 1.00 72.81 316 GLU A N 1
ATOM 2534 C CA . GLU A 1 316 ? -6.147 23.051 9.256 1.00 72.81 316 GLU A CA 1
ATOM 2535 C C . GLU A 1 316 ? -7.283 22.019 9.196 1.00 72.81 316 GLU A C 1
ATOM 2537 O O . GLU A 1 316 ? -8.448 22.386 9.324 1.00 72.81 316 GLU A O 1
ATOM 2542 N N . ALA A 1 317 ? -6.966 20.725 9.068 1.00 73.38 317 ALA A N 1
ATOM 2543 C CA . ALA A 1 317 ? -7.960 19.647 8.950 1.00 73.38 317 ALA A CA 1
ATOM 2544 C C . ALA A 1 317 ? -8.613 19.205 10.282 1.00 73.38 317 ALA A C 1
ATOM 2546 O O . ALA A 1 317 ? -9.530 18.381 10.282 1.00 73.38 317 ALA A O 1
ATOM 2547 N N . GLY A 1 318 ? -8.171 19.751 11.419 1.00 72.00 318 GLY A N 1
ATOM 2548 C CA . GLY A 1 318 ? -8.699 19.442 12.752 1.00 72.00 318 GLY A CA 1
ATOM 2549 C C . GLY A 1 318 ? -7.919 18.361 13.513 1.00 72.00 318 GLY A C 1
ATOM 2550 O O . GLY A 1 318 ? -6.949 17.782 13.024 1.00 72.00 318 GLY A O 1
ATOM 2551 N N . ASN A 1 319 ? -8.332 18.104 14.759 1.00 82.88 319 ASN A N 1
ATOM 2552 C CA . ASN A 1 319 ? -7.575 17.275 15.703 1.00 82.88 319 ASN A CA 1
ATOM 2553 C C . ASN A 1 319 ? -7.300 15.855 15.176 1.00 82.88 319 ASN A C 1
ATOM 2555 O O . ASN A 1 319 ? -8.213 15.118 14.811 1.00 82.88 319 ASN A O 1
ATOM 2559 N N . GLY A 1 320 ? -6.026 15.456 15.219 1.00 88.00 320 GLY A N 1
ATOM 2560 C CA . GLY A 1 320 ? -5.565 14.099 14.912 1.00 88.00 320 GLY A CA 1
ATOM 2561 C C . GLY A 1 320 ? -5.190 13.847 13.449 1.00 88.00 320 GLY A C 1
ATOM 2562 O O . GLY A 1 320 ? -4.578 12.817 13.171 1.00 88.00 320 GLY A O 1
ATOM 2563 N N . TRP A 1 321 ? -5.502 14.761 12.526 1.00 92.19 321 TRP A N 1
ATOM 2564 C CA . TRP A 1 321 ? -5.054 14.663 11.134 1.00 92.19 321 TRP A CA 1
ATOM 2565 C C . TRP A 1 321 ? -3.568 14.981 11.006 1.00 92.19 321 TRP A C 1
ATOM 2567 O O . TRP A 1 321 ? -3.036 15.825 11.726 1.00 92.19 321 TRP A O 1
ATOM 2577 N N . TYR A 1 322 ? -2.887 14.294 10.090 1.00 94.12 322 TYR A N 1
ATOM 2578 C CA . TYR A 1 322 ? -1.481 14.534 9.758 1.00 94.12 322 TYR A CA 1
ATOM 2579 C C . TYR A 1 322 ? -1.317 14.759 8.255 1.00 94.12 322 TYR A C 1
ATOM 2581 O O . TYR A 1 322 ? -2.146 14.334 7.454 1.00 94.12 322 TYR A O 1
ATOM 2589 N N . ILE A 1 323 ? -0.203 15.364 7.859 1.00 90.81 323 ILE A N 1
ATOM 2590 C CA . ILE A 1 323 ? 0.249 15.440 6.471 1.00 90.81 323 ILE A CA 1
ATOM 2591 C C . ILE A 1 323 ? 1.529 14.620 6.338 1.00 90.81 323 ILE A C 1
ATOM 2593 O O . ILE A 1 323 ? 2.452 14.765 7.135 1.00 90.81 323 ILE A O 1
ATOM 2597 N N . ALA A 1 324 ? 1.590 13.781 5.303 1.00 93.50 324 ALA A N 1
ATOM 2598 C CA . ALA A 1 324 ? 2.832 13.211 4.796 1.00 93.50 324 ALA A CA 1
ATOM 2599 C C . ALA A 1 324 ? 3.252 13.965 3.529 1.00 93.50 324 ALA A C 1
ATOM 2601 O O . ALA A 1 324 ? 2.526 13.952 2.530 1.00 93.50 324 ALA A O 1
ATOM 2602 N N . ALA A 1 325 ? 4.408 14.624 3.568 1.00 88.94 325 ALA A N 1
ATOM 2603 C CA . ALA A 1 325 ? 4.939 15.427 2.473 1.00 88.94 325 ALA A CA 1
ATOM 2604 C C . ALA A 1 325 ? 6.169 14.770 1.827 1.00 88.94 325 ALA A C 1
ATOM 2606 O O . ALA A 1 325 ? 6.988 14.131 2.480 1.00 88.94 325 ALA A O 1
ATOM 2607 N N . TRP A 1 326 ? 6.305 14.926 0.512 1.00 87.31 326 TRP A N 1
ATOM 2608 C CA . TRP A 1 326 ? 7.455 14.461 -0.254 1.00 87.31 326 TRP A CA 1
ATOM 2609 C C . TRP A 1 326 ? 7.935 15.554 -1.204 1.00 87.31 326 TRP A C 1
ATOM 2611 O O . TRP A 1 326 ? 7.142 16.047 -2.012 1.00 87.31 326 TRP A O 1
ATOM 2621 N N . PRO A 1 327 ? 9.239 15.871 -1.203 1.00 81.38 327 PRO A N 1
ATOM 2622 C CA . PRO A 1 327 ? 9.791 16.822 -2.150 1.00 81.38 327 PRO A CA 1
ATOM 2623 C C . PRO A 1 327 ? 9.875 16.233 -3.566 1.00 81.38 327 PRO A C 1
ATOM 2625 O O . PRO A 1 327 ? 9.966 15.015 -3.780 1.00 81.38 327 PRO A O 1
ATOM 2628 N N . ALA A 1 328 ? 9.952 17.116 -4.559 1.00 79.00 328 ALA A N 1
ATOM 2629 C CA . ALA A 1 328 ? 10.077 16.804 -5.979 1.00 79.00 328 ALA A CA 1
ATOM 2630 C C . ALA A 1 328 ? 11.241 15.851 -6.294 1.00 79.00 328 ALA A C 1
ATOM 2632 O O . ALA A 1 328 ? 11.159 15.052 -7.228 1.00 79.00 328 ALA A O 1
ATOM 2633 N N . SER A 1 329 ? 12.317 15.898 -5.506 1.00 80.38 329 SER A N 1
ATOM 2634 C CA . SER A 1 329 ? 13.485 15.023 -5.652 1.00 80.38 329 SER A CA 1
ATOM 2635 C C . SER A 1 329 ? 13.174 13.540 -5.393 1.00 80.38 329 SER A C 1
ATOM 2637 O O . SER A 1 329 ? 13.827 12.665 -5.967 1.00 80.38 329 SER A O 1
ATOM 2639 N N . VAL A 1 330 ? 12.161 13.244 -4.574 1.00 83.50 330 VAL A N 1
ATOM 2640 C CA . VAL A 1 330 ? 11.716 11.881 -4.240 1.00 83.50 330 VAL A CA 1
ATOM 2641 C C . VAL A 1 330 ? 10.627 11.406 -5.206 1.00 83.50 330 VAL A C 1
ATOM 2643 O O . VAL A 1 330 ? 10.554 10.222 -5.565 1.00 83.50 330 VAL A O 1
ATOM 2646 N N . MET A 1 331 ? 9.786 12.326 -5.676 1.00 80.94 331 MET A N 1
ATOM 2647 C CA . MET A 1 331 ? 8.629 12.002 -6.501 1.00 80.94 331 MET A CA 1
ATOM 2648 C C . MET A 1 331 ? 8.994 11.746 -7.967 1.00 80.94 331 MET A C 1
ATOM 2650 O O . MET A 1 331 ? 9.707 12.498 -8.626 1.00 80.94 331 MET A O 1
ATOM 2654 N N . LYS A 1 332 ? 8.416 10.686 -8.555 1.00 78.06 332 LYS A N 1
ATOM 2655 C CA . LYS A 1 332 ? 8.656 10.321 -9.969 1.00 78.06 332 LYS A CA 1
ATOM 2656 C C . LYS A 1 332 ? 8.273 11.442 -10.947 1.00 78.06 332 LYS A C 1
ATOM 2658 O O . LYS A 1 332 ? 8.886 11.540 -12.010 1.00 78.06 332 LYS A O 1
ATOM 2663 N N . ALA A 1 333 ? 7.246 12.218 -10.603 1.00 71.50 333 ALA A N 1
ATOM 2664 C CA . ALA A 1 333 ? 6.746 13.333 -11.400 1.00 71.50 333 ALA A CA 1
ATOM 2665 C C . ALA A 1 333 ? 7.613 14.597 -11.288 1.00 71.50 333 ALA A C 1
ATOM 2667 O O . ALA A 1 333 ? 7.336 15.547 -12.009 1.00 71.50 333 ALA A O 1
ATOM 2668 N N . THR A 1 334 ? 8.644 14.590 -10.427 1.00 74.06 334 THR A N 1
ATOM 2669 C CA . THR A 1 334 ? 9.513 15.741 -10.137 1.00 74.06 334 THR A CA 1
ATOM 2670 C C . THR A 1 334 ? 8.737 16.981 -9.695 1.00 74.06 334 THR A C 1
ATOM 2672 O O . THR A 1 334 ? 9.047 18.087 -10.120 1.00 74.06 334 THR A O 1
ATOM 2675 N N . VAL A 1 335 ? 7.708 16.771 -8.872 1.00 72.00 335 VAL A N 1
ATOM 2676 C CA . VAL A 1 335 ? 6.860 17.801 -8.255 1.00 72.00 335 VAL A CA 1
ATOM 2677 C C . VAL A 1 335 ? 6.625 17.397 -6.801 1.00 72.00 335 VAL A C 1
ATOM 2679 O O . VAL A 1 335 ? 6.549 16.194 -6.522 1.00 72.00 335 VAL A O 1
ATOM 2682 N N . ASP A 1 336 ? 6.544 18.380 -5.907 1.00 75.81 336 ASP A N 1
ATOM 2683 C CA . ASP A 1 336 ? 6.218 18.166 -4.497 1.00 75.81 336 ASP A CA 1
ATOM 2684 C C . ASP A 1 336 ? 4.838 17.512 -4.357 1.00 75.81 336 ASP A C 1
ATOM 2686 O O . ASP A 1 336 ? 3.932 17.718 -5.168 1.00 75.81 336 ASP A O 1
ATOM 2690 N N . PHE A 1 337 ? 4.676 16.674 -3.342 1.00 84.38 337 PHE A N 1
ATOM 2691 C CA . PHE A 1 337 ? 3.439 15.941 -3.126 1.00 84.38 337 PHE A CA 1
ATOM 2692 C C . PHE A 1 337 ? 3.134 15.838 -1.642 1.00 84.38 337 PHE A C 1
ATOM 2694 O O . PHE A 1 337 ? 3.980 15.404 -0.872 1.00 84.38 337 PHE A O 1
ATOM 2701 N N . SER A 1 338 ? 1.900 16.161 -1.272 1.00 87.00 338 SER A N 1
ATOM 2702 C CA . SER A 1 338 ? 1.401 16.009 0.094 1.00 87.00 338 SER A CA 1
ATOM 2703 C C . SER A 1 338 ? 0.175 15.105 0.107 1.00 87.00 338 SER A C 1
ATOM 2705 O O . SER A 1 338 ? -0.665 15.170 -0.802 1.00 87.00 338 SER A O 1
ATOM 2707 N N . LEU A 1 339 ? 0.081 14.258 1.126 1.00 91.50 339 LEU A N 1
ATOM 2708 C CA . LEU A 1 339 ? -1.024 13.338 1.358 1.00 91.50 339 LEU A CA 1
ATOM 2709 C C . LEU A 1 339 ? -1.585 13.579 2.768 1.00 91.50 339 LEU A C 1
ATOM 2711 O O . LEU A 1 339 ? -0.813 13.478 3.724 1.00 91.50 339 LEU A O 1
ATOM 2715 N N . PRO A 1 340 ? -2.887 13.874 2.908 1.00 92.44 340 PRO A N 1
ATOM 2716 C CA . PRO A 1 340 ? -3.527 13.935 4.211 1.00 92.44 340 PRO A CA 1
ATOM 2717 C C . PRO A 1 340 ? -3.665 12.512 4.755 1.00 92.44 340 PRO A C 1
ATOM 2719 O O . PRO A 1 340 ? -3.976 11.571 4.021 1.00 92.44 340 PRO A O 1
ATOM 2722 N N . VAL A 1 341 ? -3.400 12.351 6.042 1.00 95.62 341 VAL A N 1
ATOM 2723 C CA . VAL A 1 341 ? -3.378 11.071 6.742 1.00 95.62 341 VAL A CA 1
ATOM 2724 C C . VAL A 1 341 ? -4.461 11.110 7.822 1.00 95.62 341 VAL A C 1
ATOM 2726 O O . VAL A 1 341 ? -4.343 11.915 8.752 1.00 95.62 341 VAL A O 1
ATOM 2729 N N . PRO A 1 342 ? -5.510 10.273 7.703 1.00 96.50 342 PRO A N 1
ATOM 2730 C CA . PRO A 1 342 ? -6.619 10.250 8.651 1.00 96.50 342 PRO A CA 1
ATOM 2731 C C . PRO A 1 342 ? -6.185 9.910 10.085 1.00 96.50 342 PRO A C 1
ATOM 2733 O O . PRO A 1 342 ? -5.228 9.146 10.259 1.00 96.50 342 PRO A O 1
ATOM 2736 N N . PRO A 1 343 ? -6.915 10.377 11.117 1.00 96.25 343 PRO A N 1
ATOM 2737 C CA . PRO A 1 343 ? -6.595 10.091 12.515 1.00 96.25 343 PRO A CA 1
ATOM 2738 C C . PRO A 1 343 ? -6.489 8.593 12.837 1.00 96.25 343 PRO A C 1
ATOM 2740 O O . PRO A 1 343 ? -5.579 8.197 13.563 1.00 96.25 343 PRO A O 1
ATOM 2743 N N . SER A 1 344 ? -7.353 7.750 12.253 1.00 94.81 344 SER A N 1
ATOM 2744 C CA . SER A 1 344 ? -7.318 6.284 12.412 1.00 94.81 344 SER A CA 1
ATOM 2745 C C . SER A 1 344 ? -5.974 5.696 11.962 1.00 94.81 344 SER A C 1
ATOM 2747 O O . SER A 1 344 ? -5.349 4.896 12.661 1.00 94.81 344 SER A O 1
ATOM 2749 N N . VAL A 1 345 ? -5.459 6.173 10.827 1.00 97.06 345 VAL A N 1
ATOM 2750 C CA . VAL A 1 345 ? -4.146 5.785 10.300 1.00 97.06 345 VAL A CA 1
ATOM 2751 C C . VAL A 1 345 ? -3.022 6.282 11.190 1.00 97.06 345 VAL A C 1
ATOM 2753 O O . VAL A 1 345 ? -2.082 5.534 11.438 1.00 97.06 345 VAL A O 1
ATOM 2756 N N . VAL A 1 346 ? -3.092 7.522 11.675 1.00 96.81 346 VAL A N 1
ATOM 2757 C CA . VAL A 1 346 ? -2.072 8.089 12.569 1.00 96.81 346 VAL A CA 1
ATOM 2758 C C . VAL A 1 346 ? -1.978 7.275 13.860 1.00 96.81 346 VAL A C 1
ATOM 2760 O O . VAL A 1 346 ? -0.882 6.860 14.240 1.00 96.81 346 VAL A O 1
ATOM 2763 N N . GLN A 1 347 ? -3.120 6.981 14.488 1.00 95.31 347 GLN A N 1
ATOM 2764 C CA . GLN A 1 347 ? -3.209 6.160 15.699 1.00 95.31 347 GLN A CA 1
ATOM 2765 C C . GLN A 1 347 ? -2.656 4.747 15.482 1.00 95.31 347 GLN A C 1
ATOM 2767 O O . GLN A 1 347 ? -1.992 4.204 16.363 1.00 95.31 347 GLN A O 1
ATOM 2772 N N . HIS A 1 348 ? -2.876 4.165 14.300 1.00 96.00 348 HIS A N 1
ATOM 2773 C CA . HIS A 1 348 ? -2.318 2.863 13.942 1.00 96.00 348 HIS A CA 1
ATOM 2774 C C . HIS A 1 348 ? -0.807 2.921 13.650 1.00 96.00 348 HIS A C 1
ATOM 2776 O O . HIS A 1 348 ? -0.050 2.041 14.058 1.00 96.00 348 HIS A O 1
ATOM 2782 N N . MET A 1 349 ? -0.345 3.950 12.936 1.00 97.00 349 MET A N 1
ATOM 2783 C CA . MET A 1 349 ? 1.014 4.020 12.395 1.00 97.00 349 MET A CA 1
ATOM 2784 C C . MET A 1 349 ? 2.051 4.539 13.385 1.00 97.00 349 MET A C 1
ATOM 2786 O O . MET A 1 349 ? 3.174 4.038 13.362 1.00 97.00 349 MET A O 1
ATOM 2790 N N . LEU A 1 350 ? 1.725 5.517 14.238 1.00 95.19 350 LEU A N 1
ATOM 2791 C CA . LEU A 1 350 ? 2.700 6.098 15.171 1.00 95.19 350 LEU A CA 1
ATOM 2792 C C . LEU A 1 350 ? 3.327 5.047 16.107 1.00 95.19 350 LEU A C 1
ATOM 2794 O O . LEU A 1 350 ? 4.558 5.001 16.168 1.00 95.19 350 LEU A O 1
ATOM 2798 N N . PRO A 1 351 ? 2.563 4.134 16.747 1.00 95.00 351 PRO A N 1
ATOM 2799 C CA . PRO A 1 351 ? 3.152 3.075 17.568 1.00 95.00 351 PRO A CA 1
ATOM 2800 C C . PRO A 1 351 ? 4.058 2.129 16.770 1.00 95.00 351 PRO A C 1
ATOM 2802 O O . PRO A 1 351 ? 5.084 1.678 17.274 1.00 95.00 351 PRO A O 1
ATOM 2805 N N . LEU A 1 352 ? 3.712 1.837 15.510 1.00 95.56 352 LEU A N 1
ATOM 2806 C CA . LEU A 1 352 ? 4.517 0.972 14.641 1.00 95.56 352 LEU A CA 1
ATOM 2807 C C . LEU A 1 352 ? 5.811 1.650 14.181 1.00 95.56 352 LEU A C 1
ATOM 2809 O O . LEU A 1 352 ? 6.851 0.995 14.082 1.00 95.56 352 LEU A O 1
ATOM 2813 N N . ILE A 1 353 ? 5.751 2.951 13.885 1.00 93.56 353 ILE A N 1
ATOM 2814 C CA . ILE A 1 353 ? 6.921 3.771 13.561 1.00 93.56 353 ILE A CA 1
ATOM 2815 C C . ILE A 1 353 ? 7.850 3.824 14.772 1.00 93.56 353 ILE A C 1
ATOM 2817 O O . ILE A 1 353 ? 9.050 3.604 14.618 1.00 93.56 353 ILE A O 1
ATOM 2821 N N . GLU A 1 354 ? 7.316 4.022 15.973 1.00 92.00 354 GLU A N 1
ATOM 2822 C CA . GLU A 1 354 ? 8.130 4.060 17.185 1.00 92.00 354 GLU A CA 1
ATOM 2823 C C . GLU A 1 354 ? 8.764 2.696 17.490 1.00 92.00 354 GLU A C 1
ATOM 2825 O O . GLU A 1 354 ? 9.980 2.595 17.632 1.00 92.00 354 GLU A O 1
ATOM 2830 N N . ALA A 1 355 ? 7.989 1.610 17.415 1.00 90.50 355 ALA A N 1
ATOM 2831 C CA . ALA A 1 355 ? 8.499 0.243 17.563 1.00 90.50 355 ALA A CA 1
ATOM 2832 C C . ALA A 1 355 ? 9.526 -0.164 16.483 1.00 90.50 355 ALA A C 1
ATOM 2834 O O . ALA A 1 355 ? 10.206 -1.185 16.610 1.00 90.50 355 ALA A O 1
ATOM 2835 N N . SER A 1 356 ? 9.646 0.599 15.390 1.00 90.00 356 SER A N 1
ATOM 2836 C CA . SER A 1 356 ? 10.663 0.368 14.359 1.00 90.00 356 SER A CA 1
ATOM 2837 C C . SER A 1 356 ? 12.066 0.846 14.752 1.00 90.00 356 SER A C 1
ATOM 2839 O O . SER A 1 356 ? 13.058 0.430 14.124 1.00 90.00 356 SER A O 1
ATOM 2841 N N . ARG A 1 357 ? 12.153 1.707 15.774 1.00 88.06 357 ARG A N 1
ATOM 2842 C CA . ARG A 1 357 ? 13.407 2.213 16.330 1.00 88.06 357 ARG A CA 1
ATOM 2843 C C . ARG A 1 357 ? 14.105 1.130 17.156 1.00 88.06 357 ARG A C 1
ATOM 2845 O O . ARG A 1 357 ? 13.484 0.240 17.725 1.00 88.06 357 ARG A O 1
ATOM 2852 N N . ASN A 1 358 ? 15.429 1.146 17.135 1.00 83.44 358 ASN A N 1
ATOM 2853 C CA . ASN A 1 358 ? 16.322 0.246 17.858 1.00 83.44 358 ASN A CA 1
ATOM 2854 C C . ASN A 1 358 ? 17.703 0.903 17.982 1.00 83.44 358 ASN A C 1
ATOM 2856 O O . ASN A 1 358 ? 18.001 1.858 17.270 1.00 83.44 358 ASN A O 1
ATOM 2860 N N . ASP A 1 359 ? 18.592 0.318 18.781 1.00 82.00 359 ASP A N 1
ATOM 2861 C CA . ASP A 1 359 ? 19.942 0.841 19.055 1.00 82.00 359 ASP A CA 1
ATOM 2862 C C . ASP A 1 359 ? 20.790 1.161 17.807 1.00 82.00 359 ASP A C 1
ATOM 2864 O O . ASP A 1 359 ? 21.791 1.869 17.884 1.00 82.00 359 ASP A O 1
ATOM 2868 N N . VAL A 1 360 ? 20.461 0.586 16.643 1.00 80.38 360 VAL A N 1
ATOM 2869 C CA . VAL A 1 360 ? 21.203 0.807 15.392 1.00 80.38 360 VAL A CA 1
ATOM 2870 C C . VAL A 1 360 ? 20.710 2.032 14.630 1.00 80.38 360 VAL A C 1
ATOM 2872 O O . VAL A 1 360 ? 21.479 2.605 13.857 1.00 80.38 360 VAL A O 1
ATOM 2875 N N . ASN A 1 361 ? 19.438 2.382 14.776 1.00 83.94 361 ASN A N 1
ATOM 2876 C CA . ASN A 1 361 ? 18.778 3.400 13.968 1.00 83.94 361 ASN A CA 1
ATOM 2877 C C . ASN A 1 361 ? 18.075 4.482 14.798 1.00 83.94 361 ASN A C 1
ATOM 2879 O O . ASN A 1 361 ? 17.355 5.309 14.233 1.00 83.94 361 ASN A O 1
ATOM 2883 N N . ASP A 1 362 ? 18.295 4.475 16.109 1.00 81.75 362 ASP A N 1
ATOM 2884 C CA . ASP A 1 362 ? 17.869 5.548 16.984 1.00 81.75 362 ASP A CA 1
ATOM 2885 C C . ASP A 1 362 ? 18.496 6.882 16.540 1.00 81.75 362 ASP A C 1
ATOM 2887 O O . ASP A 1 362 ? 19.643 6.937 16.088 1.00 81.75 362 ASP A O 1
ATOM 2891 N N . GLY A 1 363 ? 17.694 7.947 16.554 1.00 82.75 363 GLY A N 1
ATOM 2892 C CA . GLY A 1 363 ? 18.058 9.247 15.975 1.00 82.75 363 GLY A CA 1
ATOM 2893 C C . GLY A 1 363 ? 18.050 9.343 14.437 1.00 82.75 363 GLY A C 1
ATOM 2894 O O . GLY A 1 363 ? 18.459 10.372 13.900 1.00 82.75 363 GLY A O 1
ATOM 2895 N N . SER A 1 364 ? 17.590 8.322 13.700 1.00 89.00 364 SER A N 1
ATOM 2896 C CA . SER A 1 364 ? 17.418 8.420 12.238 1.00 89.00 364 SER A CA 1
ATOM 2897 C C . SER A 1 364 ? 16.408 9.506 11.849 1.00 89.00 364 SER A C 1
ATOM 2899 O O . SER A 1 364 ? 15.366 9.665 12.489 1.00 89.00 364 SER A O 1
ATOM 2901 N N . ALA A 1 365 ? 16.687 10.213 10.749 1.00 91.12 365 ALA A N 1
ATOM 2902 C CA . ALA A 1 365 ? 15.796 11.230 10.193 1.00 91.12 365 ALA A CA 1
ATOM 2903 C C . ALA A 1 365 ? 14.646 10.636 9.359 1.00 91.12 365 ALA A C 1
ATOM 2905 O O . ALA A 1 365 ? 13.782 11.383 8.895 1.00 91.12 365 ALA A O 1
ATOM 2906 N N . TRP A 1 366 ? 14.642 9.323 9.117 1.00 93.19 366 TRP A N 1
ATOM 2907 C CA . TRP A 1 366 ? 13.624 8.635 8.322 1.00 93.19 366 TRP A CA 1
ATOM 2908 C C . TRP A 1 366 ? 12.478 8.136 9.199 1.00 93.19 366 TRP A C 1
ATOM 2910 O O . TRP A 1 366 ? 12.717 7.563 10.257 1.00 93.19 366 TRP A O 1
ATOM 2920 N N . ALA A 1 367 ? 11.240 8.246 8.709 1.00 92.62 367 ALA A N 1
ATOM 2921 C CA . ALA A 1 367 ? 10.078 7.635 9.362 1.00 92.62 367 ALA A CA 1
ATOM 2922 C C . ALA A 1 367 ? 10.151 6.094 9.359 1.00 92.62 367 ALA A C 1
ATOM 2924 O O . ALA A 1 367 ? 9.633 5.438 10.256 1.00 92.62 367 ALA A O 1
ATOM 2925 N N . PHE A 1 368 ? 10.833 5.504 8.367 1.00 94.38 368 PHE A N 1
ATOM 2926 C CA . PHE A 1 368 ? 11.026 4.053 8.244 1.00 94.38 368 PHE A CA 1
ATOM 2927 C C . PHE A 1 368 ? 12.516 3.701 8.178 1.00 94.38 368 PHE A C 1
ATOM 2929 O O . PHE A 1 368 ? 13.044 3.380 7.107 1.00 94.38 368 PHE A O 1
ATOM 2936 N N . PRO A 1 369 ? 13.236 3.759 9.303 1.00 92.62 369 PRO A N 1
ATOM 2937 C CA . PRO A 1 369 ? 14.678 3.593 9.304 1.00 92.62 369 PRO A CA 1
ATOM 2938 C C . PRO A 1 369 ? 15.114 2.133 9.105 1.00 92.62 369 PRO A C 1
ATOM 2940 O O . PRO A 1 369 ? 14.473 1.169 9.537 1.00 92.62 369 PRO A O 1
ATOM 2943 N N . SER A 1 370 ? 16.260 1.919 8.459 1.00 89.88 370 SER A N 1
ATOM 2944 C CA . SER A 1 370 ? 16.824 0.576 8.290 1.00 89.88 370 SER A CA 1
ATOM 2945 C C . SER A 1 370 ? 17.490 0.086 9.579 1.00 89.88 370 SER A C 1
ATOM 2947 O O . SER A 1 370 ? 18.504 0.625 9.996 1.00 89.88 370 SER A O 1
ATOM 2949 N N . GLY A 1 371 ? 17.036 -1.039 10.137 1.00 82.50 371 GLY A N 1
ATOM 2950 C CA . GLY A 1 371 ? 17.712 -1.742 11.241 1.00 82.50 371 GLY A CA 1
ATOM 2951 C C . GLY A 1 371 ? 18.989 -2.499 10.834 1.00 82.50 371 GLY A C 1
ATOM 2952 O O . GLY A 1 371 ? 19.289 -3.562 11.379 1.00 82.50 371 GLY A O 1
ATOM 2953 N N . ARG A 1 372 ? 19.707 -2.044 9.799 1.00 79.81 372 ARG A N 1
ATOM 2954 C CA . ARG A 1 372 ? 21.009 -2.595 9.382 1.00 79.81 372 ARG A CA 1
ATOM 2955 C C . ARG A 1 372 ? 22.081 -1.553 9.641 1.00 79.81 372 ARG A C 1
ATOM 2957 O O . ARG A 1 372 ? 21.967 -0.449 9.117 1.00 79.81 372 ARG A O 1
ATOM 2964 N N . LYS A 1 373 ? 23.154 -1.945 10.339 1.00 72.31 373 LYS A N 1
ATOM 2965 C CA . LYS A 1 373 ? 24.336 -1.092 10.491 1.00 72.31 373 LYS A CA 1
ATOM 2966 C C . LYS A 1 373 ? 24.880 -0.746 9.097 1.00 72.31 373 LYS A C 1
ATOM 2968 O O . LYS A 1 373 ? 25.051 -1.664 8.281 1.00 72.31 373 LYS A O 1
ATOM 2973 N N . PRO A 1 374 ? 25.145 0.536 8.802 1.00 71.06 374 PRO A N 1
ATOM 2974 C CA . PRO A 1 374 ? 25.804 0.923 7.565 1.00 71.06 374 PRO A CA 1
ATOM 2975 C C . PRO A 1 374 ? 27.126 0.170 7.433 1.00 71.06 374 PRO A C 1
ATOM 2977 O O . PRO A 1 374 ? 27.821 -0.073 8.424 1.00 71.06 374 PRO A O 1
ATOM 2980 N N . LYS A 1 375 ? 27.506 -0.201 6.208 1.00 73.19 375 LYS A N 1
ATOM 2981 C CA . LYS A 1 375 ? 28.865 -0.710 5.977 1.00 73.19 375 LYS A CA 1
ATOM 2982 C C . LYS A 1 375 ? 29.861 0.381 6.377 1.00 73.19 375 LYS A C 1
ATOM 2984 O O . LYS A 1 375 ? 29.621 1.541 6.058 1.00 73.19 375 LYS A O 1
ATOM 2989 N N . LYS A 1 376 ? 30.991 0.013 6.997 1.00 68.00 376 LYS A N 1
ATOM 2990 C CA . LYS A 1 376 ? 32.053 0.969 7.384 1.00 68.00 376 LYS A CA 1
ATOM 2991 C C . LYS A 1 376 ? 32.507 1.866 6.219 1.00 68.00 376 LYS A C 1
ATOM 2993 O O . LYS A 1 376 ? 32.874 3.007 6.444 1.00 68.00 376 LYS A O 1
ATOM 2998 N N . SER A 1 377 ? 32.437 1.359 4.987 1.00 63.06 377 SER A N 1
ATOM 2999 C CA . SER A 1 377 ? 32.785 2.067 3.749 1.00 63.06 377 SER A CA 1
ATOM 3000 C C . SER A 1 377 ? 31.639 2.866 3.106 1.00 63.06 377 SER A C 1
ATOM 3002 O O . SER A 1 377 ? 31.822 3.443 2.038 1.00 63.06 377 SER A O 1
ATOM 3004 N N . SER A 1 378 ? 30.439 2.879 3.693 1.00 67.19 378 SER A N 1
ATOM 3005 C CA . SER A 1 378 ? 29.299 3.622 3.148 1.00 67.19 378 SER A CA 1
ATOM 3006 C C . SER A 1 378 ? 29.418 5.105 3.490 1.00 67.19 378 SER A C 1
ATOM 3008 O O . SER A 1 378 ? 29.451 5.465 4.664 1.00 67.19 378 SER A O 1
ATOM 3010 N N . ALA A 1 379 ? 29.389 5.971 2.473 1.00 60.91 379 ALA A N 1
ATOM 3011 C CA . ALA A 1 379 ? 29.320 7.423 2.661 1.00 60.91 379 ALA A CA 1
ATOM 3012 C C . ALA A 1 379 ? 28.016 7.869 3.358 1.00 60.91 379 ALA A C 1
ATOM 3014 O O . ALA A 1 379 ? 27.989 8.894 4.031 1.00 60.91 379 ALA A O 1
ATOM 3015 N N . LYS A 1 380 ? 26.932 7.088 3.226 1.00 67.88 380 LYS A N 1
ATOM 3016 C CA . LYS A 1 380 ? 25.649 7.341 3.897 1.00 67.88 380 LYS A CA 1
ATOM 3017 C C . LYS A 1 380 ? 25.540 6.490 5.157 1.00 67.88 380 LYS A C 1
ATOM 3019 O O . LYS A 1 380 ? 25.499 5.259 5.056 1.00 67.88 380 LYS A O 1
ATOM 3024 N N . LYS A 1 381 ? 25.504 7.157 6.315 1.00 73.25 381 LYS A N 1
ATOM 3025 C CA . LYS A 1 381 ? 25.335 6.532 7.636 1.00 73.25 381 LYS A CA 1
ATOM 3026 C C . LYS A 1 381 ? 23.866 6.398 8.049 1.00 73.25 381 LYS A C 1
ATOM 3028 O O . LYS A 1 381 ? 23.537 5.430 8.716 1.00 73.25 381 LYS A O 1
ATOM 3033 N N . ASP A 1 382 ? 22.991 7.295 7.603 1.00 86.31 382 ASP A N 1
ATOM 3034 C CA . ASP A 1 382 ? 21.549 7.194 7.845 1.00 86.31 382 ASP A CA 1
ATOM 3035 C C . ASP A 1 382 ? 20.820 6.735 6.574 1.00 86.31 382 ASP A C 1
ATOM 3037 O O . ASP A 1 382 ? 20.952 7.349 5.509 1.00 86.31 382 ASP A O 1
ATOM 3041 N N . ILE A 1 383 ? 20.106 5.612 6.660 1.00 88.38 383 ILE A N 1
ATOM 3042 C CA . ILE A 1 383 ? 19.442 4.975 5.519 1.00 88.38 383 ILE A CA 1
ATOM 3043 C C . ILE A 1 383 ? 18.051 4.453 5.898 1.00 88.38 383 ILE A C 1
ATOM 3045 O O . ILE A 1 383 ? 17.861 3.810 6.929 1.00 88.38 383 ILE A O 1
ATOM 3049 N N . THR A 1 384 ? 17.088 4.654 5.001 1.00 91.88 384 THR A N 1
ATOM 3050 C CA . THR A 1 384 ? 15.740 4.081 5.106 1.00 91.88 384 THR A CA 1
ATOM 3051 C C . THR A 1 384 ? 15.714 2.580 4.783 1.00 91.88 384 THR A C 1
ATOM 3053 O O . THR A 1 384 ? 16.640 2.023 4.175 1.00 91.88 384 THR A O 1
ATOM 3056 N N . VAL A 1 385 ? 14.631 1.903 5.172 1.00 91.75 385 VAL A N 1
ATOM 3057 C CA . VAL A 1 385 ? 14.287 0.551 4.723 1.00 91.75 385 VAL A CA 1
ATOM 3058 C C . VAL A 1 385 ? 14.403 0.449 3.197 1.00 91.75 385 VAL A C 1
ATOM 3060 O O . VAL A 1 385 ? 13.890 1.262 2.430 1.00 91.75 385 VAL A O 1
ATOM 3063 N N . ASN A 1 386 ? 15.086 -0.597 2.722 1.00 91.00 386 ASN A N 1
ATOM 3064 C CA . ASN A 1 386 ? 15.271 -0.808 1.289 1.00 91.00 386 ASN A CA 1
ATOM 3065 C C . ASN A 1 386 ? 13.915 -0.987 0.575 1.00 91.00 386 ASN A C 1
ATOM 3067 O O . ASN A 1 386 ? 13.066 -1.746 1.034 1.00 91.00 386 ASN A O 1
ATOM 3071 N N . GLN A 1 387 ? 13.760 -0.395 -0.612 1.00 89.94 387 GLN A N 1
ATOM 3072 C CA . GLN A 1 387 ? 12.554 -0.471 -1.457 1.00 89.94 387 GLN A CA 1
ATOM 3073 C C . GLN A 1 387 ? 12.058 -1.900 -1.744 1.00 89.94 387 GLN A C 1
ATOM 3075 O O . GLN A 1 387 ? 10.885 -2.108 -2.055 1.00 89.94 387 GLN A O 1
ATOM 3080 N N . SER A 1 388 ? 12.956 -2.888 -1.692 1.00 91.38 388 SER A N 1
ATOM 3081 C CA . SER A 1 388 ? 12.635 -4.302 -1.902 1.00 91.38 388 SER A CA 1
ATOM 3082 C C . SER A 1 388 ? 12.307 -5.051 -0.611 1.00 91.38 388 SER A C 1
ATOM 3084 O O . SER A 1 388 ? 11.859 -6.190 -0.693 1.00 91.38 388 SER A O 1
ATOM 3086 N N . ALA A 1 389 ? 12.521 -4.464 0.570 1.00 91.81 389 ALA A N 1
ATOM 3087 C CA . ALA A 1 389 ? 12.433 -5.160 1.853 1.00 91.81 389 ALA A CA 1
ATOM 3088 C C . ALA A 1 389 ? 11.047 -5.761 2.106 1.00 91.81 389 ALA A C 1
ATOM 3090 O O . ALA A 1 389 ? 10.963 -6.936 2.447 1.00 91.81 389 ALA A O 1
ATOM 3091 N N . VAL A 1 390 ? 9.975 -5.005 1.852 1.00 94.12 390 VAL A N 1
ATOM 3092 C CA . VAL A 1 390 ? 8.594 -5.488 2.021 1.00 94.12 390 VAL A CA 1
ATOM 3093 C C . VAL A 1 390 ? 8.286 -6.622 1.042 1.00 94.12 390 VAL A C 1
ATOM 3095 O O . VAL A 1 390 ? 7.797 -7.674 1.437 1.00 94.12 390 VAL A O 1
ATOM 3098 N N . ARG A 1 391 ? 8.678 -6.485 -0.232 1.00 94.31 391 ARG A N 1
ATOM 3099 C CA . ARG A 1 391 ? 8.545 -7.581 -1.208 1.00 94.31 391 ARG A CA 1
ATOM 3100 C C . ARG A 1 391 ? 9.325 -8.825 -0.771 1.00 94.31 391 ARG A C 1
ATOM 3102 O O . ARG A 1 391 ? 8.826 -9.932 -0.943 1.00 94.31 391 ARG A O 1
ATOM 3109 N N . LEU A 1 392 ? 10.544 -8.657 -0.263 1.00 91.44 392 LEU A N 1
ATOM 3110 C CA . LEU A 1 392 ? 11.366 -9.763 0.225 1.00 91.44 392 LEU A CA 1
ATOM 3111 C C . LEU A 1 392 ? 10.735 -10.415 1.459 1.00 91.44 392 LEU A C 1
ATOM 3113 O O . LEU A 1 392 ? 10.757 -11.635 1.548 1.00 91.44 392 LEU A O 1
ATOM 3117 N N . ALA A 1 393 ? 10.134 -9.644 2.368 1.00 91.94 393 ALA A N 1
ATOM 3118 C CA . ALA A 1 393 ? 9.385 -10.184 3.502 1.00 91.94 393 ALA A CA 1
ATOM 3119 C C . ALA A 1 393 ? 8.207 -11.050 3.030 1.00 91.94 393 ALA A C 1
ATOM 3121 O O . ALA A 1 393 ? 8.115 -12.207 3.426 1.00 91.94 393 ALA A O 1
ATOM 3122 N N . LEU A 1 394 ? 7.403 -10.563 2.080 1.00 93.81 394 LEU A N 1
ATOM 3123 C CA . LEU A 1 394 ? 6.325 -11.354 1.472 1.00 93.81 394 LEU A CA 1
ATOM 3124 C C . LEU A 1 394 ? 6.863 -12.617 0.770 1.00 93.81 394 LEU A C 1
ATOM 3126 O O . LEU A 1 394 ? 6.274 -13.687 0.871 1.00 93.81 394 LEU A O 1
ATOM 3130 N N . GLN A 1 395 ? 8.015 -12.541 0.090 1.00 91.62 395 GLN A N 1
ATOM 3131 C CA . GLN A 1 395 ? 8.647 -13.723 -0.520 1.00 91.62 395 GLN A CA 1
ATOM 3132 C C . GLN A 1 395 ? 9.105 -14.758 0.514 1.00 91.62 395 GLN A C 1
ATOM 3134 O O . GLN A 1 395 ? 9.034 -15.955 0.234 1.00 91.62 395 GLN A O 1
ATOM 3139 N N . ARG A 1 396 ? 9.554 -14.315 1.693 1.00 89.69 396 ARG A N 1
ATOM 3140 C CA . ARG A 1 396 ? 9.914 -15.204 2.806 1.00 89.69 396 ARG A CA 1
ATOM 3141 C C . ARG A 1 396 ? 8.689 -15.876 3.410 1.00 89.69 396 ARG A C 1
ATOM 3143 O O . ARG A 1 396 ? 8.771 -17.058 3.712 1.00 89.69 396 ARG A O 1
ATOM 3150 N N . LEU A 1 397 ? 7.561 -15.170 3.511 1.00 91.75 397 LEU A N 1
ATOM 3151 C CA . LEU A 1 397 ? 6.274 -15.763 3.906 1.00 91.75 397 LEU A CA 1
ATOM 3152 C C . LEU A 1 397 ? 5.762 -16.800 2.904 1.00 91.75 397 LEU A C 1
ATOM 3154 O O . LEU A 1 397 ? 4.939 -17.642 3.236 1.00 91.75 397 LEU A O 1
ATOM 3158 N N . ARG A 1 398 ? 6.274 -16.775 1.676 1.00 90.25 398 ARG A N 1
ATOM 3159 C CA . ARG A 1 398 ? 6.013 -17.805 0.672 1.00 90.25 398 ARG A CA 1
ATOM 3160 C C . ARG A 1 398 ? 6.989 -18.991 0.747 1.00 90.25 398 ARG A C 1
ATOM 3162 O O . ARG A 1 398 ? 6.886 -19.907 -0.058 1.00 90.25 398 ARG A O 1
ATOM 3169 N N . GLY A 1 399 ? 8.014 -18.932 1.600 1.00 86.38 399 GLY A N 1
ATOM 3170 C CA . GLY A 1 399 ? 9.087 -19.933 1.637 1.00 86.38 399 GLY A CA 1
ATOM 3171 C C . GLY A 1 399 ? 9.922 -20.015 0.349 1.00 86.38 399 GLY A C 1
ATOM 3172 O O . GLY A 1 399 ? 10.549 -21.035 0.082 1.00 86.38 399 GLY A O 1
ATOM 3173 N N . ARG A 1 400 ? 9.919 -18.969 -0.496 1.00 83.00 400 ARG A N 1
ATOM 3174 C CA . ARG A 1 400 ? 10.595 -18.965 -1.816 1.00 83.00 400 ARG A CA 1
ATOM 3175 C C . ARG A 1 400 ? 11.814 -18.054 -1.900 1.00 83.00 400 ARG A C 1
ATOM 3177 O O . ARG A 1 400 ? 12.267 -17.723 -2.998 1.00 83.00 400 ARG A O 1
ATOM 3184 N N . ASP A 1 401 ? 12.332 -17.599 -0.771 1.00 82.81 401 ASP A N 1
ATOM 3185 C CA . ASP A 1 401 ? 13.594 -16.874 -0.748 1.00 82.81 401 ASP A CA 1
ATOM 3186 C C . ASP A 1 401 ? 14.790 -17.816 -0.975 1.00 82.81 401 ASP A C 1
ATOM 3188 O O . ASP A 1 401 ? 14.668 -19.028 -0.789 1.00 82.81 401 ASP A O 1
ATOM 3192 N N . PRO A 1 402 ? 15.959 -17.279 -1.379 1.00 79.81 402 PRO A N 1
ATOM 3193 C CA . PRO A 1 402 ? 17.120 -18.100 -1.724 1.00 79.81 402 PRO A CA 1
ATOM 3194 C C . PRO A 1 402 ? 17.564 -19.070 -0.621 1.00 79.81 402 PRO A C 1
ATOM 3196 O O . PRO A 1 402 ? 18.089 -20.125 -0.951 1.00 79.81 402 PRO A O 1
ATOM 3199 N N . LEU A 1 403 ? 17.337 -18.739 0.658 1.00 77.81 403 LEU A N 1
ATOM 3200 C CA . LEU A 1 403 ? 17.729 -19.574 1.800 1.00 77.81 403 LEU A CA 1
ATOM 3201 C C . LEU A 1 403 ? 16.794 -20.772 2.016 1.00 77.81 403 LEU A C 1
ATOM 3203 O O . LEU A 1 403 ? 17.218 -21.774 2.576 1.00 77.81 403 LEU A O 1
ATOM 3207 N N . MET A 1 404 ? 15.538 -20.679 1.568 1.00 79.81 404 MET A N 1
ATOM 3208 C CA . MET A 1 404 ? 14.511 -21.705 1.791 1.00 79.81 404 MET A CA 1
ATOM 3209 C C . MET A 1 404 ? 14.165 -22.488 0.523 1.00 79.81 404 MET A C 1
ATOM 3211 O O . MET A 1 404 ? 13.326 -23.387 0.551 1.00 79.81 404 MET A O 1
ATOM 3215 N N . LYS A 1 405 ? 14.799 -22.164 -0.609 1.00 76.75 405 LYS A N 1
ATOM 3216 C CA . LYS A 1 405 ? 14.530 -22.818 -1.889 1.00 76.75 405 LYS A CA 1
ATOM 3217 C C . LYS A 1 405 ? 14.815 -24.324 -1.785 1.00 76.75 405 LYS A C 1
ATOM 3219 O O . LYS A 1 405 ? 15.969 -24.725 -1.699 1.00 76.75 405 LYS A O 1
ATOM 3224 N N . GLY A 1 406 ? 13.761 -25.141 -1.853 1.00 71.38 406 GLY A N 1
ATOM 3225 C CA . GLY A 1 406 ? 13.852 -26.606 -1.779 1.00 71.38 406 GLY A CA 1
ATOM 3226 C C . GLY A 1 406 ? 13.846 -27.183 -0.359 1.00 71.38 406 GLY A C 1
ATOM 3227 O O . GLY A 1 406 ? 14.016 -28.387 -0.209 1.00 71.38 406 GLY A O 1
ATOM 3228 N N . ASN A 1 407 ? 13.640 -26.359 0.673 1.00 79.81 407 ASN A N 1
ATOM 3229 C CA . ASN A 1 407 ? 13.505 -26.832 2.047 1.00 79.81 407 ASN A CA 1
ATOM 3230 C C . ASN A 1 407 ? 12.048 -27.247 2.333 1.00 79.81 407 ASN A C 1
ATOM 3232 O O . ASN A 1 407 ? 11.137 -26.430 2.199 1.00 79.81 407 ASN A O 1
ATOM 3236 N N . ALA A 1 408 ? 11.841 -28.500 2.751 1.00 80.25 408 ALA A N 1
ATOM 3237 C CA . ALA A 1 408 ? 10.525 -29.057 3.075 1.00 80.25 408 ALA A CA 1
ATOM 3238 C C . ALA A 1 408 ? 9.884 -28.446 4.338 1.00 80.25 408 ALA A C 1
ATOM 3240 O O . ALA A 1 408 ? 8.666 -28.472 4.477 1.00 80.25 408 ALA A O 1
ATOM 3241 N N . GLU A 1 409 ? 10.682 -27.861 5.237 1.00 83.12 409 GLU A N 1
ATOM 3242 C CA . GLU A 1 409 ? 10.196 -27.186 6.450 1.00 83.12 409 GLU A CA 1
ATOM 3243 C C . GLU A 1 409 ? 9.692 -25.756 6.177 1.00 83.12 409 GLU A C 1
ATOM 3245 O O . GLU A 1 409 ? 9.124 -25.107 7.060 1.00 83.12 409 GLU A O 1
ATOM 3250 N N . ALA A 1 410 ? 9.911 -25.231 4.965 1.00 84.69 410 ALA A N 1
ATOM 3251 C CA . ALA A 1 410 ? 9.427 -23.915 4.574 1.00 84.69 410 ALA A CA 1
ATOM 3252 C C . ALA A 1 410 ? 7.903 -23.935 4.398 1.00 84.69 410 ALA A C 1
ATOM 3254 O O . ALA A 1 410 ? 7.369 -24.668 3.566 1.00 8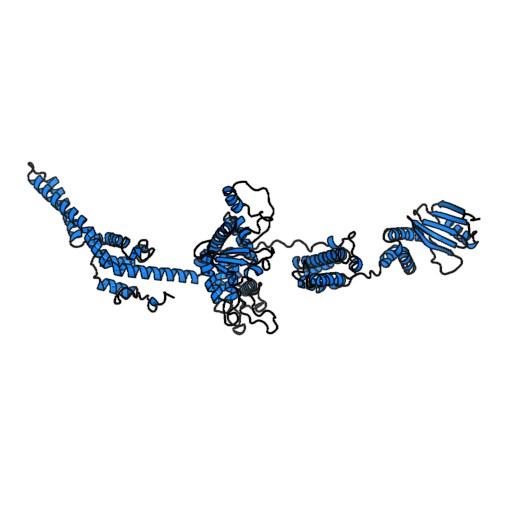4.69 410 ALA A O 1
ATOM 3255 N N . VAL A 1 411 ? 7.197 -23.074 5.128 1.00 89.88 411 VAL A N 1
ATOM 3256 C CA . VAL A 1 411 ? 5.742 -22.930 4.993 1.00 89.88 411 VAL A CA 1
ATOM 3257 C C . VAL A 1 411 ? 5.417 -21.815 3.996 1.00 89.88 411 VAL A C 1
ATOM 3259 O O . VAL A 1 411 ? 5.882 -20.686 4.147 1.00 89.88 411 VAL A O 1
ATOM 3262 N N . ASP A 1 412 ? 4.591 -22.120 2.991 1.00 93.31 412 ASP A N 1
ATOM 3263 C CA . ASP A 1 412 ? 3.986 -21.118 2.104 1.00 93.31 412 ASP A CA 1
ATOM 3264 C C . ASP A 1 412 ? 2.678 -20.607 2.737 1.00 93.31 412 ASP A C 1
ATOM 3266 O O . ASP A 1 412 ? 1.618 -21.225 2.607 1.00 93.31 412 ASP A O 1
ATOM 3270 N N . PHE A 1 413 ? 2.750 -19.478 3.448 1.00 94.81 413 PHE A N 1
ATOM 3271 C CA . PHE A 1 413 ? 1.587 -18.872 4.102 1.00 94.81 413 PHE A CA 1
ATOM 3272 C C . PHE A 1 413 ? 0.550 -18.350 3.106 1.00 94.81 413 PHE A C 1
ATOM 3274 O O . PHE A 1 413 ? -0.637 -18.360 3.416 1.00 94.81 413 PHE A O 1
ATOM 3281 N N . PHE A 1 414 ? 0.957 -17.965 1.891 1.00 95.19 414 PHE A N 1
ATOM 3282 C CA . PHE A 1 414 ? 0.003 -17.596 0.844 1.00 95.19 414 PHE A CA 1
ATOM 3283 C C . PHE A 1 414 ? -0.845 -18.807 0.454 1.00 95.19 414 PHE A C 1
ATOM 3285 O O . PHE A 1 414 ? -2.069 -18.719 0.430 1.00 95.19 414 PHE A O 1
ATOM 3292 N N . ALA A 1 415 ? -0.214 -19.961 0.224 1.00 94.56 415 ALA A N 1
ATOM 3293 C CA . ALA A 1 415 ? -0.939 -21.194 -0.071 1.00 94.56 415 ALA A CA 1
ATOM 3294 C C . ALA A 1 415 ? -1.801 -21.655 1.119 1.00 94.56 415 ALA A C 1
ATOM 3296 O O . ALA A 1 415 ? -2.970 -21.991 0.933 1.00 94.56 415 ALA A O 1
ATOM 3297 N N . ARG A 1 416 ? -1.255 -21.614 2.344 1.00 94.88 416 ARG A N 1
ATOM 3298 C CA . ARG A 1 416 ? -1.960 -22.016 3.574 1.00 94.88 416 ARG A CA 1
ATOM 3299 C C . ARG A 1 416 ? -3.220 -21.186 3.825 1.00 94.88 416 ARG A C 1
ATOM 3301 O O . ARG A 1 416 ? -4.256 -21.748 4.163 1.00 94.88 416 ARG A O 1
ATOM 3308 N N . CYS A 1 417 ? -3.139 -19.872 3.633 1.00 94.12 417 CYS A N 1
ATOM 3309 C CA . CYS A 1 417 ? -4.272 -18.961 3.782 1.00 94.12 417 CYS A CA 1
ATOM 3310 C C . CYS A 1 417 ? -5.155 -18.887 2.523 1.00 94.12 417 CYS A C 1
ATOM 3312 O O . CYS A 1 417 ? -6.145 -18.168 2.525 1.00 94.12 417 CYS A O 1
ATOM 3314 N N . LYS A 1 418 ? -4.825 -19.630 1.452 1.00 95.00 418 LYS A N 1
ATOM 3315 C CA . LYS A 1 418 ? -5.516 -19.593 0.148 1.00 95.00 418 LYS A CA 1
ATOM 3316 C C . LYS A 1 418 ? -5.532 -18.195 -0.493 1.00 95.00 418 LYS A C 1
ATOM 3318 O O . LYS A 1 418 ? -6.467 -17.840 -1.206 1.00 95.00 418 LYS A O 1
ATOM 3323 N N . ILE A 1 419 ? -4.465 -17.429 -0.276 1.00 94.31 419 ILE A N 1
ATOM 3324 C CA . ILE A 1 419 ? -4.290 -16.060 -0.760 1.00 94.31 419 ILE A CA 1
ATOM 3325 C C . ILE A 1 419 ? -3.465 -16.063 -2.057 1.00 94.31 419 ILE A C 1
ATOM 3327 O O . ILE A 1 419 ? -2.378 -16.655 -2.102 1.00 94.31 419 ILE A O 1
ATOM 3331 N N . PRO A 1 420 ? -3.904 -15.373 -3.127 1.00 92.62 420 PRO A N 1
ATOM 3332 C CA . PRO A 1 420 ? -3.092 -15.214 -4.326 1.00 92.62 420 PRO A CA 1
ATOM 3333 C C . PRO A 1 420 ? -1.826 -14.399 -4.037 1.00 92.62 420 PRO A C 1
ATOM 3335 O O . PRO A 1 420 ? -1.837 -13.406 -3.313 1.00 92.62 420 PRO A O 1
ATOM 3338 N N . TRP A 1 421 ? -0.709 -14.776 -4.664 1.00 93.00 421 TRP A N 1
ATOM 3339 C CA . TRP A 1 421 ? 0.537 -14.017 -4.549 1.00 93.00 421 TRP A CA 1
ATOM 3340 C C . TRP A 1 421 ? 0.360 -12.570 -5.027 1.00 93.00 421 TRP A C 1
ATOM 3342 O O . TRP A 1 421 ? 0.014 -12.329 -6.188 1.00 93.00 421 TRP A O 1
ATOM 3352 N N . TRP A 1 422 ? 0.727 -11.615 -4.178 1.00 94.38 422 TRP A N 1
ATOM 3353 C CA . TRP A 1 422 ? 0.702 -10.193 -4.494 1.00 94.38 422 TRP A CA 1
ATOM 3354 C C . TRP A 1 422 ? 2.009 -9.496 -4.097 1.00 94.38 422 TRP A C 1
ATOM 3356 O O . TRP A 1 422 ? 2.870 -10.037 -3.405 1.00 94.38 422 TRP A O 1
ATOM 3366 N N . THR A 1 423 ? 2.208 -8.291 -4.624 1.00 92.88 423 THR A N 1
ATOM 3367 C CA . THR A 1 423 ? 3.351 -7.416 -4.326 1.00 92.88 423 THR A CA 1
ATOM 3368 C C . THR A 1 423 ? 2.862 -6.012 -3.971 1.00 92.88 423 THR A C 1
ATOM 3370 O O . THR A 1 423 ? 1.741 -5.673 -4.339 1.00 92.88 423 THR A O 1
ATOM 3373 N N . PRO A 1 424 ? 3.686 -5.137 -3.364 1.00 93.75 424 PRO A N 1
ATOM 3374 C CA . PRO A 1 424 ? 3.253 -3.773 -3.037 1.00 93.75 424 PRO A CA 1
ATOM 3375 C C . PRO A 1 424 ? 2.727 -2.959 -4.231 1.00 93.75 424 PRO A C 1
ATOM 3377 O O . PRO A 1 424 ? 1.919 -2.055 -4.075 1.00 93.75 424 PRO A O 1
ATOM 3380 N N . HIS A 1 425 ? 3.148 -3.286 -5.457 1.00 91.56 425 HIS A N 1
ATOM 3381 C CA . HIS A 1 425 ? 2.595 -2.656 -6.656 1.00 91.56 425 HIS A CA 1
ATOM 3382 C C . HIS A 1 425 ? 1.163 -3.110 -6.980 1.00 91.56 425 HIS A C 1
ATOM 3384 O O . HIS A 1 425 ? 0.416 -2.355 -7.593 1.00 91.56 425 HIS A O 1
ATOM 3390 N N . ASP A 1 426 ? 0.783 -4.326 -6.591 1.00 94.19 426 ASP A N 1
ATOM 3391 C CA . ASP A 1 426 ? -0.568 -4.847 -6.797 1.00 94.19 426 ASP A CA 1
ATOM 3392 C C . ASP A 1 426 ? -1.576 -4.165 -5.836 1.00 94.19 426 ASP A C 1
ATOM 3394 O O . ASP A 1 426 ? -2.725 -3.974 -6.221 1.00 94.19 426 ASP A O 1
ATOM 3398 N N . ILE A 1 427 ? -1.130 -3.661 -4.670 1.00 94.50 427 ILE A N 1
ATOM 3399 C CA . ILE A 1 427 ? -1.941 -2.823 -3.753 1.00 94.50 427 ILE A CA 1
ATOM 3400 C C . ILE A 1 427 ? -2.447 -1.565 -4.462 1.00 94.50 427 ILE A C 1
ATOM 3402 O O . ILE A 1 427 ? -3.608 -1.211 -4.338 1.00 94.50 427 ILE A O 1
ATOM 3406 N N . ARG A 1 428 ? -1.608 -0.920 -5.282 1.00 92.44 428 ARG A N 1
ATOM 3407 C CA . ARG A 1 428 ? -2.009 0.274 -6.052 1.00 92.44 428 ARG A CA 1
ATOM 3408 C C . ARG A 1 428 ? -3.178 0.006 -6.984 1.00 92.44 428 ARG A C 1
ATOM 3410 O O . ARG A 1 428 ? -4.026 0.865 -7.156 1.00 92.44 428 ARG A O 1
ATOM 3417 N N . LYS A 1 429 ? -3.198 -1.176 -7.599 1.00 90.81 429 LYS A N 1
ATOM 3418 C CA . LYS A 1 429 ? -4.301 -1.587 -8.470 1.00 90.81 429 LYS A CA 1
ATOM 3419 C C . LYS A 1 429 ? -5.547 -1.916 -7.660 1.00 90.81 429 LYS A C 1
ATOM 3421 O O . LYS A 1 429 ? -6.637 -1.596 -8.107 1.00 90.81 429 LYS A O 1
ATOM 3426 N N . CYS A 1 430 ? -5.367 -2.541 -6.495 1.00 94.56 430 CYS A N 1
ATOM 3427 C CA . CYS A 1 430 ? -6.445 -2.812 -5.549 1.00 94.56 430 CYS A CA 1
ATOM 3428 C C . CYS A 1 430 ? -7.106 -1.507 -5.086 1.00 94.56 430 CYS A C 1
ATOM 3430 O O . CYS A 1 430 ? -8.317 -1.397 -5.196 1.00 94.56 430 CYS A O 1
ATOM 3432 N N . LEU A 1 431 ? -6.313 -0.499 -4.701 1.00 94.94 431 LEU A N 1
ATOM 3433 C CA . LEU A 1 431 ? -6.796 0.842 -4.364 1.00 94.94 431 LEU A CA 1
ATOM 3434 C C . LEU A 1 431 ? -7.614 1.447 -5.510 1.00 94.94 431 LEU A C 1
ATOM 3436 O O . LEU A 1 431 ? -8.722 1.906 -5.271 1.00 94.94 431 LEU A O 1
ATOM 3440 N N . THR A 1 432 ? -7.093 1.437 -6.745 1.00 92.06 432 THR A N 1
ATOM 3441 C CA . THR A 1 432 ? -7.835 1.951 -7.911 1.00 92.06 432 THR A CA 1
ATOM 3442 C C . THR A 1 432 ? -9.164 1.221 -8.087 1.00 92.06 432 THR A C 1
ATOM 3444 O O . THR A 1 432 ? -10.204 1.860 -8.054 1.00 92.06 432 THR A O 1
ATOM 3447 N N . ALA A 1 433 ? -9.151 -0.113 -8.140 1.00 92.38 433 ALA A N 1
ATOM 3448 C CA . ALA A 1 433 ? -10.372 -0.899 -8.310 1.00 92.38 433 ALA A CA 1
ATOM 3449 C C . ALA A 1 433 ? -11.376 -0.725 -7.153 1.00 92.38 433 ALA A C 1
ATOM 3451 O O . ALA A 1 433 ? -12.585 -0.789 -7.365 1.00 92.38 433 ALA A O 1
ATOM 3452 N N . PHE A 1 434 ? -10.888 -0.529 -5.926 1.00 95.44 434 PHE A N 1
ATOM 3453 C CA . PHE A 1 434 ? -11.724 -0.238 -4.766 1.00 95.44 434 PHE A CA 1
ATOM 3454 C C . PHE A 1 434 ? -12.385 1.136 -4.895 1.00 95.44 434 PHE A C 1
ATOM 3456 O O . PHE A 1 434 ? -13.591 1.242 -4.708 1.00 95.44 434 PHE A O 1
ATOM 3463 N N . MET A 1 435 ? -11.619 2.162 -5.263 1.00 93.44 435 MET A N 1
ATOM 3464 C CA . MET A 1 435 ? -12.128 3.520 -5.460 1.00 93.44 435 MET A CA 1
ATOM 3465 C C . MET A 1 435 ? -13.154 3.596 -6.590 1.00 93.44 435 MET A C 1
ATOM 3467 O O . MET A 1 435 ? -14.199 4.216 -6.410 1.00 93.44 435 MET A O 1
ATOM 3471 N N . ASP A 1 436 ? -12.911 2.894 -7.699 1.00 89.94 436 ASP A N 1
ATOM 3472 C CA . ASP A 1 436 ? -13.870 2.775 -8.802 1.00 89.94 436 ASP A CA 1
ATOM 3473 C C . ASP A 1 436 ? -15.194 2.172 -8.306 1.00 89.94 436 ASP A C 1
ATOM 3475 O O . ASP A 1 436 ? -16.272 2.704 -8.565 1.00 89.94 436 ASP A O 1
ATOM 3479 N N . LYS A 1 437 ? -15.120 1.081 -7.527 1.00 92.38 437 LYS A N 1
ATOM 3480 C CA . LYS A 1 437 ? -16.301 0.414 -6.957 1.00 92.38 437 LYS A CA 1
ATOM 3481 C C . LYS A 1 437 ? -17.044 1.295 -5.948 1.00 92.38 437 LYS A C 1
ATOM 3483 O O . LYS A 1 437 ? -18.263 1.192 -5.842 1.00 92.38 437 LYS A O 1
ATOM 3488 N N . SER A 1 438 ? -16.322 2.133 -5.216 1.00 91.88 438 SER A N 1
ATOM 3489 C CA . SER A 1 438 ? -16.888 3.054 -4.232 1.00 91.88 438 SER A CA 1
ATOM 3490 C C . SER A 1 438 ? -17.404 4.363 -4.845 1.00 91.88 438 SER A C 1
ATOM 3492 O O . SER A 1 438 ? -17.761 5.273 -4.103 1.00 91.88 438 SER A O 1
ATOM 3494 N N . GLY A 1 439 ? -17.443 4.476 -6.179 1.00 86.88 439 GLY A N 1
ATOM 3495 C CA . GLY A 1 439 ? -17.957 5.657 -6.877 1.00 86.88 439 GLY A CA 1
ATOM 3496 C C . GLY A 1 439 ? -17.022 6.868 -6.843 1.00 86.88 439 GLY A C 1
ATOM 3497 O O . GLY A 1 439 ? -17.471 7.978 -7.100 1.00 86.88 439 GLY A O 1
ATOM 3498 N N . MET A 1 440 ? -15.734 6.671 -6.535 1.00 86.50 440 MET A N 1
ATOM 3499 C CA . MET A 1 440 ? -14.729 7.738 -6.438 1.00 86.50 440 MET A CA 1
ATOM 3500 C C . MET A 1 440 ? -13.454 7.410 -7.241 1.00 86.50 440 MET A C 1
ATOM 3502 O O . MET A 1 440 ? -12.350 7.445 -6.685 1.00 86.50 440 MET A O 1
ATOM 3506 N N . PRO A 1 441 ? -13.547 7.100 -8.549 1.00 80.62 441 PRO A N 1
ATOM 3507 C CA . PRO A 1 441 ? -12.379 6.765 -9.377 1.00 80.62 441 PRO A CA 1
ATOM 3508 C C . PRO A 1 441 ? -11.297 7.860 -9.332 1.00 80.62 441 PRO A C 1
ATOM 3510 O O . PRO A 1 441 ? -10.090 7.585 -9.291 1.00 80.62 441 PRO A O 1
ATOM 3513 N N . GLY A 1 442 ? -11.720 9.125 -9.220 1.00 77.44 442 GLY A N 1
ATOM 3514 C CA . GLY A 1 442 ? -10.831 10.269 -9.071 1.00 77.44 442 GLY A CA 1
ATOM 3515 C C . GLY A 1 442 ? -9.962 10.256 -7.807 1.00 77.44 442 GLY A C 1
ATOM 3516 O O . GLY A 1 442 ? -8.809 10.706 -7.831 1.00 77.44 442 GLY A O 1
ATOM 3517 N N . GLY A 1 443 ? -10.471 9.670 -6.720 1.00 85.06 443 GLY A N 1
ATOM 3518 C CA . GLY A 1 443 ? -9.777 9.551 -5.437 1.00 85.06 443 GLY A CA 1
ATOM 3519 C C . GLY A 1 443 ? -8.496 8.721 -5.539 1.00 85.06 443 GLY A C 1
ATOM 3520 O O . GLY A 1 443 ? -7.449 9.118 -5.022 1.00 85.06 443 GLY A O 1
ATOM 3521 N N . ALA A 1 444 ? -8.518 7.618 -6.298 1.00 86.31 444 ALA A N 1
ATOM 3522 C CA . ALA A 1 444 ? -7.321 6.806 -6.520 1.00 86.31 444 ALA A CA 1
ATOM 3523 C C . ALA A 1 444 ? -6.230 7.580 -7.268 1.00 86.31 444 ALA A C 1
ATOM 3525 O O . ALA A 1 444 ? -5.058 7.530 -6.889 1.00 86.31 444 ALA A O 1
ATOM 3526 N N . SER A 1 445 ? -6.591 8.318 -8.318 1.00 82.25 445 SER A N 1
ATOM 3527 C CA . SER A 1 445 ? -5.640 9.136 -9.080 1.00 82.25 445 SER A CA 1
ATOM 3528 C C . SER A 1 445 ? -5.039 10.260 -8.230 1.00 82.25 445 SER A C 1
ATOM 3530 O O . SER A 1 445 ? -3.823 10.486 -8.302 1.00 82.25 445 SER A O 1
ATOM 3532 N N . ALA A 1 446 ? -5.847 10.887 -7.367 1.00 84.00 446 ALA A N 1
ATOM 3533 C CA . ALA A 1 446 ? -5.412 11.917 -6.426 1.00 84.00 446 ALA A CA 1
ATOM 3534 C C . ALA A 1 446 ? -4.427 11.380 -5.369 1.00 84.00 446 ALA A C 1
ATOM 3536 O O . ALA A 1 446 ? -3.387 12.003 -5.133 1.00 84.00 446 ALA A O 1
ATOM 3537 N N . ILE A 1 447 ? -4.695 10.204 -4.785 1.00 89.19 447 ILE A N 1
ATOM 3538 C CA . ILE A 1 447 ? -3.783 9.534 -3.839 1.00 89.19 447 ILE A CA 1
ATOM 3539 C C . ILE A 1 447 ? -2.483 9.108 -4.543 1.00 89.19 447 ILE A C 1
ATOM 3541 O O . ILE A 1 447 ? -1.387 9.264 -4.007 1.00 89.19 447 ILE A O 1
ATOM 3545 N N . LEU A 1 448 ? -2.565 8.569 -5.764 1.00 85.94 448 LEU A N 1
ATOM 3546 C CA . LEU A 1 448 ? -1.440 7.910 -6.440 1.00 85.94 448 LEU A CA 1
ATOM 3547 C C . LEU A 1 448 ? -0.576 8.817 -7.334 1.00 85.94 448 LEU A C 1
ATOM 3549 O O . LEU A 1 448 ? 0.459 8.337 -7.836 1.00 85.94 448 LEU A O 1
ATOM 3553 N N . ALA A 1 449 ? -0.994 10.069 -7.544 1.00 72.81 449 ALA A N 1
ATOM 3554 C CA . ALA A 1 449 ? -0.374 11.067 -8.418 1.00 72.81 449 ALA A CA 1
ATOM 3555 C C . ALA A 1 449 ? -0.142 10.558 -9.864 1.00 72.81 449 ALA A C 1
ATOM 3557 O O . ALA A 1 449 ? 0.999 10.482 -10.341 1.00 72.81 449 ALA A O 1
ATOM 3558 N N . HIS A 1 450 ? -1.206 10.125 -10.555 1.00 63.06 450 HIS A N 1
ATOM 3559 C CA . HIS A 1 450 ? -1.175 9.724 -11.979 1.00 63.06 450 HIS A CA 1
ATOM 3560 C C . HIS A 1 450 ? -1.466 10.914 -12.941 1.00 63.06 450 HIS A C 1
ATOM 3562 O O . HIS A 1 450 ? -2.022 11.915 -12.505 1.00 63.06 450 HIS A O 1
ATOM 3568 N N . LYS A 1 451 ? -1.020 10.827 -14.217 1.00 46.06 451 LYS A N 1
ATOM 3569 C CA . LYS A 1 451 ? -1.278 11.776 -15.344 1.00 46.06 451 LYS A CA 1
ATOM 3570 C C . LYS A 1 451 ? -2.190 11.099 -16.367 1.00 46.06 451 LYS A C 1
ATOM 3572 O O . LYS A 1 451 ? -1.845 9.980 -16.756 1.00 46.06 451 LYS A O 1
ATOM 3577 N N . ILE A 1 452 ? -3.234 11.762 -16.862 1.00 36.00 452 ILE A N 1
ATOM 3578 C CA . ILE A 1 452 ? -4.155 11.255 -17.905 1.00 36.00 452 ILE A CA 1
ATOM 3579 C C . ILE A 1 452 ? -4.724 12.491 -18.725 1.00 36.00 452 ILE A C 1
ATOM 3581 O O . ILE A 1 452 ? -4.276 13.602 -18.439 1.00 36.00 452 ILE A O 1
ATOM 3585 N N . LYS A 1 453 ? -5.525 12.358 -19.811 1.00 31.70 453 LYS A N 1
ATOM 3586 C CA . LYS A 1 453 ? -5.803 13.339 -20.919 1.00 31.70 453 LYS A CA 1
ATOM 3587 C C . LYS A 1 453 ? -7.316 13.679 -21.188 1.00 31.70 453 LYS A C 1
ATOM 3589 O O . LYS A 1 453 ? -8.037 12.818 -21.670 1.00 31.70 453 LYS A O 1
ATOM 3594 N N . MET A 1 454 ? -7.690 14.974 -21.134 1.00 49.28 454 MET A N 1
ATOM 3595 C CA . MET A 1 454 ? -9.066 15.569 -21.061 1.00 49.28 454 MET A CA 1
ATOM 3596 C C . MET A 1 454 ? -9.987 15.782 -22.296 1.00 49.28 454 MET A C 1
ATOM 3598 O O . MET A 1 454 ? -9.478 16.126 -23.368 1.00 49.28 454 MET A O 1
ATOM 3602 N N . PRO A 1 455 ? -11.328 15.839 -22.053 1.00 41.56 455 PRO A N 1
ATOM 3603 C CA . PRO A 1 455 ? -12.359 16.743 -22.629 1.00 41.56 455 PRO A CA 1
ATOM 3604 C C . PRO A 1 455 ? -12.693 18.005 -21.754 1.00 41.56 455 PRO A C 1
ATOM 3606 O O . PRO A 1 455 ? -12.144 18.165 -20.667 1.00 41.56 455 PRO A O 1
ATOM 3609 N N . ASP A 1 456 ? -13.563 18.925 -22.219 1.00 42.62 456 ASP A N 1
ATOM 3610 C CA . ASP A 1 456 ? -13.771 20.294 -21.664 1.00 42.62 456 ASP A CA 1
ATOM 3611 C C . ASP A 1 456 ? -14.467 20.402 -20.275 1.00 42.62 456 ASP A C 1
ATOM 3613 O O . ASP A 1 456 ? -15.320 19.593 -19.915 1.00 42.62 456 ASP A O 1
ATOM 3617 N N . LEU A 1 457 ? -14.115 21.449 -19.502 1.00 50.78 457 LEU A N 1
ATOM 3618 C CA . LEU A 1 457 ? -14.574 21.730 -18.122 1.00 50.78 457 LEU A CA 1
ATOM 3619 C C . LEU A 1 457 ? -15.937 22.463 -18.036 1.00 50.78 457 LEU A C 1
ATOM 3621 O O . LEU A 1 457 ? -16.151 23.416 -18.787 1.00 50.78 457 LEU A O 1
ATOM 3625 N N . PRO A 1 458 ? -16.799 22.138 -17.048 1.00 54.44 458 PRO A N 1
ATOM 3626 C CA . PRO A 1 458 ? -17.994 22.923 -16.710 1.00 54.44 458 PRO A CA 1
ATOM 3627 C C . PRO A 1 458 ? -17.692 24.174 -15.848 1.00 54.44 458 PRO A C 1
ATOM 3629 O O . PRO A 1 458 ? -16.643 24.277 -15.213 1.00 54.44 458 PRO A O 1
ATOM 3632 N N . HIS A 1 459 ? -18.620 25.144 -15.830 1.00 50.09 459 HIS A N 1
ATOM 3633 C CA . HIS A 1 459 ? -18.404 26.520 -15.333 1.00 50.09 459 HIS A CA 1
ATOM 3634 C C . HIS A 1 459 ? -18.855 26.821 -13.877 1.00 50.09 459 HIS A C 1
ATOM 3636 O O . HIS A 1 459 ? -18.795 27.977 -13.468 1.00 50.09 459 HIS A O 1
ATOM 3642 N N . ASN A 1 460 ? -19.286 25.832 -13.081 1.00 60.25 460 ASN A N 1
ATOM 3643 C CA . ASN A 1 460 ? -19.803 26.003 -11.704 1.00 60.25 460 ASN A CA 1
ATOM 3644 C C . ASN A 1 460 ? -18.988 25.182 -10.680 1.00 60.25 460 ASN A C 1
ATOM 3646 O O . ASN A 1 460 ? -18.666 24.030 -10.952 1.00 60.25 460 ASN A O 1
ATOM 3650 N N . ASP A 1 461 ? -18.704 25.743 -9.496 1.00 51.69 461 ASP A N 1
ATOM 3651 C CA . ASP A 1 461 ? -17.929 25.125 -8.405 1.00 51.69 461 ASP A CA 1
ATOM 3652 C C . ASP A 1 461 ? -18.569 23.877 -7.766 1.00 51.69 461 ASP A C 1
ATOM 3654 O O . ASP A 1 461 ? -17.845 22.944 -7.424 1.00 51.69 461 ASP A O 1
ATOM 3658 N N . LYS A 1 462 ? -19.901 23.808 -7.637 1.00 52.62 462 LYS A N 1
ATOM 3659 C CA . LYS A 1 462 ? -20.579 22.620 -7.080 1.00 52.62 462 LYS A CA 1
ATOM 3660 C C . LYS A 1 462 ? -20.565 21.455 -8.071 1.00 52.62 462 LYS A C 1
ATOM 3662 O O . LYS A 1 462 ? -20.199 20.341 -7.716 1.00 52.62 462 LYS A O 1
ATOM 3667 N N . ASP A 1 463 ? -20.854 21.751 -9.338 1.00 55.69 463 ASP A N 1
ATOM 3668 C CA . ASP A 1 463 ? -20.773 20.769 -10.424 1.00 55.69 463 ASP A CA 1
ATOM 3669 C C . ASP A 1 463 ? -19.327 20.320 -10.654 1.00 55.69 463 ASP A C 1
ATOM 3671 O O . ASP A 1 463 ? -19.086 19.203 -11.094 1.00 55.69 463 ASP A O 1
ATOM 3675 N N . ARG A 1 464 ? -18.345 21.166 -10.320 1.00 58.75 464 ARG A N 1
ATOM 3676 C CA . ARG A 1 464 ? -16.919 20.846 -10.389 1.00 58.75 464 ARG A CA 1
ATOM 3677 C C . ARG A 1 464 ? -16.500 19.821 -9.341 1.00 58.75 464 ARG A C 1
ATOM 3679 O O . ARG A 1 464 ? -15.633 19.013 -9.651 1.00 58.75 464 ARG A O 1
ATOM 3686 N N . GLU A 1 465 ? -17.066 19.830 -8.137 1.00 58.06 465 GLU A N 1
ATOM 3687 C CA . GLU A 1 465 ? -16.713 18.867 -7.085 1.00 58.06 465 GLU A CA 1
ATOM 3688 C C . GLU A 1 465 ? -17.246 17.463 -7.415 1.00 58.06 465 GLU A C 1
ATOM 3690 O O . GLU A 1 465 ? -16.463 16.513 -7.462 1.00 58.06 465 GLU A O 1
ATOM 3695 N N . ASP A 1 466 ? -18.520 17.362 -7.806 1.00 59.19 466 ASP A N 1
ATOM 3696 C CA . ASP A 1 466 ? -19.135 16.117 -8.296 1.00 59.19 466 ASP A CA 1
ATOM 3697 C C . ASP A 1 466 ? -18.446 15.612 -9.579 1.00 59.19 466 ASP A C 1
ATOM 3699 O O . ASP A 1 466 ? -18.171 14.419 -9.744 1.00 59.19 466 ASP A O 1
ATOM 3703 N N . TRP A 1 467 ? -18.081 16.531 -10.480 1.00 57.41 467 TRP A N 1
ATOM 3704 C CA . TRP A 1 467 ? -17.315 16.207 -11.680 1.00 57.41 467 TRP A CA 1
ATOM 3705 C C . TRP A 1 467 ? -15.895 15.732 -11.350 1.00 57.41 467 TRP A C 1
ATOM 3707 O O . TRP A 1 467 ? -15.422 14.802 -11.993 1.00 57.41 467 TRP A O 1
ATOM 3717 N N . LEU A 1 468 ? -15.218 16.287 -10.337 1.00 58.62 468 LEU A N 1
ATOM 3718 C CA . LEU A 1 468 ? -13.887 15.849 -9.889 1.00 58.62 468 LEU A CA 1
ATOM 3719 C C . LEU A 1 468 ? -13.922 14.476 -9.196 1.00 58.62 468 LEU A C 1
ATOM 3721 O O . LEU A 1 468 ? -13.023 13.662 -9.425 1.00 58.62 468 LEU A O 1
ATOM 3725 N N . GLU A 1 469 ? -14.944 14.181 -8.387 1.00 59.47 469 GLU A N 1
ATOM 3726 C CA . GLU A 1 469 ? -15.123 12.848 -7.787 1.00 59.47 469 GLU A CA 1
ATOM 3727 C C . GLU A 1 469 ? -15.237 11.754 -8.866 1.00 59.47 469 GLU A C 1
ATOM 3729 O O . GLU A 1 469 ? -14.698 10.652 -8.701 1.00 59.47 469 GLU A O 1
ATOM 3734 N N . GLN A 1 470 ? -15.837 12.098 -10.012 1.00 51.72 470 GLN A N 1
ATOM 3735 C CA . GLN A 1 470 ? -16.094 11.194 -11.134 1.00 51.72 470 GLN A CA 1
ATOM 3736 C C . GLN A 1 470 ? -15.025 11.222 -12.256 1.00 51.72 470 GLN A C 1
ATOM 3738 O O . GLN A 1 470 ? -14.811 10.194 -12.893 1.00 51.72 470 GLN A O 1
ATOM 3743 N N . HIS A 1 471 ? -14.324 12.345 -12.494 1.00 50.88 471 HIS A N 1
ATOM 3744 C CA . HIS A 1 471 ? -13.518 12.600 -13.713 1.00 50.88 471 HIS A CA 1
ATOM 3745 C C . HIS A 1 471 ? -12.071 13.096 -13.466 1.00 50.88 471 HIS A C 1
ATOM 3747 O O . HIS A 1 471 ? -11.412 13.607 -14.375 1.00 50.88 471 HIS A O 1
ATOM 3753 N N . VAL A 1 472 ? -11.478 12.896 -12.278 1.00 49.16 472 VAL A N 1
ATOM 3754 C CA . VAL A 1 472 ? -10.020 13.143 -12.058 1.00 49.16 472 VAL A CA 1
ATOM 3755 C C . VAL A 1 472 ? -9.124 12.157 -12.820 1.00 49.16 472 VAL A C 1
ATOM 3757 O O . VAL A 1 472 ? -7.893 12.253 -12.798 1.00 49.16 472 VAL A O 1
ATOM 3760 N N . GLU A 1 473 ? -9.726 11.269 -13.602 1.00 39.44 473 GLU A N 1
ATOM 3761 C CA . GLU A 1 473 ? -9.009 10.587 -14.652 1.00 39.44 473 GLU A CA 1
ATOM 3762 C C . GLU A 1 473 ? -8.410 11.518 -15.697 1.00 39.44 473 GLU A C 1
ATOM 3764 O O . GLU A 1 473 ? -7.813 10.942 -16.557 1.00 39.44 473 GLU A O 1
ATOM 3769 N N . ASP A 1 474 ? -8.464 12.859 -15.681 1.00 41.41 474 ASP A N 1
ATOM 3770 C CA . ASP A 1 474 ? -7.863 13.616 -16.795 1.00 41.41 474 ASP A CA 1
ATOM 3771 C C . ASP A 1 474 ? -7.240 14.991 -16.467 1.00 41.41 474 ASP A C 1
ATOM 3773 O O . ASP A 1 474 ? -6.601 15.613 -17.315 1.00 41.41 474 ASP A O 1
ATOM 3777 N N . VAL A 1 475 ? -7.316 15.511 -15.240 1.00 34.69 475 VAL A N 1
ATOM 3778 C CA . VAL A 1 475 ? -6.734 16.835 -14.943 1.00 34.69 475 VAL A CA 1
ATOM 3779 C C . VAL A 1 475 ? -5.233 16.657 -14.778 1.00 34.69 475 VAL A C 1
ATOM 3781 O O . VAL A 1 475 ? -4.844 16.099 -13.763 1.00 34.69 475 VAL A O 1
ATOM 3784 N N . THR A 1 476 ? -4.370 17.113 -15.701 1.00 44.91 476 THR A N 1
ATOM 3785 C CA . THR A 1 476 ? -3.033 17.621 -15.316 1.00 44.91 476 THR A CA 1
ATOM 3786 C C . THR A 1 476 ? -2.155 18.192 -16.444 1.00 44.91 476 THR A C 1
ATOM 3788 O O . THR A 1 476 ? -1.294 17.533 -17.040 1.00 44.91 476 THR A O 1
ATOM 3791 N N . ALA A 1 477 ? -2.231 19.515 -16.579 1.00 32.91 477 ALA A N 1
ATOM 3792 C CA . ALA A 1 477 ? -1.066 20.335 -16.923 1.00 32.91 477 ALA A CA 1
ATOM 3793 C C . ALA A 1 477 ? -0.986 21.624 -16.081 1.00 32.91 477 ALA A C 1
ATOM 3795 O O . ALA A 1 477 ? 0.121 22.060 -15.786 1.00 32.91 477 ALA A O 1
ATOM 3796 N N . ALA A 1 478 ? -2.117 22.158 -15.597 1.00 33.22 478 ALA A N 1
ATOM 3797 C CA . ALA A 1 478 ? -2.155 23.347 -14.731 1.00 33.22 478 ALA A CA 1
ATOM 3798 C C . ALA A 1 478 ? -2.341 23.045 -13.223 1.00 33.22 478 ALA A C 1
ATOM 3800 O O . ALA A 1 478 ? -2.128 23.914 -12.387 1.00 33.22 478 ALA A O 1
ATOM 3801 N N . SER A 1 479 ? -2.693 21.808 -12.860 1.00 34.66 479 SER A N 1
ATOM 3802 C CA . SER A 1 479 ? -3.267 21.468 -11.539 1.00 34.66 479 SER A CA 1
ATOM 3803 C C . SER A 1 479 ? -2.392 20.546 -10.690 1.00 34.66 479 SER A C 1
ATOM 3805 O O . SER A 1 479 ? -2.814 20.083 -9.637 1.00 34.66 479 SER A O 1
ATOM 3807 N N . TYR A 1 480 ? -1.145 20.302 -11.105 1.00 34.25 480 TYR A N 1
ATOM 3808 C CA . TYR A 1 480 ? -0.179 19.537 -10.303 1.00 34.25 480 TYR A CA 1
ATOM 3809 C C . TYR A 1 480 ? 0.249 20.246 -9.003 1.00 34.25 480 TYR A C 1
ATOM 3811 O O . TYR A 1 480 ? 1.021 19.675 -8.241 1.00 34.25 480 TYR A O 1
ATOM 3819 N N . PHE A 1 481 ? -0.234 21.470 -8.761 1.00 43.16 481 PHE A N 1
ATOM 3820 C CA . PHE A 1 481 ? 0.428 22.462 -7.914 1.00 43.16 481 PHE A CA 1
ATOM 3821 C C . PHE A 1 481 ? -0.471 23.154 -6.877 1.00 43.16 481 PHE A C 1
ATOM 3823 O O . PHE A 1 481 ? -0.028 24.129 -6.282 1.00 43.16 481 PHE A O 1
ATOM 3830 N N . SER A 1 482 ? -1.710 22.703 -6.638 1.00 40.28 482 SER A N 1
ATOM 3831 C CA . SER A 1 482 ? -2.599 23.396 -5.692 1.00 40.28 482 SER A CA 1
ATOM 3832 C C . SER A 1 482 ? -3.008 22.528 -4.489 1.00 40.28 482 SER A C 1
ATOM 3834 O O . SER A 1 482 ? -3.375 21.365 -4.682 1.00 40.28 482 SER A O 1
ATOM 3836 N N . PRO A 1 483 ? -3.035 23.093 -3.265 1.00 46.72 483 PRO A N 1
ATOM 3837 C CA . PRO A 1 483 ? -3.741 22.559 -2.091 1.00 46.72 483 PRO A CA 1
ATOM 3838 C C . PRO A 1 483 ? -5.209 22.143 -2.342 1.00 46.72 483 PRO A C 1
ATOM 3840 O O . PRO A 1 483 ? -5.787 21.416 -1.540 1.00 46.72 483 PRO A O 1
ATOM 3843 N N . GLY A 1 484 ? -5.809 22.534 -3.473 1.00 47.88 484 GLY A N 1
ATOM 3844 C CA . GLY A 1 484 ? -7.232 22.365 -3.801 1.00 47.88 484 GLY A CA 1
ATOM 3845 C C . GLY A 1 484 ? -7.790 20.941 -3.960 1.00 47.88 484 GLY A C 1
ATOM 3846 O O . GLY A 1 484 ? -8.980 20.803 -4.212 1.00 47.88 484 GLY A O 1
ATOM 3847 N N . HIS A 1 485 ? -7.000 19.875 -3.798 1.00 65.06 485 HIS A N 1
ATOM 3848 C CA . HIS A 1 485 ? -7.536 18.501 -3.716 1.00 65.06 485 HIS A CA 1
ATOM 3849 C C . HIS A 1 485 ? -7.292 17.841 -2.359 1.00 65.06 485 HIS A C 1
ATOM 3851 O O . HIS A 1 485 ? -7.442 16.625 -2.241 1.00 65.06 485 HIS A O 1
ATOM 3857 N N . MET A 1 486 ? -6.896 18.606 -1.336 1.00 77.44 486 MET A N 1
ATOM 3858 C CA . MET A 1 486 ? -6.668 18.043 -0.006 1.00 77.44 486 MET A CA 1
ATOM 3859 C C . MET A 1 486 ? -7.946 17.419 0.565 1.00 77.44 486 MET A C 1
ATOM 3861 O O . MET A 1 486 ? -7.879 16.322 1.105 1.00 77.44 486 MET A O 1
ATOM 3865 N N . HIS A 1 487 ? -9.110 18.029 0.314 1.00 82.31 487 HIS A N 1
ATOM 3866 C CA . HIS A 1 487 ? -10.416 17.475 0.683 1.00 82.31 487 HIS A CA 1
ATOM 3867 C C . HIS A 1 487 ? -10.704 16.127 -0.004 1.00 82.31 487 HIS A C 1
ATOM 3869 O O . HIS A 1 487 ? -10.958 15.130 0.670 1.00 82.31 487 HIS A O 1
ATOM 3875 N N . LEU A 1 488 ? -10.559 16.050 -1.336 1.00 84.31 488 LEU A N 1
ATOM 3876 C CA . LEU A 1 488 ? -10.743 14.799 -2.088 1.00 84.31 488 LEU A CA 1
ATOM 3877 C C . LEU A 1 488 ? -9.763 13.709 -1.630 1.00 84.31 488 LEU A C 1
ATOM 3879 O O . LEU A 1 488 ? -10.152 12.559 -1.448 1.00 84.31 488 LEU A O 1
ATOM 3883 N N . LYS A 1 489 ? -8.489 14.063 -1.417 1.00 88.75 489 LYS A N 1
ATOM 3884 C CA . LYS A 1 489 ? -7.490 13.129 -0.885 1.00 88.75 489 LYS A CA 1
ATOM 3885 C C . LYS A 1 489 ? -7.853 12.667 0.520 1.00 88.75 489 LYS A C 1
ATOM 3887 O O . LYS A 1 489 ? -7.697 11.486 0.784 1.00 88.75 489 LYS A O 1
ATOM 3892 N N . ALA A 1 490 ? -8.318 13.556 1.394 1.00 90.50 490 ALA A N 1
ATOM 3893 C CA . ALA A 1 490 ? -8.711 13.221 2.759 1.00 90.50 490 ALA A CA 1
ATOM 3894 C C . ALA A 1 490 ? -9.885 12.237 2.756 1.00 90.50 490 ALA A C 1
ATOM 3896 O O . ALA A 1 490 ? -9.773 11.165 3.344 1.00 90.50 490 ALA A O 1
ATOM 3897 N N . LYS A 1 491 ? -10.946 12.535 1.993 1.00 91.81 491 LYS A N 1
ATOM 3898 C CA . LYS A 1 491 ? -12.119 11.662 1.834 1.00 91.81 491 LYS A CA 1
ATOM 3899 C C . LYS A 1 491 ? -11.743 10.296 1.249 1.00 91.81 491 LYS A C 1
ATOM 3901 O O . LYS A 1 491 ? -12.134 9.264 1.791 1.00 91.81 491 LYS A O 1
ATOM 3906 N N . ALA A 1 492 ? -10.938 10.275 0.183 1.00 93.56 492 ALA A N 1
ATOM 3907 C CA . ALA A 1 492 ? -10.471 9.036 -0.438 1.00 93.56 492 ALA A CA 1
ATOM 3908 C C . ALA A 1 492 ? -9.542 8.234 0.490 1.00 93.56 492 ALA A C 1
ATOM 3910 O O . ALA A 1 492 ? -9.632 7.009 0.545 1.00 93.56 492 ALA A O 1
ATOM 3911 N N . MET A 1 493 ? -8.651 8.909 1.224 1.00 95.69 493 MET A N 1
ATOM 3912 C CA . MET A 1 493 ? -7.765 8.260 2.187 1.00 95.69 493 MET A CA 1
ATOM 3913 C C . MET A 1 493 ? -8.574 7.612 3.300 1.00 95.69 493 MET A C 1
ATOM 3915 O O . MET A 1 493 ? -8.400 6.415 3.478 1.00 95.69 493 MET A O 1
ATOM 3919 N N . SER A 1 494 ? -9.495 8.335 3.951 1.00 95.94 494 SER A N 1
ATOM 3920 C CA . SER A 1 494 ? -10.396 7.768 4.966 1.00 95.94 494 SER A CA 1
ATOM 3921 C C . SER A 1 494 ? -11.124 6.539 4.434 1.00 95.94 494 SER A C 1
ATOM 3923 O O . SER A 1 494 ? -10.986 5.455 4.986 1.00 95.94 494 SER A O 1
ATOM 3925 N N . LEU A 1 495 ? -11.783 6.653 3.278 1.00 96.81 495 LEU A N 1
ATOM 3926 C CA . LEU A 1 495 ? -12.553 5.549 2.708 1.00 96.81 495 LEU A CA 1
ATOM 3927 C C . LEU A 1 495 ? -11.714 4.283 2.452 1.00 96.81 495 LEU A C 1
ATOM 3929 O O . LEU A 1 495 ? -12.175 3.172 2.707 1.00 96.81 495 LEU A O 1
ATOM 3933 N N . TRP A 1 496 ? -10.489 4.428 1.936 1.00 97.62 496 TRP A N 1
ATOM 3934 C CA . TRP A 1 496 ? -9.586 3.290 1.734 1.00 97.62 496 TRP A CA 1
ATOM 3935 C C . TRP A 1 496 ? -9.049 2.730 3.046 1.00 97.62 496 TRP A C 1
ATOM 3937 O O . TRP A 1 496 ? -9.003 1.513 3.235 1.00 97.62 496 TRP A O 1
ATOM 3947 N N . THR A 1 497 ? -8.573 3.609 3.924 1.00 98.00 497 THR A N 1
ATOM 3948 C CA . THR A 1 497 ? -7.849 3.196 5.120 1.00 98.00 497 THR A CA 1
ATOM 3949 C C . THR A 1 497 ? -8.783 2.604 6.149 1.00 98.00 497 THR A C 1
ATOM 3951 O O . THR A 1 497 ? -8.421 1.594 6.740 1.00 98.00 497 THR A O 1
ATOM 3954 N N . ASP A 1 498 ? -9.986 3.154 6.292 1.00 97.75 498 ASP A N 1
ATOM 3955 C CA . ASP A 1 498 ? -11.011 2.625 7.188 1.00 97.75 498 ASP A CA 1
ATOM 3956 C C . ASP A 1 498 ? -11.441 1.234 6.698 1.00 97.75 498 ASP A C 1
ATOM 3958 O O . ASP A 1 498 ? -11.386 0.276 7.456 1.00 97.75 498 ASP A O 1
ATOM 3962 N N . ALA A 1 499 ? -11.656 1.035 5.389 1.00 97.94 499 ALA A N 1
ATOM 3963 C CA . ALA A 1 499 ? -11.958 -0.296 4.845 1.00 97.94 499 ALA A CA 1
ATOM 3964 C C . ALA A 1 499 ? -10.866 -1.354 5.126 1.00 97.94 499 ALA A C 1
ATOM 3966 O O . ALA A 1 499 ? -11.166 -2.540 5.281 1.00 97.94 499 ALA A O 1
ATOM 3967 N N . ILE A 1 500 ? -9.593 -0.950 5.175 1.00 98.38 500 ILE A N 1
ATOM 3968 C CA . ILE A 1 500 ? -8.471 -1.834 5.516 1.00 98.38 500 ILE A CA 1
ATOM 3969 C C . ILE A 1 500 ? -8.393 -2.069 7.033 1.00 98.38 500 ILE A C 1
ATOM 3971 O O . ILE A 1 500 ? -8.221 -3.215 7.455 1.00 98.38 500 ILE A O 1
ATOM 3975 N N . LEU A 1 501 ? -8.478 -1.005 7.837 1.00 97.88 501 LEU A N 1
ATOM 3976 C CA . LEU A 1 501 ? -8.327 -1.048 9.292 1.00 97.88 501 LEU A CA 1
ATOM 3977 C C . LEU A 1 501 ? -9.527 -1.722 9.961 1.00 97.88 501 LEU A C 1
ATOM 3979 O O . LEU A 1 501 ? -9.312 -2.636 10.751 1.00 97.88 501 LEU A O 1
ATOM 3983 N N . ASP A 1 502 ? -10.756 -1.411 9.553 1.00 96.81 502 ASP A N 1
ATOM 3984 C CA . ASP A 1 502 ? -11.974 -2.093 10.011 1.00 96.81 502 ASP A CA 1
ATOM 3985 C C . ASP A 1 502 ? -11.882 -3.591 9.723 1.00 96.81 502 ASP A C 1
ATOM 3987 O O . ASP A 1 502 ? -12.221 -4.444 10.549 1.00 96.81 502 ASP A O 1
ATOM 3991 N N . ARG A 1 503 ? -11.367 -3.950 8.537 1.00 97.50 503 ARG A N 1
ATOM 3992 C CA . ARG A 1 503 ? -11.198 -5.357 8.183 1.00 97.50 503 ARG A CA 1
ATOM 3993 C C . ARG A 1 503 ? -10.104 -6.028 9.007 1.00 97.50 503 ARG A C 1
ATOM 3995 O O . ARG A 1 503 ? -10.232 -7.211 9.324 1.00 97.50 503 ARG A O 1
ATOM 4002 N N . TYR A 1 504 ? -9.051 -5.300 9.360 1.00 97.44 504 TYR A N 1
ATOM 4003 C CA . TYR A 1 504 ? -8.019 -5.770 10.276 1.00 97.44 504 TYR A CA 1
ATOM 4004 C C . TYR A 1 504 ? -8.557 -5.976 11.690 1.00 97.44 504 TYR A C 1
ATOM 4006 O O . TYR A 1 504 ? -8.337 -7.044 12.253 1.00 97.44 504 TYR A O 1
ATOM 4014 N N . GLU A 1 505 ? -9.321 -5.031 12.230 1.00 94.81 505 GLU A N 1
ATOM 4015 C CA . GLU A 1 505 ? -9.980 -5.161 13.531 1.00 94.81 505 GLU A CA 1
ATOM 4016 C C . GLU A 1 505 ? -10.953 -6.341 13.562 1.00 94.81 505 GLU A C 1
ATOM 4018 O O . GLU A 1 505 ? -10.973 -7.117 14.518 1.00 94.81 505 GLU A O 1
ATOM 4023 N N . ALA A 1 506 ? -11.697 -6.546 12.474 1.00 94.31 506 ALA A N 1
ATOM 4024 C CA . ALA A 1 506 ? -12.629 -7.656 12.346 1.00 94.31 506 ALA A CA 1
ATOM 4025 C C . ALA A 1 506 ? -11.949 -9.031 12.226 1.00 94.31 506 ALA A C 1
ATOM 4027 O O . ALA A 1 506 ? -12.570 -10.030 12.582 1.00 94.31 506 ALA A O 1
ATOM 4028 N N . LEU A 1 507 ? -10.724 -9.119 11.695 1.00 94.62 507 LEU A N 1
ATOM 4029 C CA . LEU A 1 507 ? -10.046 -10.397 11.424 1.00 94.62 507 LEU A CA 1
ATOM 4030 C C . LEU A 1 507 ? -8.902 -10.728 12.386 1.00 94.62 507 LEU A C 1
ATOM 4032 O O . LEU A 1 507 ? -8.591 -11.906 12.554 1.00 94.62 507 LEU A O 1
ATOM 4036 N N . SER A 1 508 ? -8.236 -9.728 12.964 1.00 94.06 508 SER A N 1
ATOM 4037 C CA . SER A 1 508 ? -7.055 -9.929 13.805 1.00 94.06 508 SER A CA 1
ATOM 4038 C C . SER A 1 508 ? -7.469 -10.393 15.201 1.00 94.06 508 SER A C 1
ATOM 4040 O O . SER A 1 508 ? -8.111 -9.628 15.924 1.00 94.06 508 SER A O 1
ATOM 4042 N N . PRO A 1 509 ? -7.044 -11.592 15.649 1.00 90.75 509 PRO A N 1
ATOM 4043 C CA . PRO A 1 509 ? -7.318 -12.043 17.012 1.00 90.75 509 PRO A CA 1
ATOM 4044 C C . PRO A 1 509 ? -6.751 -11.086 18.067 1.00 90.75 509 PRO A C 1
ATOM 4046 O O . PRO A 1 509 ? -7.349 -10.899 19.122 1.00 90.75 509 PRO A O 1
ATOM 4049 N N . ARG A 1 510 ? -5.611 -10.443 17.774 1.00 88.00 510 ARG A N 1
ATOM 4050 C CA . ARG A 1 510 ? -4.973 -9.477 18.674 1.00 88.00 510 ARG A CA 1
ATOM 4051 C C . ARG A 1 510 ? -5.781 -8.184 18.777 1.00 88.00 510 ARG A C 1
ATOM 4053 O O . ARG A 1 510 ? -5.962 -7.678 19.882 1.00 88.00 510 ARG A O 1
ATOM 4060 N N . ALA A 1 511 ? -6.281 -7.669 17.652 1.00 87.25 511 ALA A N 1
ATOM 4061 C CA . ALA A 1 511 ? -7.132 -6.479 17.649 1.00 87.25 511 ALA A CA 1
ATOM 4062 C C . ALA A 1 511 ? -8.468 -6.755 18.352 1.00 87.25 511 ALA A C 1
ATOM 4064 O O . ALA A 1 511 ? -8.864 -5.994 19.230 1.00 87.25 511 ALA A O 1
ATOM 4065 N N . GLN A 1 512 ? -9.103 -7.893 18.058 1.00 88.00 512 GLN A N 1
ATOM 4066 C CA . GLN A 1 512 ? -10.324 -8.321 18.741 1.00 88.00 512 GLN A CA 1
ATOM 4067 C C . GLN A 1 512 ? -10.113 -8.456 20.251 1.00 88.00 512 GLN A C 1
ATOM 4069 O O . GLN A 1 512 ? -10.925 -7.949 21.016 1.00 88.00 512 GLN A O 1
ATOM 4074 N N . ALA A 1 513 ? -9.017 -9.079 20.696 1.00 87.06 513 ALA A N 1
ATOM 4075 C CA . ALA A 1 513 ? -8.704 -9.192 22.119 1.00 87.06 513 ALA A CA 1
ATOM 4076 C C . ALA A 1 513 ? -8.556 -7.816 22.789 1.00 87.06 513 ALA A C 1
ATOM 4078 O O . ALA A 1 513 ? -9.066 -7.619 23.889 1.00 87.06 513 ALA A O 1
ATOM 4079 N N . LYS A 1 514 ? -7.921 -6.850 22.112 1.00 85.25 514 LYS A N 1
ATOM 4080 C CA . LYS A 1 514 ? -7.799 -5.471 22.605 1.00 85.25 514 LYS A CA 1
ATOM 4081 C C . LYS A 1 514 ? -9.165 -4.785 22.725 1.00 85.25 514 LYS A C 1
ATOM 4083 O O . LYS A 1 514 ? -9.455 -4.218 23.769 1.00 85.25 514 LYS A O 1
ATOM 4088 N N . ILE A 1 515 ? -10.016 -4.896 21.704 1.00 85.00 515 ILE A N 1
ATOM 4089 C CA . ILE A 1 515 ? -11.373 -4.322 21.710 1.00 85.00 515 ILE A CA 1
ATOM 4090 C C . ILE A 1 515 ? -12.222 -4.943 22.826 1.00 85.00 515 ILE A C 1
ATOM 4092 O O . ILE A 1 515 ? -12.939 -4.238 23.532 1.00 85.00 515 ILE A O 1
ATOM 4096 N N . GLN A 1 516 ? -12.150 -6.265 23.005 1.00 83.56 516 GLN A N 1
ATOM 4097 C CA . GLN A 1 516 ? -12.869 -6.949 24.082 1.00 83.56 516 GLN A CA 1
ATOM 4098 C C . GLN A 1 516 ? -12.370 -6.507 25.459 1.00 83.56 516 GLN A C 1
ATOM 4100 O O . GLN A 1 516 ? -13.176 -6.310 26.364 1.00 83.56 516 GLN A O 1
ATOM 4105 N N . GLU A 1 517 ? -11.063 -6.294 25.611 1.00 83.94 517 GLU A N 1
ATOM 4106 C CA . GLU A 1 517 ? -10.481 -5.781 26.848 1.00 83.94 517 GLU A CA 1
ATOM 4107 C C . GLU A 1 517 ? -10.908 -4.334 27.133 1.00 83.94 517 GLU A C 1
ATOM 4109 O O . GLU A 1 517 ? -11.307 -4.025 28.252 1.00 83.94 517 GLU A O 1
ATOM 4114 N N . GLU A 1 518 ? -10.913 -3.456 26.129 1.00 84.69 518 GLU A N 1
ATOM 4115 C CA . GLU A 1 518 ? -11.409 -2.079 26.259 1.00 84.69 518 GLU A CA 1
ATOM 4116 C C . GLU A 1 518 ? -12.892 -2.055 26.659 1.00 84.69 518 GLU A C 1
ATOM 4118 O O . GLU A 1 518 ? -13.267 -1.358 27.605 1.00 84.69 518 GLU A O 1
ATOM 4123 N N . LYS A 1 519 ? -13.726 -2.890 26.022 1.00 86.25 519 LYS A N 1
ATOM 4124 C CA . LYS A 1 519 ? -15.137 -3.070 26.400 1.00 86.25 519 LYS A CA 1
ATOM 4125 C C . LYS A 1 519 ? -15.286 -3.597 27.823 1.00 86.25 519 LYS A C 1
ATOM 4127 O O . LYS A 1 519 ? -16.137 -3.112 28.566 1.00 86.25 519 LYS A O 1
ATOM 4132 N N . ARG A 1 520 ? -14.451 -4.556 28.231 1.00 85.44 520 ARG A N 1
ATOM 4133 C CA . ARG A 1 520 ? -14.435 -5.097 29.598 1.00 85.44 520 ARG A CA 1
ATOM 4134 C C . ARG A 1 520 ? -14.084 -4.014 30.618 1.00 85.44 520 ARG A C 1
ATOM 4136 O O . ARG A 1 520 ? -14.763 -3.908 31.636 1.00 85.44 520 ARG A O 1
ATOM 4143 N N . ILE A 1 521 ? -13.062 -3.202 30.345 1.00 84.25 521 ILE A N 1
ATOM 4144 C CA . ILE A 1 521 ? -12.639 -2.088 31.206 1.00 84.25 521 ILE A CA 1
ATOM 4145 C C . ILE A 1 521 ? -13.749 -1.037 31.304 1.00 84.25 521 ILE A C 1
ATOM 4147 O O . ILE A 1 521 ? -14.079 -0.594 32.404 1.00 84.25 521 ILE A O 1
ATOM 4151 N N . GLN A 1 522 ? -14.357 -0.663 30.176 1.00 86.69 522 GLN A N 1
ATOM 4152 C CA . GLN A 1 522 ? -15.461 0.293 30.145 1.00 86.69 522 GLN A CA 1
ATOM 4153 C C . GLN A 1 522 ? -16.669 -0.218 30.936 1.00 86.69 522 GLN A C 1
ATOM 4155 O O . GLN A 1 522 ? -17.185 0.499 31.793 1.00 86.69 522 GLN A O 1
ATOM 4160 N N . ARG A 1 523 ? -17.068 -1.475 30.709 1.00 88.81 523 ARG A N 1
ATOM 4161 C CA . ARG A 1 523 ? -18.125 -2.154 31.466 1.00 88.81 523 ARG A CA 1
ATOM 4162 C C . ARG A 1 523 ? -17.835 -2.120 32.959 1.00 88.81 523 ARG A C 1
ATOM 4164 O O . ARG A 1 523 ? -18.695 -1.716 33.733 1.00 88.81 523 ARG A O 1
ATOM 4171 N N . ALA A 1 524 ? -16.623 -2.497 33.363 1.00 87.50 524 ALA A N 1
ATOM 4172 C CA . ALA A 1 524 ? -16.240 -2.513 34.767 1.00 87.50 524 ALA A CA 1
ATOM 4173 C C . ALA A 1 524 ? -16.296 -1.112 35.397 1.00 87.50 524 ALA A C 1
ATOM 4175 O O . ALA A 1 524 ? -16.836 -0.957 36.491 1.00 87.50 524 ALA A O 1
ATOM 4176 N N . LYS A 1 525 ? -15.818 -0.087 34.680 1.00 86.50 525 LYS A N 1
ATOM 4177 C CA . LYS A 1 525 ? -15.895 1.312 35.114 1.00 86.50 525 LYS A CA 1
ATOM 4178 C C . LYS A 1 525 ? -17.340 1.763 35.310 1.00 86.50 525 LYS A C 1
ATOM 4180 O O . LYS A 1 525 ? -17.649 2.384 36.320 1.00 86.50 525 LYS A O 1
ATOM 4185 N N . PHE A 1 526 ? -18.224 1.456 34.366 1.00 90.31 526 PHE A N 1
ATOM 4186 C CA . PHE A 1 526 ? -19.628 1.852 34.448 1.00 90.31 526 PHE A CA 1
ATOM 4187 C C . PHE A 1 526 ? -20.385 1.103 35.545 1.00 90.31 526 PHE A C 1
ATOM 4189 O O . PHE A 1 526 ? -21.141 1.727 36.281 1.00 90.31 526 PHE A O 1
ATOM 4196 N N . ILE A 1 527 ? -20.143 -0.195 35.731 1.00 91.31 527 ILE A N 1
ATOM 4197 C CA . ILE A 1 527 ? -20.728 -0.950 36.848 1.00 91.31 527 ILE A CA 1
ATOM 4198 C C . ILE A 1 527 ? -20.290 -0.356 38.190 1.00 91.31 527 ILE A C 1
ATOM 4200 O O . ILE A 1 527 ? -21.130 -0.121 39.056 1.00 91.31 527 ILE A O 1
ATOM 4204 N N . PHE A 1 528 ? -18.993 -0.090 38.363 1.00 89.31 528 PHE A N 1
ATOM 4205 C CA . PHE A 1 528 ? -18.469 0.481 39.603 1.00 89.31 528 PHE A CA 1
ATOM 4206 C C . PHE A 1 528 ? -19.092 1.850 39.907 1.00 89.31 528 PHE A C 1
ATOM 4208 O O . PHE A 1 528 ? -19.548 2.095 41.024 1.00 89.31 528 PHE A O 1
ATOM 4215 N N . GLN A 1 529 ? -19.176 2.716 38.892 1.00 87.81 529 GLN A N 1
ATOM 4216 C CA . GLN A 1 529 ? -19.827 4.017 39.015 1.00 87.81 529 GLN A CA 1
ATOM 4217 C C . GLN A 1 529 ? -21.313 3.875 39.367 1.00 87.81 529 GLN A C 1
ATOM 4219 O O . GLN A 1 529 ? -21.756 4.477 40.334 1.00 87.81 529 GLN A O 1
ATOM 4224 N N . ASP A 1 530 ? -22.094 3.036 38.681 1.00 90.94 530 ASP A N 1
ATOM 4225 C CA . ASP A 1 530 ? -23.512 2.862 39.035 1.00 90.94 530 ASP A CA 1
ATOM 4226 C C . ASP A 1 530 ? -23.684 2.271 40.447 1.00 90.94 530 ASP A C 1
ATOM 4228 O O . ASP A 1 530 ? -24.536 2.718 41.212 1.00 90.94 530 ASP A O 1
ATOM 4232 N N . ALA A 1 531 ? -22.819 1.339 40.859 1.00 91.19 531 ALA A N 1
ATOM 4233 C CA . ALA A 1 531 ? -22.852 0.745 42.195 1.00 91.19 531 ALA A CA 1
ATOM 4234 C C . ALA A 1 531 ? -22.605 1.766 43.320 1.00 91.19 531 ALA A C 1
ATOM 4236 O O . ALA A 1 531 ? -23.278 1.705 44.352 1.00 91.19 531 ALA A O 1
ATOM 4237 N N . LEU A 1 532 ? -21.696 2.730 43.124 1.00 87.88 532 LEU A N 1
ATOM 4238 C CA . LEU A 1 532 ? -21.457 3.816 44.085 1.00 87.88 532 LEU A CA 1
ATOM 4239 C C . LEU A 1 532 ? -22.688 4.714 44.272 1.00 87.88 532 LEU A C 1
ATOM 4241 O O . LEU A 1 532 ? -22.942 5.200 45.375 1.00 87.88 532 LEU A O 1
ATOM 4245 N N . TYR A 1 533 ? -23.471 4.911 43.211 1.00 89.00 533 TYR A N 1
ATOM 4246 C CA . TYR A 1 533 ? -24.637 5.796 43.215 1.00 89.00 533 TYR A CA 1
ATOM 4247 C C . TYR A 1 533 ? -25.966 5.054 43.392 1.00 89.00 533 TYR A C 1
ATOM 4249 O O . TYR A 1 533 ? -26.999 5.702 43.561 1.00 89.00 533 TYR A O 1
ATOM 4257 N N . ALA A 1 534 ? -25.955 3.719 43.446 1.00 91.69 534 ALA A N 1
ATOM 4258 C CA . ALA A 1 534 ? -27.152 2.891 43.566 1.00 91.69 534 ALA A CA 1
ATOM 4259 C C . ALA A 1 534 ? -28.003 3.251 44.795 1.00 91.69 534 ALA A C 1
ATOM 4261 O O . ALA A 1 534 ? -29.228 3.232 44.720 1.00 91.69 534 ALA A O 1
ATOM 4262 N N . HIS A 1 535 ? -27.377 3.614 45.922 1.00 91.94 535 HIS A N 1
ATOM 4263 C CA . HIS A 1 535 ? -28.107 4.063 47.113 1.00 91.94 535 HIS A CA 1
ATOM 4264 C C . HIS A 1 535 ? -28.847 5.383 46.872 1.00 91.94 535 HIS A C 1
ATOM 4266 O O . HIS A 1 535 ? -30.051 5.451 47.082 1.00 91.94 535 HIS A O 1
ATOM 4272 N N . ARG A 1 536 ? -28.171 6.390 46.306 1.00 90.69 536 ARG A N 1
ATOM 4273 C CA . ARG A 1 536 ? -28.811 7.669 45.956 1.00 90.69 536 ARG A CA 1
ATOM 4274 C C . ARG A 1 536 ? -29.924 7.486 44.925 1.00 90.69 536 ARG A C 1
ATOM 4276 O O . ARG A 1 536 ? -30.957 8.137 45.014 1.00 90.69 536 ARG A O 1
ATOM 4283 N N . ALA A 1 537 ? -29.723 6.590 43.957 1.00 90.81 537 ALA A N 1
ATOM 4284 C CA . ALA A 1 537 ? -30.739 6.247 42.969 1.00 90.81 537 ALA A CA 1
ATOM 4285 C C . ALA A 1 537 ? -31.964 5.578 43.615 1.00 90.81 537 ALA A C 1
ATOM 4287 O O . ALA A 1 537 ? -33.093 5.858 43.216 1.00 90.81 537 ALA A O 1
ATOM 4288 N N . ARG A 1 538 ? -31.757 4.735 44.636 1.00 92.06 538 ARG A N 1
ATOM 4289 C CA . ARG A 1 538 ? -32.835 4.154 45.447 1.00 92.06 538 ARG A CA 1
ATOM 4290 C C . ARG A 1 538 ? -33.597 5.227 46.224 1.00 92.06 538 ARG A C 1
ATOM 4292 O O . ARG A 1 538 ? -34.823 5.227 46.186 1.00 92.06 538 ARG A O 1
ATOM 4299 N N . ASP A 1 539 ? -32.897 6.152 46.874 1.00 91.75 539 ASP A N 1
ATOM 4300 C CA . ASP A 1 539 ? -33.526 7.234 47.644 1.00 91.75 539 ASP A CA 1
ATOM 4301 C C . ASP A 1 539 ? -34.349 8.164 46.739 1.00 91.75 539 ASP A C 1
ATOM 4303 O O . ASP A 1 539 ? -35.487 8.512 47.052 1.00 91.75 539 ASP A O 1
ATOM 4307 N N . ALA A 1 540 ? -33.816 8.504 45.563 1.00 90.69 540 ALA A N 1
ATOM 4308 C CA . ALA A 1 540 ? -34.542 9.271 44.553 1.00 90.69 540 ALA A CA 1
ATOM 4309 C C . ALA A 1 540 ? -35.775 8.515 44.025 1.00 90.69 540 ALA A C 1
ATOM 4311 O O . ALA A 1 540 ? -36.837 9.112 43.835 1.00 90.69 540 ALA A O 1
ATOM 4312 N N . ALA A 1 541 ? -35.664 7.198 43.823 1.00 91.12 541 ALA A N 1
ATOM 4313 C CA . ALA A 1 541 ? -36.791 6.358 43.430 1.00 91.12 541 ALA A CA 1
ATOM 4314 C C . ALA A 1 541 ? -37.890 6.347 44.503 1.00 91.12 541 ALA A C 1
ATOM 4316 O O . ALA A 1 541 ? -39.062 6.474 44.161 1.00 91.12 541 ALA A O 1
ATOM 4317 N N . LEU A 1 542 ? -37.519 6.278 45.787 1.00 90.44 542 LEU A N 1
ATOM 4318 C CA . LEU A 1 542 ? -38.460 6.351 46.910 1.00 90.44 542 LEU A CA 1
ATOM 4319 C C . LEU A 1 542 ? -39.234 7.677 46.925 1.00 90.44 542 LEU A C 1
ATOM 4321 O O . LEU A 1 542 ? -40.450 7.674 47.094 1.00 90.44 542 LEU A O 1
ATOM 4325 N N . ILE A 1 543 ? -38.559 8.801 46.668 1.00 91.00 543 ILE A N 1
ATOM 4326 C CA . ILE A 1 543 ? -39.223 10.107 46.520 1.00 91.00 543 ILE A CA 1
ATOM 4327 C C . ILE A 1 543 ? -40.180 10.097 45.316 1.00 91.00 543 ILE A C 1
ATOM 4329 O O . ILE A 1 543 ? -41.296 10.604 45.396 1.00 91.00 543 ILE A O 1
ATOM 4333 N N . THR A 1 544 ? -39.763 9.489 44.205 1.00 89.69 544 THR A N 1
ATOM 4334 C CA . THR A 1 544 ? -40.525 9.480 42.945 1.00 89.69 544 THR A CA 1
ATOM 4335 C C . THR A 1 544 ? -41.792 8.625 43.015 1.00 89.69 544 THR A C 1
ATOM 4337 O O . THR A 1 544 ? -42.765 8.930 42.330 1.00 89.69 544 THR A O 1
ATOM 4340 N N . ILE A 1 545 ? -41.823 7.573 43.842 1.00 91.56 545 ILE A N 1
ATOM 4341 C CA . ILE A 1 545 ? -43.033 6.753 44.020 1.00 91.56 545 ILE A CA 1
ATOM 4342 C C . ILE A 1 545 ? -44.047 7.380 44.985 1.00 91.56 545 ILE A C 1
ATOM 4344 O O . ILE A 1 545 ? -45.198 6.950 45.012 1.00 91.56 545 ILE A O 1
ATOM 4348 N N . GLN A 1 546 ? -43.670 8.407 45.751 1.00 91.56 546 GLN A N 1
ATOM 4349 C CA . GLN A 1 546 ? -44.552 9.022 46.743 1.00 91.56 546 GLN A CA 1
ATOM 4350 C C . GLN A 1 546 ? -45.866 9.571 46.141 1.00 91.56 546 GLN A C 1
ATOM 4352 O O . GLN A 1 546 ? -46.931 9.269 46.686 1.00 91.56 546 GLN A O 1
ATOM 4357 N N . PRO A 1 547 ? -45.863 10.258 44.980 1.00 92.56 547 PRO A N 1
ATOM 4358 C CA . PRO A 1 547 ? -47.098 10.649 44.301 1.00 92.56 547 PRO A CA 1
ATOM 4359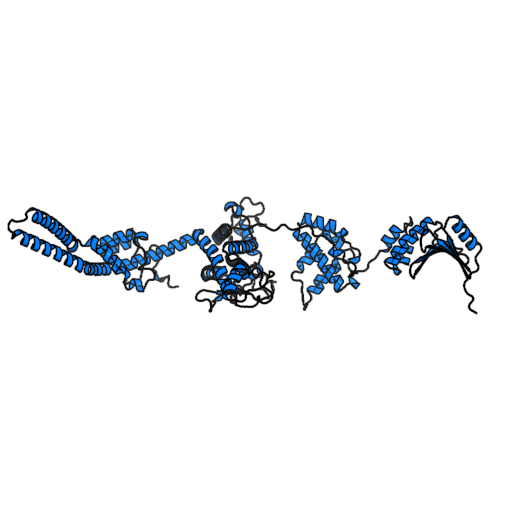 C C . PRO A 1 547 ? -47.965 9.458 43.864 1.00 92.56 547 PRO A C 1
ATOM 4361 O O . PRO A 1 547 ? -49.188 9.576 43.836 1.00 92.56 547 PRO A O 1
ATOM 4364 N N . LEU A 1 548 ? -47.365 8.303 43.539 1.00 90.06 548 LEU A N 1
ATOM 4365 C CA . LEU A 1 548 ? -48.116 7.084 43.206 1.00 90.06 548 LEU A CA 1
ATOM 4366 C C . LEU A 1 548 ? -48.809 6.515 44.445 1.00 90.06 548 LEU A C 1
ATOM 4368 O O . LEU A 1 548 ? -49.978 6.141 44.368 1.00 90.06 548 LEU A O 1
ATOM 4372 N N . ILE A 1 549 ? -48.116 6.505 45.589 1.00 91.50 549 ILE A N 1
ATOM 4373 C CA . ILE A 1 549 ? -48.692 6.113 46.881 1.00 91.50 549 ILE A CA 1
ATOM 4374 C C . ILE A 1 549 ? -49.877 7.024 47.220 1.00 91.50 549 ILE A C 1
ATOM 4376 O O . ILE A 1 549 ? -50.948 6.542 47.583 1.00 91.50 549 ILE A O 1
ATOM 4380 N N . GLU A 1 550 ? -49.719 8.339 47.074 1.00 92.62 550 GLU A N 1
ATOM 4381 C CA . GLU A 1 550 ? -50.781 9.312 47.348 1.00 92.62 550 GLU A CA 1
ATOM 4382 C C . GLU A 1 550 ? -51.970 9.161 46.397 1.00 92.62 550 GLU A C 1
ATOM 4384 O O . GLU A 1 550 ? -53.113 9.105 46.850 1.00 92.62 550 GLU A O 1
ATOM 4389 N N . ALA A 1 551 ? -51.722 9.010 45.094 1.00 92.81 551 ALA A N 1
ATOM 4390 C CA . ALA A 1 551 ? -52.772 8.753 44.113 1.00 92.81 551 ALA A CA 1
ATOM 4391 C C . ALA A 1 551 ? -53.546 7.466 44.436 1.00 92.81 551 ALA A C 1
ATOM 4393 O O . ALA A 1 551 ? -54.773 7.431 44.325 1.00 92.81 551 ALA A O 1
ATOM 4394 N N . GLN A 1 552 ? -52.847 6.421 44.881 1.00 94.06 552 GLN A N 1
ATOM 4395 C CA . GLN A 1 552 ? -53.472 5.165 45.271 1.00 94.06 552 GLN A CA 1
ATOM 4396 C C . GLN A 1 552 ? -54.289 5.308 46.566 1.00 94.06 552 GLN A C 1
ATOM 4398 O O . GLN A 1 552 ? -55.425 4.839 46.619 1.00 94.06 552 GLN A O 1
ATOM 4403 N N . ARG A 1 553 ? -53.791 6.044 47.571 1.00 94.62 553 ARG A N 1
ATOM 4404 C CA . ARG A 1 553 ? -54.563 6.399 48.781 1.00 94.62 553 ARG A CA 1
ATOM 4405 C C . ARG A 1 553 ? -55.847 7.155 48.441 1.00 94.62 553 ARG A C 1
ATOM 4407 O O . ARG A 1 553 ? -56.890 6.889 49.033 1.00 94.62 553 ARG A O 1
ATOM 4414 N N . VAL A 1 554 ? -55.791 8.069 47.470 1.00 95.56 554 VAL A N 1
ATOM 4415 C CA . VAL A 1 554 ? -56.974 8.800 46.993 1.00 95.56 554 VAL A CA 1
ATOM 4416 C C . VAL A 1 554 ? -57.990 7.852 46.351 1.00 95.56 554 VAL A C 1
ATOM 4418 O O . VAL A 1 554 ? -59.183 8.001 46.612 1.00 95.56 554 VAL A O 1
ATOM 4421 N N . LYS A 1 555 ? -57.556 6.860 45.559 1.00 95.69 555 LYS A N 1
ATOM 4422 C CA . LYS A 1 555 ? -58.461 5.843 44.987 1.00 95.69 555 LYS A CA 1
ATOM 4423 C C . LYS A 1 555 ? -59.138 4.999 46.065 1.00 95.69 555 LYS A C 1
ATOM 4425 O O . LYS A 1 555 ? -60.354 4.827 45.998 1.00 95.69 555 LYS A O 1
ATOM 4430 N N . VAL A 1 556 ? -58.380 4.536 47.063 1.00 95.56 556 VAL A N 1
ATOM 4431 C CA . VAL A 1 556 ? -58.913 3.797 48.222 1.00 95.56 556 VAL A CA 1
ATOM 4432 C C . VAL A 1 556 ? -59.985 4.638 48.921 1.00 95.56 556 VAL A C 1
ATOM 4434 O O . VAL A 1 556 ? -61.145 4.238 48.957 1.00 95.56 556 VAL A O 1
ATOM 4437 N N . SER A 1 557 ? -59.649 5.867 49.332 1.00 95.44 557 SER A N 1
ATOM 4438 C CA . SER A 1 557 ? -60.585 6.749 50.045 1.00 95.44 557 SER A CA 1
ATOM 4439 C C . SER A 1 557 ? -61.822 7.126 49.218 1.00 95.44 557 SER A C 1
ATOM 4441 O O . SER A 1 557 ? -62.930 7.217 49.746 1.00 95.44 557 SER A O 1
ATOM 4443 N N . LYS A 1 558 ? -61.670 7.340 47.903 1.00 96.06 558 LYS A N 1
ATOM 4444 C CA . LYS A 1 558 ? -62.799 7.628 47.007 1.00 96.06 558 LYS A CA 1
ATOM 4445 C C . LYS A 1 558 ? -63.749 6.434 46.907 1.00 96.06 558 LYS A C 1
ATOM 4447 O O . LYS A 1 558 ? -64.960 6.632 46.931 1.00 96.06 558 LYS A O 1
ATOM 4452 N N . THR A 1 559 ? -63.204 5.225 46.795 1.00 95.50 559 THR A N 1
ATOM 4453 C CA . THR A 1 559 ? -63.991 3.991 46.668 1.00 95.50 559 THR A CA 1
ATOM 4454 C C . THR A 1 559 ? -64.706 3.666 47.981 1.00 95.50 559 THR A C 1
ATOM 4456 O O . THR A 1 559 ? -65.885 3.329 47.954 1.00 95.50 559 THR A O 1
ATOM 4459 N N . GLU A 1 560 ? -64.059 3.890 49.130 1.00 94.81 560 GLU A N 1
ATOM 4460 C CA . GLU A 1 560 ? -64.691 3.805 50.458 1.00 94.81 560 GLU A CA 1
ATOM 4461 C C . GLU A 1 560 ? -65.905 4.738 50.568 1.00 94.81 560 GLU A C 1
ATOM 4463 O O . GLU A 1 560 ? -67.009 4.278 50.853 1.00 94.81 560 GLU A O 1
ATOM 4468 N N . ARG A 1 561 ? -65.745 6.029 50.234 1.00 95.75 561 ARG A N 1
ATOM 4469 C CA . ARG A 1 561 ? -66.860 6.998 50.236 1.00 95.75 561 ARG A CA 1
ATOM 4470 C C . ARG A 1 561 ? -67.971 6.632 49.252 1.00 95.75 561 ARG A C 1
ATOM 4472 O O . ARG A 1 561 ? -69.144 6.889 49.515 1.00 95.75 561 ARG A O 1
ATOM 4479 N N . MET A 1 562 ? -67.612 6.067 48.100 1.00 94.62 562 MET A N 1
ATOM 4480 C CA . MET A 1 562 ? -68.571 5.620 47.090 1.00 94.62 562 MET A CA 1
ATOM 4481 C C . MET A 1 562 ? -69.421 4.456 47.619 1.00 94.62 562 MET A C 1
ATOM 4483 O O . MET A 1 562 ? -70.641 4.485 47.475 1.00 94.62 562 MET A O 1
ATOM 4487 N N . ILE A 1 563 ? -68.798 3.480 48.288 1.00 94.44 563 ILE A N 1
ATOM 4488 C CA . ILE A 1 563 ? -69.494 2.377 48.965 1.00 94.44 563 ILE A CA 1
ATOM 4489 C C . ILE A 1 563 ? -70.395 2.915 50.083 1.00 94.44 563 ILE A C 1
ATOM 4491 O O . ILE A 1 563 ? -71.556 2.519 50.160 1.00 94.44 563 ILE A O 1
ATOM 4495 N N . GLU A 1 564 ? -69.897 3.831 50.922 1.00 94.00 564 GLU A N 1
ATOM 4496 C CA . GLU A 1 564 ? -70.695 4.479 51.975 1.00 94.00 564 GLU A CA 1
ATOM 4497 C C . GLU A 1 564 ? -71.931 5.177 51.398 1.00 94.00 564 GLU A C 1
ATOM 4499 O O . GLU A 1 564 ? -73.033 4.994 51.909 1.00 94.00 564 GLU A O 1
ATOM 4504 N N . THR A 1 565 ? -71.767 5.915 50.296 1.00 94.94 565 THR A N 1
ATOM 4505 C CA . THR A 1 565 ? -72.868 6.617 49.621 1.00 94.94 565 THR A CA 1
ATOM 4506 C C . THR A 1 565 ? -73.901 5.628 49.078 1.00 94.94 565 THR A C 1
ATOM 4508 O O . THR A 1 565 ? -75.081 5.754 49.403 1.00 94.94 565 THR A O 1
ATOM 4511 N N . MET A 1 566 ? -73.471 4.587 48.354 1.00 93.81 566 MET A N 1
ATOM 4512 C CA . MET A 1 566 ? -74.365 3.534 47.850 1.00 93.81 566 MET A CA 1
ATOM 4513 C C . MET A 1 566 ? -75.123 2.806 48.970 1.00 93.81 566 MET A C 1
ATOM 4515 O O . MET A 1 566 ? -76.276 2.426 48.786 1.00 93.81 566 MET A O 1
ATOM 4519 N N . MET A 1 567 ? -74.520 2.628 50.153 1.00 92.56 567 MET A N 1
ATOM 4520 C CA . MET A 1 567 ? -75.202 2.015 51.303 1.00 92.56 567 MET A CA 1
ATOM 4521 C C . MET A 1 567 ? -76.344 2.873 51.869 1.00 92.56 567 MET A C 1
ATOM 4523 O O . MET A 1 567 ? -77.200 2.338 52.572 1.00 92.56 567 MET A O 1
ATOM 4527 N N . THR A 1 568 ? -76.377 4.175 51.569 1.00 93.69 568 THR A N 1
ATOM 4528 C CA . THR A 1 568 ? -77.462 5.084 51.982 1.00 93.69 568 THR A CA 1
ATOM 4529 C C . THR A 1 568 ? -78.599 5.198 50.959 1.00 93.69 568 THR A C 1
ATOM 4531 O O . THR A 1 568 ? -79.659 5.736 51.283 1.00 93.69 568 THR A O 1
ATOM 4534 N N . GLU A 1 569 ? -78.422 4.681 49.740 1.00 91.88 569 GLU A N 1
ATOM 4535 C CA . GLU A 1 569 ? -79.447 4.704 48.692 1.00 91.88 569 GLU A CA 1
ATOM 4536 C C . GLU A 1 569 ? -80.604 3.743 49.006 1.00 91.88 569 GLU A C 1
ATOM 4538 O O . GLU A 1 569 ? -80.427 2.690 49.616 1.00 91.88 569 GLU A O 1
ATOM 4543 N N . THR A 1 570 ? -81.825 4.096 48.590 1.00 86.50 570 THR A N 1
ATOM 4544 C CA . THR A 1 570 ? -83.007 3.236 48.759 1.00 86.50 570 THR A CA 1
ATOM 4545 C C . THR A 1 570 ? -83.711 3.036 47.410 1.00 86.50 570 THR A C 1
ATOM 4547 O O . THR A 1 570 ? -84.250 4.008 46.878 1.00 86.50 570 THR A O 1
ATOM 4550 N N . PRO A 1 571 ? -83.760 1.804 46.860 1.00 88.38 571 PRO A N 1
ATOM 4551 C CA . PRO A 1 571 ? -83.192 0.565 47.406 1.00 88.38 571 PRO A CA 1
ATOM 4552 C C . PRO A 1 571 ? -81.659 0.490 47.265 1.00 88.38 571 PRO A C 1
ATOM 4554 O O . PRO A 1 571 ? -81.101 0.993 46.297 1.00 88.38 571 PRO A O 1
ATOM 4557 N N . VAL A 1 572 ? -80.996 -0.192 48.204 1.00 90.38 572 VAL A N 1
ATOM 4558 C CA . VAL A 1 572 ? -79.531 -0.361 48.223 1.00 90.38 572 VAL A CA 1
ATOM 4559 C C . VAL A 1 572 ? -79.058 -1.228 47.036 1.00 90.38 572 VAL A C 1
ATOM 4561 O O . VAL A 1 572 ? -79.504 -2.378 46.913 1.00 90.38 572 VAL A O 1
ATOM 4564 N N . PRO A 1 573 ? -78.121 -0.760 46.189 1.00 92.62 573 PRO A N 1
ATOM 4565 C CA . PRO A 1 573 ? -77.636 -1.497 45.021 1.00 92.62 573 PRO A CA 1
ATOM 4566 C C . PRO A 1 573 ? -76.561 -2.540 45.394 1.00 92.62 573 PRO A C 1
ATOM 4568 O O . PRO A 1 573 ? -75.362 -2.357 45.198 1.00 92.62 573 PRO A O 1
ATOM 4571 N N . LEU A 1 574 ? -76.985 -3.690 45.933 1.00 91.38 574 LEU A N 1
ATOM 4572 C CA . LEU A 1 574 ? -76.080 -4.729 46.465 1.00 91.38 574 LEU A CA 1
ATOM 4573 C C . LEU A 1 574 ? -75.038 -5.264 45.462 1.00 91.38 574 LEU A C 1
ATOM 4575 O O . LEU A 1 574 ? -73.933 -5.623 45.870 1.00 91.38 574 LEU A O 1
ATOM 4579 N N . LYS A 1 575 ? -75.374 -5.339 44.166 1.00 93.69 575 LYS A N 1
ATOM 4580 C CA . LYS A 1 575 ? -74.440 -5.807 43.124 1.00 93.69 575 LYS A CA 1
ATOM 4581 C C . LYS A 1 575 ? -73.308 -4.808 42.884 1.00 93.69 575 LYS A C 1
ATOM 4583 O O . LYS A 1 575 ? -72.154 -5.222 42.810 1.00 93.69 575 LYS A O 1
ATOM 4588 N N . ASP A 1 576 ? -73.633 -3.522 42.824 1.00 92.75 576 ASP A N 1
ATOM 4589 C CA . ASP A 1 576 ? -72.658 -2.455 42.587 1.00 92.75 576 ASP A CA 1
ATOM 4590 C C . ASP A 1 576 ? -71.745 -2.267 43.808 1.00 92.75 576 ASP A C 1
ATOM 4592 O O . ASP A 1 576 ? -70.538 -2.083 43.662 1.00 92.75 576 ASP A O 1
ATOM 4596 N N . ILE A 1 577 ? -72.280 -2.455 45.022 1.00 93.00 577 ILE A N 1
ATOM 4597 C CA . ILE A 1 577 ? -71.485 -2.494 46.260 1.00 93.00 577 ILE A CA 1
ATOM 4598 C C . ILE A 1 577 ? -70.504 -3.672 46.264 1.00 93.00 577 ILE A C 1
ATOM 4600 O O . ILE A 1 577 ? -69.359 -3.508 46.682 1.00 93.00 577 ILE A O 1
ATOM 4604 N N . ALA A 1 578 ? -70.929 -4.864 45.832 1.00 93.38 578 ALA A N 1
ATOM 4605 C CA . ALA A 1 578 ? -70.043 -6.026 45.764 1.00 93.38 578 ALA A CA 1
ATOM 4606 C C . ALA A 1 578 ? -68.889 -5.796 44.775 1.00 93.38 578 ALA A C 1
ATOM 4608 O O . ALA A 1 578 ? -67.743 -6.091 45.107 1.00 93.38 578 ALA A O 1
ATOM 4609 N N . PHE A 1 579 ? -69.182 -5.207 43.612 1.00 95.12 579 PHE A N 1
ATOM 4610 C CA . PHE A 1 579 ? -68.169 -4.813 42.634 1.00 95.12 579 PHE A CA 1
ATOM 4611 C C . PHE A 1 579 ? -67.198 -3.764 43.200 1.00 95.12 579 PHE A C 1
ATOM 4613 O O . PHE A 1 579 ? -65.987 -3.951 43.146 1.00 95.12 579 PHE A O 1
ATOM 4620 N N . ALA A 1 580 ? -67.713 -2.701 43.825 1.00 93.44 580 ALA A N 1
ATOM 4621 C CA . ALA A 1 580 ? -66.880 -1.654 44.415 1.00 93.44 580 ALA A CA 1
ATOM 4622 C C . ALA A 1 580 ? -66.002 -2.164 45.574 1.00 93.44 580 ALA A C 1
ATOM 4624 O O . ALA A 1 580 ? -64.901 -1.659 45.774 1.00 93.44 580 ALA A O 1
ATOM 4625 N N . LYS A 1 581 ? -66.459 -3.167 46.339 1.00 94.62 581 LYS A N 1
ATOM 4626 C CA . LYS A 1 581 ? -65.650 -3.823 47.381 1.00 94.62 581 LYS A CA 1
ATOM 4627 C C . LYS A 1 581 ? -64.493 -4.636 46.805 1.00 94.62 581 LYS A C 1
ATOM 4629 O O . LYS A 1 581 ? -63.407 -4.598 47.373 1.00 94.62 581 LYS A O 1
ATOM 4634 N N . ASP A 1 582 ? -64.722 -5.349 45.705 1.00 95.06 582 ASP A N 1
ATOM 4635 C CA . ASP A 1 582 ? -63.665 -6.072 44.990 1.00 95.06 582 ASP A CA 1
ATOM 4636 C C . ASP A 1 582 ? -62.617 -5.090 44.438 1.00 95.06 582 ASP A C 1
ATOM 4638 O O . ASP A 1 582 ? -61.415 -5.256 44.645 1.00 95.06 582 ASP A O 1
ATOM 4642 N N . GLU A 1 583 ? -63.077 -3.981 43.849 1.00 95.56 583 GLU A N 1
ATOM 4643 C CA . GLU A 1 583 ? -62.210 -2.902 43.366 1.00 95.56 583 GLU A CA 1
ATOM 4644 C C . GLU A 1 583 ? -61.416 -2.236 44.509 1.00 95.56 583 GLU A C 1
ATOM 4646 O O . GLU A 1 583 ? -60.215 -1.996 44.379 1.00 95.56 583 GLU A O 1
ATOM 4651 N N . LEU A 1 584 ? -62.059 -1.990 45.659 1.00 95.44 584 LEU A N 1
ATOM 4652 C CA . LEU A 1 584 ? -61.409 -1.466 46.862 1.00 95.44 584 LEU A CA 1
ATOM 4653 C C . LEU A 1 584 ? -60.309 -2.406 47.364 1.00 95.44 584 LEU A C 1
ATOM 4655 O O . LEU A 1 584 ? -59.221 -1.925 47.679 1.00 95.44 584 LEU A O 1
ATOM 4659 N N . GLN A 1 585 ? -60.571 -3.716 47.414 1.00 94.56 585 GLN A N 1
ATOM 4660 C CA . GLN A 1 585 ? -59.569 -4.706 47.807 1.00 94.56 585 GLN A CA 1
ATOM 4661 C C . GLN A 1 585 ? -58.376 -4.678 46.846 1.00 94.56 585 GLN A C 1
ATOM 4663 O O . GLN A 1 585 ? -57.237 -4.609 47.297 1.00 94.56 585 GLN A O 1
ATOM 4668 N N . GLY A 1 586 ? -58.623 -4.622 45.532 1.00 94.62 586 GLY A N 1
ATOM 4669 C CA . GLY A 1 586 ? -57.561 -4.456 44.538 1.00 94.62 586 GLY A CA 1
ATOM 4670 C C . GLY A 1 586 ? -56.738 -3.181 44.761 1.00 94.62 586 GLY A C 1
ATOM 4671 O O . GLY A 1 586 ? -55.507 -3.213 44.722 1.00 94.62 586 GLY A O 1
ATOM 4672 N N . TYR A 1 587 ? -57.392 -2.056 45.073 1.00 95.38 587 TYR A N 1
ATOM 4673 C CA . TYR A 1 587 ? -56.685 -0.811 45.373 1.00 95.38 587 TYR A CA 1
ATOM 4674 C C . TYR A 1 587 ? -55.887 -0.852 46.677 1.00 95.38 587 TYR A C 1
ATOM 4676 O O . TYR A 1 587 ? -54.814 -0.243 46.730 1.00 95.38 587 TYR A O 1
ATOM 4684 N N . GLN A 1 588 ? -56.394 -1.538 47.701 1.00 92.69 588 GLN A N 1
ATOM 4685 C CA . GLN A 1 588 ? -55.713 -1.749 48.975 1.00 92.69 588 GLN A CA 1
ATOM 4686 C C . GLN A 1 588 ? -54.504 -2.671 48.816 1.00 92.69 588 GLN A C 1
ATOM 4688 O O . GLN A 1 588 ? -53.444 -2.334 49.330 1.00 92.69 588 GLN A O 1
ATOM 4693 N N . ASP A 1 589 ? -54.617 -3.753 48.044 1.00 91.75 589 ASP A N 1
ATOM 4694 C CA . ASP A 1 589 ? -53.504 -4.657 47.737 1.00 91.75 589 ASP A CA 1
ATOM 4695 C C . ASP A 1 589 ? -52.385 -3.926 46.977 1.00 91.75 589 ASP A C 1
ATOM 4697 O O . ASP A 1 589 ? -51.203 -4.078 47.285 1.00 91.75 589 ASP A O 1
ATOM 4701 N N . ASP A 1 590 ? -52.741 -3.089 45.999 1.00 89.75 590 ASP A N 1
ATOM 4702 C CA . ASP A 1 590 ? -51.778 -2.262 45.265 1.00 89.75 590 ASP A CA 1
ATOM 4703 C C . ASP A 1 590 ? -51.135 -1.188 46.153 1.00 89.75 590 ASP A C 1
ATOM 4705 O O . ASP A 1 590 ? -49.937 -0.916 46.036 1.00 89.75 590 ASP A O 1
ATOM 4709 N N . LEU A 1 591 ? -51.911 -0.575 47.055 1.00 90.81 591 LEU A N 1
ATOM 4710 C CA . LEU A 1 591 ? -51.385 0.376 48.032 1.00 90.81 591 LEU A CA 1
ATOM 4711 C C . LEU A 1 591 ? -50.428 -0.315 49.005 1.00 90.81 591 LEU A C 1
ATOM 4713 O O . LEU A 1 591 ? -49.356 0.221 49.277 1.00 90.81 591 LEU A O 1
ATOM 4717 N N . ASP A 1 592 ? -50.794 -1.495 49.500 1.00 88.31 592 ASP A N 1
ATOM 4718 C CA . ASP A 1 592 ? -49.967 -2.282 50.404 1.00 88.31 592 ASP A CA 1
ATOM 4719 C C . ASP A 1 592 ? -48.662 -2.679 49.710 1.00 88.31 592 ASP A C 1
ATOM 4721 O O . ASP A 1 592 ? -47.587 -2.397 50.232 1.00 88.31 592 ASP A O 1
ATOM 4725 N N . ARG A 1 593 ? -48.718 -3.159 48.459 1.00 87.00 593 ARG A N 1
ATOM 4726 C CA . ARG A 1 593 ? -47.520 -3.401 47.635 1.00 87.00 593 ARG A CA 1
ATOM 4727 C C . ARG A 1 593 ? -46.639 -2.160 47.510 1.00 87.00 593 ARG A C 1
ATOM 4729 O O . ARG A 1 593 ? -45.432 -2.263 47.690 1.00 87.00 593 ARG A O 1
ATOM 4736 N N . LEU A 1 594 ? -47.200 -0.985 47.227 1.00 87.81 594 LEU A N 1
ATOM 4737 C CA . LEU A 1 594 ? -46.415 0.250 47.098 1.00 87.81 594 LEU A CA 1
ATOM 4738 C C . LEU A 1 594 ? -45.824 0.741 48.429 1.00 87.81 594 LEU A C 1
ATOM 4740 O O . LEU A 1 594 ? -44.792 1.406 48.418 1.00 87.81 594 LEU A O 1
ATOM 4744 N N . VAL A 1 595 ? -46.461 0.447 49.563 1.00 83.62 595 VAL A N 1
ATOM 4745 C CA . VAL A 1 595 ? -46.040 0.939 50.884 1.00 83.62 595 VAL A CA 1
ATOM 4746 C C . VAL A 1 595 ? -45.096 -0.038 51.586 1.00 83.62 595 VAL A C 1
ATOM 4748 O O . VAL A 1 595 ? -44.062 0.383 52.103 1.00 83.62 595 VAL A O 1
ATOM 4751 N N . THR A 1 596 ? -45.426 -1.329 51.621 1.00 78.38 596 THR A N 1
ATOM 4752 C CA . THR A 1 596 ? -44.683 -2.342 52.389 1.00 78.38 596 THR A CA 1
ATOM 4753 C C . THR A 1 596 ? -43.610 -3.036 51.564 1.00 78.38 596 THR A C 1
ATOM 4755 O O . THR A 1 596 ? -42.550 -3.375 52.089 1.00 78.38 596 THR A O 1
ATOM 4758 N N . THR A 1 597 ? -43.842 -3.214 50.263 1.00 75.94 597 THR A N 1
ATOM 4759 C CA . THR A 1 597 ? -42.907 -3.878 49.342 1.00 75.94 597 THR A CA 1
ATOM 4760 C C . THR A 1 597 ? -42.769 -3.112 48.023 1.00 75.94 597 THR A C 1
ATOM 4762 O O . THR A 1 597 ? -42.978 -3.681 46.949 1.00 75.94 597 THR A O 1
ATOM 4765 N N . PRO A 1 598 ? -42.324 -1.835 48.053 1.00 77.94 598 PRO A N 1
ATOM 4766 C CA . PRO A 1 598 ? -42.197 -1.001 46.851 1.00 77.94 598 PRO A CA 1
ATOM 4767 C C . PRO A 1 598 ? -41.220 -1.559 45.804 1.00 77.94 598 PRO A C 1
ATOM 4769 O O . PRO A 1 598 ? -41.023 -0.960 44.752 1.00 77.94 598 PRO A O 1
ATOM 4772 N N . GLY A 1 599 ? -40.566 -2.688 46.084 1.00 76.25 599 GLY A N 1
ATOM 4773 C CA . GLY A 1 599 ? -39.335 -3.118 45.456 1.00 76.25 599 GLY A CA 1
ATOM 4774 C C . GLY A 1 599 ? -39.351 -3.103 43.933 1.00 76.25 599 GLY A C 1
ATOM 4775 O O . GLY A 1 599 ? -38.503 -2.448 43.336 1.00 76.25 599 GLY A O 1
ATOM 4776 N N . THR A 1 600 ? -40.313 -3.758 43.284 1.00 82.19 600 THR A N 1
ATOM 4777 C CA . THR A 1 600 ? -40.376 -3.763 41.811 1.00 82.19 600 THR A CA 1
ATOM 4778 C C . THR A 1 600 ? -40.773 -2.404 41.235 1.00 82.19 600 THR A C 1
ATOM 4780 O O . THR A 1 600 ? -40.295 -2.036 40.161 1.00 82.19 600 THR A O 1
ATOM 4783 N N . ALA A 1 601 ? -41.579 -1.623 41.961 1.00 86.75 601 ALA A N 1
ATOM 4784 C CA . ALA A 1 601 ? -41.962 -0.268 41.573 1.00 86.75 601 ALA A CA 1
ATOM 4785 C C . ALA A 1 601 ? -40.786 0.725 41.651 1.00 86.75 601 ALA A C 1
ATOM 4787 O O . ALA A 1 601 ? -40.824 1.754 40.982 1.00 86.75 601 ALA A O 1
ATOM 4788 N N . LEU A 1 602 ? -39.722 0.408 42.402 1.00 91.12 602 LEU A N 1
ATOM 4789 C CA . LEU A 1 602 ? -38.511 1.232 42.517 1.00 91.12 602 LEU A CA 1
ATOM 4790 C C . LEU A 1 602 ? -37.495 1.009 41.393 1.00 91.12 602 LEU A C 1
ATOM 4792 O O . LEU A 1 602 ? -36.682 1.897 41.141 1.00 91.12 602 LEU A O 1
ATOM 4796 N N . ILE A 1 603 ? -37.523 -0.140 40.707 1.00 91.00 603 ILE A N 1
ATOM 4797 C CA . ILE A 1 603 ? -36.499 -0.503 39.712 1.00 91.00 603 ILE A CA 1
ATOM 4798 C C . ILE A 1 603 ? -36.433 0.550 38.603 1.00 91.00 603 ILE A C 1
ATOM 4800 O O . ILE A 1 603 ? -35.399 1.196 38.434 1.00 91.00 603 ILE A O 1
ATOM 4804 N N . LYS A 1 604 ? -37.547 0.787 37.903 1.00 91.12 604 LYS A N 1
ATOM 4805 C CA . LYS A 1 604 ? -37.589 1.720 36.770 1.00 91.12 604 LYS A CA 1
ATOM 4806 C C . LYS A 1 604 ? -37.276 3.172 37.184 1.00 91.12 604 LYS A C 1
ATOM 4808 O O . LYS A 1 604 ? -36.379 3.753 36.575 1.00 91.12 604 LYS A O 1
ATOM 4813 N N . PRO A 1 605 ? -37.883 3.743 38.246 1.00 91.81 605 PRO A N 1
ATOM 4814 C CA . PRO A 1 605 ? -37.493 5.068 38.733 1.00 91.81 605 PRO A CA 1
ATOM 4815 C C . PRO A 1 605 ? -36.015 5.161 39.136 1.00 91.81 605 PRO A C 1
ATOM 4817 O O . PRO A 1 605 ? -35.378 6.179 38.886 1.00 91.81 605 PRO A O 1
ATOM 4820 N N . SER A 1 606 ? -35.424 4.101 39.703 1.00 92.12 606 SER A N 1
ATOM 4821 C CA . SER A 1 606 ? -33.993 4.097 40.050 1.00 92.12 606 SER A CA 1
ATOM 4822 C C . SER A 1 606 ? -33.075 4.060 38.820 1.00 92.12 606 SER A C 1
ATOM 4824 O O . SER A 1 606 ? -31.953 4.564 38.870 1.00 92.12 606 SER A O 1
ATOM 4826 N N . GLU A 1 607 ? -33.510 3.446 37.716 1.00 91.00 607 GLU A N 1
ATOM 4827 C CA . GLU A 1 607 ? -32.790 3.458 36.436 1.00 91.00 607 GLU A CA 1
ATOM 4828 C C . GLU A 1 607 ? -32.927 4.815 35.734 1.00 91.00 607 GLU A C 1
ATOM 4830 O O . GLU A 1 607 ? -31.986 5.284 35.094 1.00 91.00 607 GLU A O 1
ATOM 4835 N N . GLU A 1 608 ? -34.077 5.473 35.873 1.00 89.75 608 GLU A N 1
ATOM 4836 C CA . GLU A 1 608 ? -34.309 6.828 35.365 1.00 89.75 608 GLU A CA 1
ATOM 4837 C C . GLU A 1 608 ? -33.503 7.866 36.155 1.00 89.75 608 GLU A C 1
ATOM 4839 O O . GLU A 1 608 ? -32.828 8.698 35.549 1.00 89.75 608 GLU A O 1
ATOM 4844 N N . ALA A 1 609 ? -33.459 7.753 37.487 1.00 87.00 609 ALA A N 1
ATOM 4845 C CA . ALA A 1 609 ? -32.653 8.611 38.358 1.00 87.00 609 ALA A CA 1
ATOM 4846 C C . ALA A 1 609 ? -31.152 8.570 38.013 1.00 87.00 609 ALA A C 1
ATOM 4848 O O . ALA A 1 609 ? -30.437 9.559 38.186 1.00 87.00 609 ALA A O 1
ATOM 4849 N N . ARG A 1 610 ? -30.665 7.449 37.462 1.00 84.31 610 ARG A N 1
ATOM 4850 C CA . ARG A 1 610 ? -29.287 7.319 36.967 1.00 84.31 610 ARG A CA 1
ATOM 4851 C C . ARG A 1 610 ? -28.991 8.274 35.805 1.00 84.31 610 ARG A C 1
ATOM 4853 O O . ARG A 1 610 ? -27.914 8.873 35.785 1.00 84.31 610 ARG A O 1
ATOM 4860 N N . LYS A 1 611 ? -29.933 8.434 34.863 1.00 81.12 611 LYS A N 1
ATOM 4861 C CA . LYS A 1 611 ? -29.776 9.198 33.603 1.00 81.12 611 LYS A CA 1
ATOM 4862 C C . LYS A 1 611 ? -29.682 10.720 33.791 1.00 81.12 611 LYS A C 1
ATOM 4864 O O . LYS A 1 611 ? -29.495 11.427 32.814 1.00 81.12 611 LYS A O 1
ATOM 4869 N N . GLY A 1 612 ? -29.812 11.223 35.020 1.00 71.06 612 GLY A N 1
ATOM 4870 C CA . GLY A 1 612 ? -29.643 12.642 35.361 1.00 71.06 612 GLY A CA 1
ATOM 4871 C C . GLY A 1 612 ? -28.603 12.893 36.455 1.00 71.06 612 GLY A C 1
ATOM 4872 O O . GLY A 1 612 ? -28.569 13.972 37.043 1.00 71.06 612 GLY A O 1
ATOM 4873 N N . SER A 1 613 ? -27.789 11.889 36.788 1.00 75.25 613 SER A N 1
ATOM 4874 C CA . SER A 1 613 ? -26.797 11.995 37.859 1.00 75.25 613 SER A CA 1
ATOM 4875 C C . SER A 1 613 ? -25.544 12.767 37.417 1.00 75.25 613 SER A C 1
ATOM 4877 O O . SER A 1 613 ? -25.181 12.780 36.245 1.00 75.25 613 SER A O 1
ATOM 4879 N N . MET A 1 614 ? -24.818 13.367 38.370 1.00 74.50 614 MET A N 1
ATOM 4880 C CA . MET A 1 614 ? -23.531 14.038 38.102 1.00 74.50 614 MET A CA 1
ATOM 4881 C C . MET A 1 614 ? -22.505 13.105 37.426 1.00 74.50 614 MET A C 1
ATOM 4883 O O . MET A 1 614 ? -21.649 13.562 36.678 1.00 74.50 614 MET A O 1
ATOM 4887 N N . VAL A 1 615 ? -22.627 11.793 37.645 1.00 72.12 615 VAL A N 1
ATOM 4888 C CA . VAL A 1 615 ? -21.823 10.745 36.996 1.00 72.12 615 VAL A CA 1
ATOM 4889 C C . VAL A 1 615 ? -22.004 10.759 35.487 1.00 72.12 615 VAL A C 1
ATOM 4891 O O . VAL A 1 615 ? -21.028 10.625 34.755 1.00 72.12 615 VAL A O 1
ATOM 4894 N N . ASP A 1 616 ? -23.238 10.953 35.026 1.00 73.25 616 ASP A N 1
ATOM 4895 C CA . ASP A 1 616 ? -23.550 11.011 33.603 1.00 73.25 616 ASP A CA 1
ATOM 4896 C C . ASP A 1 616 ? -22.873 12.210 32.928 1.00 73.25 616 ASP A C 1
ATOM 4898 O O . ASP A 1 616 ? -22.289 12.086 31.855 1.00 73.25 616 ASP A O 1
ATOM 4902 N N . VAL A 1 617 ? -22.836 13.351 33.621 1.00 74.00 617 VAL A N 1
ATOM 4903 C CA . VAL A 1 617 ? -22.117 14.549 33.161 1.00 74.00 617 VAL A CA 1
ATOM 4904 C C . VAL A 1 617 ? -20.603 14.307 33.106 1.00 74.00 617 VAL A C 1
ATOM 4906 O O . VAL A 1 617 ? -19.922 14.811 32.214 1.00 74.00 617 VAL A O 1
ATOM 4909 N N . MET A 1 618 ? -20.056 13.531 34.046 1.00 76.88 618 MET A N 1
ATOM 4910 C CA . MET A 1 618 ? -18.614 13.276 34.155 1.00 76.88 618 MET A CA 1
ATOM 4911 C C . MET A 1 618 ? -18.108 12.129 33.266 1.00 76.88 618 MET A C 1
ATOM 4913 O O . MET A 1 618 ? -16.900 12.019 33.029 1.00 76.88 618 MET A O 1
ATOM 4917 N N . HIS A 1 619 ? -18.987 11.251 32.779 1.00 78.94 619 HIS A N 1
ATOM 4918 C CA . HIS A 1 619 ? -18.603 10.052 32.038 1.00 78.94 619 HIS A CA 1
ATOM 4919 C C . HIS A 1 619 ? -19.402 9.902 30.745 1.00 78.94 619 HIS A C 1
ATOM 4921 O O . HIS A 1 619 ? -20.519 9.392 30.726 1.00 78.94 619 HIS A O 1
ATOM 4927 N N . HIS A 1 620 ? -18.762 10.278 29.635 1.00 78.19 620 HIS A N 1
ATOM 4928 C CA . HIS A 1 620 ? -19.344 10.179 28.301 1.00 78.19 620 HIS A CA 1
ATOM 4929 C C . HIS A 1 620 ? -19.870 8.762 28.008 1.00 78.19 620 HIS A C 1
ATOM 4931 O O . HIS A 1 620 ? -19.126 7.780 28.073 1.00 78.19 620 HIS A O 1
ATOM 4937 N N . GLY A 1 621 ? -21.150 8.670 27.640 1.00 82.94 621 GLY A N 1
ATOM 4938 C CA . GLY A 1 621 ? -21.819 7.425 27.256 1.00 82.94 621 GLY A CA 1
ATOM 4939 C C . GLY A 1 621 ? -22.404 6.604 28.411 1.00 82.94 621 GLY A C 1
ATOM 4940 O O . GLY A 1 621 ? -22.970 5.545 28.149 1.00 82.94 621 GLY A O 1
ATOM 4941 N N . PHE A 1 622 ? -22.301 7.068 29.662 1.00 87.06 622 PHE A N 1
ATOM 4942 C CA . PHE A 1 622 ? -22.828 6.360 30.832 1.00 87.06 622 PHE A CA 1
ATOM 4943 C C . PHE A 1 622 ? -24.367 6.266 30.838 1.00 87.06 622 PHE A C 1
ATOM 4945 O O . PHE A 1 622 ? -24.905 5.174 31.016 1.00 87.06 622 PHE A O 1
ATOM 4952 N N . SER A 1 623 ? -25.100 7.356 30.577 1.00 84.50 623 SER A N 1
ATOM 4953 C CA . SER A 1 623 ? -26.577 7.341 30.471 1.00 84.50 623 SER A CA 1
ATOM 4954 C C . SER A 1 623 ? -27.109 6.449 29.358 1.00 84.50 623 SER A C 1
ATOM 4956 O O . SER A 1 623 ? -28.175 5.845 29.509 1.00 84.50 623 SER A O 1
ATOM 4958 N N . THR A 1 624 ? -26.382 6.379 28.243 1.00 87.88 624 THR A N 1
ATOM 4959 C CA . THR A 1 624 ? -26.740 5.577 27.067 1.00 87.88 624 THR A CA 1
ATOM 4960 C C . THR A 1 624 ? -26.285 4.125 27.174 1.00 87.88 624 THR A C 1
ATOM 4962 O O . THR A 1 624 ? -26.616 3.328 26.301 1.00 87.88 624 THR A O 1
ATOM 4965 N N . TYR A 1 625 ? -25.520 3.771 28.210 1.00 90.81 625 TYR A N 1
ATOM 4966 C CA . TYR A 1 625 ? -25.038 2.411 28.399 1.00 90.81 625 TYR A CA 1
ATOM 4967 C C . TYR A 1 625 ? -26.178 1.482 28.824 1.00 90.81 625 TYR A C 1
ATOM 4969 O O . TYR A 1 625 ? -26.858 1.703 29.834 1.00 90.81 625 TYR A O 1
ATOM 4977 N N . ASP A 1 626 ? -26.375 0.416 28.054 1.00 92.75 626 ASP A N 1
ATOM 4978 C CA . ASP A 1 626 ? -27.405 -0.578 28.320 1.00 92.75 626 ASP A CA 1
ATOM 4979 C C . ASP A 1 626 ? -26.874 -1.684 29.239 1.00 92.75 626 ASP A C 1
ATOM 4981 O O . ASP A 1 626 ? -26.403 -2.736 28.811 1.00 92.75 626 ASP A O 1
ATOM 4985 N N . PHE A 1 627 ? -26.969 -1.443 30.546 1.00 92.69 627 PHE A N 1
ATOM 4986 C CA . PHE A 1 627 ? -26.568 -2.421 31.557 1.00 92.69 627 PHE A CA 1
ATOM 4987 C C . PHE A 1 627 ? -27.325 -3.748 31.445 1.00 92.69 627 PHE A C 1
ATOM 4989 O O . PHE A 1 627 ? -26.767 -4.780 31.802 1.00 92.69 627 PHE A O 1
ATOM 4996 N N . ARG A 1 628 ? -28.571 -3.750 30.950 1.00 93.62 628 ARG A N 1
ATOM 4997 C CA . ARG A 1 628 ? -29.387 -4.969 30.891 1.00 93.62 628 ARG A CA 1
ATOM 4998 C C . ARG A 1 628 ? -28.856 -5.939 29.837 1.00 93.62 628 ARG A C 1
ATOM 5000 O O . ARG A 1 628 ? -28.871 -7.141 30.082 1.00 93.62 628 ARG A O 1
ATOM 5007 N N . SER A 1 629 ? -28.363 -5.439 28.702 1.00 93.56 629 SER A N 1
ATOM 5008 C CA . SER A 1 629 ? -27.723 -6.278 27.679 1.00 93.56 629 SER A CA 1
ATOM 5009 C C . SER A 1 629 ? -26.250 -6.558 27.979 1.00 93.56 629 SER A C 1
ATOM 5011 O O . SER A 1 629 ? -25.780 -7.675 27.763 1.00 93.56 629 SER A O 1
ATOM 5013 N N . GLU A 1 630 ? -25.520 -5.579 28.515 1.00 92.25 630 GLU A N 1
ATOM 5014 C CA . GLU A 1 630 ? -24.072 -5.689 28.701 1.00 92.25 630 GLU A CA 1
ATOM 5015 C C . GLU A 1 630 ? -23.657 -6.341 30.032 1.00 92.25 630 GLU A C 1
ATOM 5017 O O . GLU A 1 630 ? -22.577 -6.927 30.124 1.00 92.25 630 GLU A O 1
ATOM 5022 N N . ALA A 1 631 ? -24.474 -6.234 31.081 1.00 93.38 631 ALA A N 1
ATOM 5023 C CA . ALA A 1 631 ? -24.192 -6.749 32.424 1.00 93.38 631 ALA A CA 1
ATOM 5024 C C . ALA A 1 631 ? -25.485 -7.220 33.134 1.00 93.38 631 ALA A C 1
ATOM 5026 O O . ALA A 1 631 ? -25.851 -6.687 34.188 1.00 93.38 631 ALA A O 1
ATOM 5027 N N . PRO A 1 632 ? -26.209 -8.208 32.566 1.00 95.31 632 PRO A N 1
ATOM 5028 C CA . PRO A 1 632 ? -27.519 -8.642 3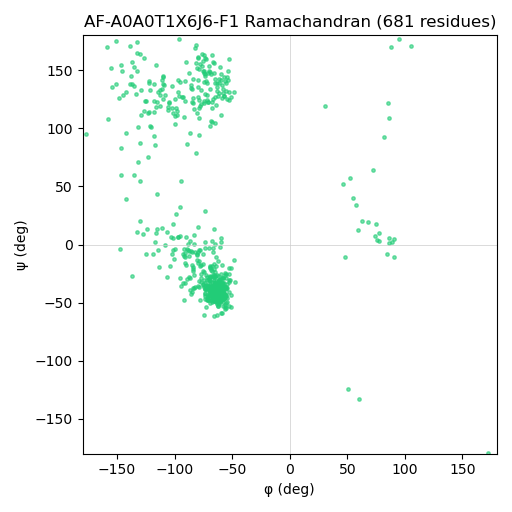3.072 1.00 95.31 632 PRO A CA 1
ATOM 5029 C C . PRO A 1 632 ? -27.473 -9.109 34.532 1.00 95.31 632 PRO A C 1
ATOM 5031 O O . PRO A 1 632 ? -28.396 -8.904 35.315 1.00 95.31 632 PRO A O 1
ATOM 5034 N N . ASP A 1 633 ? -26.355 -9.701 34.910 1.00 94.00 633 ASP A N 1
ATOM 5035 C CA . ASP A 1 633 ? -26.068 -10.232 36.225 1.00 94.00 633 ASP A CA 1
ATOM 5036 C C . ASP A 1 633 ? -25.722 -9.152 37.264 1.00 94.00 633 ASP A C 1
ATOM 5038 O O . ASP A 1 633 ? -26.000 -9.321 38.451 1.00 94.00 633 ASP A O 1
ATOM 5042 N N . TYR A 1 634 ? -25.147 -8.022 36.837 1.00 95.62 634 TYR A N 1
ATOM 5043 C CA . TYR A 1 634 ? -25.089 -6.813 37.660 1.00 95.62 634 TYR A CA 1
ATOM 5044 C C . TYR A 1 634 ? -26.492 -6.256 37.909 1.00 95.62 634 TYR A C 1
ATOM 5046 O O . TYR A 1 634 ? -26.822 -5.935 39.049 1.00 95.62 634 TYR A O 1
ATOM 5054 N N . CYS A 1 635 ? -27.323 -6.167 36.866 1.00 95.25 635 CYS A N 1
ATOM 5055 C CA . CYS A 1 635 ? -28.690 -5.674 37.000 1.00 95.25 635 CYS A CA 1
ATOM 5056 C C . CYS A 1 635 ? -29.516 -6.516 37.978 1.00 95.25 635 CYS A C 1
ATOM 5058 O O . CYS A 1 635 ? -30.243 -5.945 38.778 1.00 95.25 635 CYS A O 1
ATOM 5060 N N . GLU A 1 636 ? -29.359 -7.840 37.985 1.00 94.56 636 GLU A N 1
ATOM 5061 C CA . GLU A 1 636 ? -30.023 -8.711 38.961 1.00 94.56 636 GLU A CA 1
ATOM 5062 C C . GLU A 1 636 ? -29.611 -8.386 40.410 1.00 94.56 636 GLU A C 1
ATOM 5064 O O . GLU A 1 636 ? -30.460 -8.237 41.292 1.00 94.56 636 GLU A O 1
ATOM 5069 N N . LEU A 1 637 ? -28.308 -8.221 40.668 1.00 95.69 637 LEU A N 1
ATOM 5070 C CA . LEU A 1 637 ? -27.805 -7.828 41.990 1.00 95.69 637 LEU A CA 1
ATOM 5071 C C . LEU A 1 637 ? -28.290 -6.432 42.390 1.00 95.69 637 LEU A C 1
ATOM 5073 O O . LEU A 1 637 ? -28.689 -6.217 43.537 1.00 95.69 637 LEU A O 1
ATOM 5077 N N . ARG A 1 638 ? -28.270 -5.492 41.442 1.00 95.06 638 ARG A N 1
ATOM 5078 C CA . ARG A 1 638 ? -28.743 -4.124 41.638 1.00 95.06 638 ARG A CA 1
ATOM 5079 C C . ARG A 1 638 ? -30.229 -4.118 41.964 1.00 95.06 638 ARG A C 1
ATOM 5081 O O . ARG A 1 638 ? -30.611 -3.482 42.935 1.00 95.06 638 ARG A O 1
ATOM 5088 N N . ASP A 1 639 ? -31.052 -4.853 41.223 1.00 94.94 639 ASP A N 1
ATOM 5089 C CA . ASP A 1 639 ? -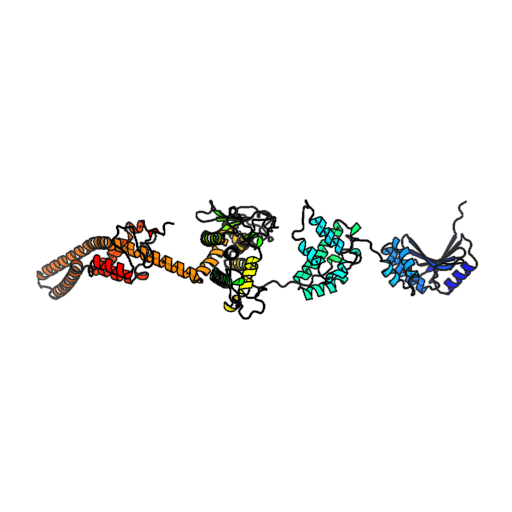32.493 -4.942 41.457 1.00 94.94 639 ASP A CA 1
ATOM 5090 C C . ASP A 1 639 ? -32.786 -5.486 42.850 1.00 94.94 639 ASP A C 1
ATOM 5092 O O . ASP A 1 639 ? -33.547 -4.868 43.586 1.00 94.94 639 ASP A O 1
ATOM 5096 N N . ARG A 1 640 ? -32.109 -6.568 43.263 1.00 94.31 640 ARG A N 1
ATOM 5097 C CA . ARG A 1 640 ? -32.230 -7.112 44.626 1.00 94.31 640 ARG A CA 1
ATOM 5098 C C . ARG A 1 640 ? -31.878 -6.081 45.697 1.00 94.31 640 ARG A C 1
ATOM 5100 O O . ARG A 1 640 ? -32.483 -6.073 46.766 1.00 94.31 640 ARG A O 1
ATOM 5107 N N . TYR A 1 641 ? -30.899 -5.223 45.436 1.00 94.94 641 TYR A N 1
ATOM 5108 C CA . TYR A 1 641 ? -30.547 -4.142 46.349 1.00 94.94 641 TYR A CA 1
ATOM 5109 C C . TYR A 1 641 ? -31.600 -3.021 46.360 1.00 94.94 641 TYR A C 1
ATOM 5111 O O . TYR A 1 641 ? -32.046 -2.602 47.430 1.00 94.94 641 TYR A O 1
ATOM 5119 N N . ILE A 1 642 ? -32.044 -2.560 45.186 1.00 94.00 642 ILE A N 1
ATOM 5120 C CA . ILE A 1 642 ? -33.076 -1.522 45.043 1.00 94.00 642 ILE A CA 1
ATOM 5121 C C . ILE A 1 642 ? -34.387 -1.962 45.702 1.00 94.00 642 ILE A C 1
ATOM 5123 O O . ILE A 1 642 ? -35.025 -1.166 46.394 1.00 94.00 642 ILE A O 1
ATOM 5127 N N . THR A 1 643 ? -34.749 -3.238 45.559 1.00 90.69 643 THR A N 1
ATOM 5128 C CA . THR A 1 643 ? -35.956 -3.812 46.156 1.00 90.69 643 THR A CA 1
ATOM 5129 C C . THR A 1 643 ? -35.842 -4.064 47.658 1.00 90.69 643 THR A C 1
ATOM 5131 O O . THR A 1 643 ? -36.837 -4.412 48.288 1.00 90.69 643 THR A O 1
ATOM 5134 N N . GLY A 1 644 ? -34.650 -3.902 48.243 1.00 89.81 644 GLY A N 1
ATOM 5135 C CA . GLY A 1 644 ? -34.385 -4.175 49.654 1.00 89.81 644 GLY A CA 1
ATOM 5136 C C . GLY A 1 644 ? -34.236 -5.659 50.005 1.00 89.81 644 GLY A C 1
ATOM 5137 O O . GLY A 1 644 ? -34.164 -5.980 51.187 1.00 89.81 644 GLY A O 1
ATOM 5138 N N . LEU A 1 645 ? -34.155 -6.563 49.016 1.00 90.62 645 LEU A N 1
ATOM 5139 C CA . LEU A 1 645 ? -33.900 -7.995 49.248 1.00 90.62 645 LEU A CA 1
ATOM 5140 C C . LEU A 1 645 ? -32.494 -8.257 49.800 1.00 90.62 645 LEU A C 1
ATOM 5142 O O . LEU A 1 645 ? -32.265 -9.272 50.453 1.00 90.62 645 LEU A O 1
ATOM 5146 N N . ILE A 1 646 ? -31.545 -7.367 49.510 1.00 94.56 646 ILE A N 1
ATOM 5147 C CA . ILE A 1 646 ? -30.201 -7.366 50.091 1.00 94.56 646 ILE A CA 1
ATOM 5148 C C . ILE A 1 646 ? -29.846 -5.954 50.556 1.00 94.56 646 ILE A C 1
ATOM 5150 O O . ILE A 1 646 ? -30.299 -4.963 49.981 1.00 94.56 646 ILE A O 1
ATOM 5154 N N . ASN A 1 647 ? -29.028 -5.850 51.603 1.00 94.50 647 ASN A N 1
ATOM 5155 C CA . ASN A 1 647 ? -28.536 -4.561 52.085 1.00 94.50 647 ASN A CA 1
ATOM 5156 C C . ASN A 1 647 ? -27.329 -4.073 51.252 1.00 94.50 647 ASN A C 1
ATOM 5158 O O . ASN A 1 647 ? -26.801 -4.798 50.404 1.00 94.50 647 ASN A O 1
ATOM 5162 N N . ILE A 1 648 ? -26.894 -2.829 51.484 1.00 92.81 648 ILE A N 1
ATOM 5163 C CA . ILE A 1 648 ? -25.792 -2.208 50.730 1.00 92.81 648 ILE A CA 1
ATOM 5164 C C . ILE A 1 648 ? -24.455 -2.937 50.925 1.00 92.81 648 ILE A C 1
ATOM 5166 O O . ILE A 1 648 ? -23.661 -3.005 49.991 1.00 92.81 648 ILE A O 1
ATOM 5170 N N . GLU A 1 649 ? -24.208 -3.514 52.103 1.00 92.88 649 GLU A N 1
ATOM 5171 C CA . GLU A 1 649 ? -22.978 -4.256 52.401 1.00 92.88 649 GLU A CA 1
ATOM 5172 C C . GLU A 1 649 ? -22.945 -5.584 51.644 1.00 92.88 649 GLU A C 1
ATOM 5174 O O . GLU A 1 649 ? -21.953 -5.897 50.996 1.00 92.88 649 GLU A O 1
ATOM 5179 N N . THR A 1 650 ? -24.057 -6.324 51.634 1.00 94.69 650 THR A N 1
ATOM 5180 C CA . THR A 1 650 ? -24.219 -7.558 50.853 1.00 94.69 650 THR A CA 1
ATOM 5181 C C . THR A 1 650 ? -24.135 -7.278 49.354 1.00 94.69 650 THR A C 1
ATOM 5183 O O . THR A 1 650 ? -23.497 -8.036 48.630 1.00 94.69 650 THR A O 1
ATOM 5186 N N . PHE A 1 651 ? -24.732 -6.179 48.879 1.00 94.75 651 PHE A N 1
ATOM 5187 C CA . PHE A 1 651 ? -24.617 -5.756 47.482 1.00 94.75 651 PHE A CA 1
ATOM 5188 C C . PHE A 1 651 ? -23.163 -5.462 47.105 1.00 94.75 651 PHE A C 1
ATOM 5190 O O . PHE A 1 651 ? -22.660 -6.021 46.133 1.00 94.75 651 PHE A O 1
ATOM 5197 N N . LYS A 1 652 ? -22.461 -4.648 47.903 1.00 91.56 652 LYS A N 1
ATOM 5198 C CA . LYS A 1 652 ? -21.043 -4.337 47.685 1.00 91.56 652 LYS A CA 1
ATOM 5199 C C . LYS A 1 652 ? -20.167 -5.587 47.756 1.00 91.56 652 LYS A C 1
ATOM 5201 O O . LYS A 1 652 ? -19.378 -5.787 46.844 1.00 91.56 652 LYS A O 1
ATOM 5206 N N . SER A 1 653 ? -20.359 -6.453 48.752 1.00 91.06 653 SER A N 1
ATOM 5207 C CA . SER A 1 653 ? -19.631 -7.723 48.883 1.00 91.06 653 SER A CA 1
ATOM 5208 C C . SER A 1 653 ? -19.832 -8.616 47.661 1.00 91.06 653 SER A C 1
ATOM 5210 O O . SER A 1 653 ? -18.860 -9.098 47.095 1.00 91.06 653 SER A O 1
ATOM 5212 N N . ALA A 1 654 ? -21.073 -8.772 47.186 1.00 92.81 654 ALA A N 1
ATOM 5213 C CA . ALA A 1 654 ? -21.358 -9.571 45.997 1.00 92.81 654 ALA A CA 1
ATOM 5214 C C . ALA A 1 654 ? -20.665 -9.013 44.743 1.00 92.81 654 ALA A C 1
ATOM 5216 O O . ALA A 1 654 ? -20.227 -9.774 43.880 1.00 92.81 654 ALA A O 1
ATOM 5217 N N . LEU A 1 655 ? -20.546 -7.688 44.635 1.00 90.81 655 LEU A N 1
ATOM 5218 C CA . LEU A 1 655 ? -19.805 -7.053 43.550 1.00 90.81 655 LEU A CA 1
ATOM 5219 C C . LEU A 1 655 ? -18.285 -7.173 43.721 1.00 90.81 655 LEU A C 1
ATOM 5221 O O . LEU A 1 655 ? -17.590 -7.367 42.727 1.00 90.81 655 LEU A O 1
ATOM 5225 N N . SER A 1 656 ? -17.768 -7.097 44.947 1.00 86.81 656 SER A N 1
ATOM 5226 C CA . SER A 1 656 ? -16.360 -7.348 45.262 1.00 86.81 656 SER A CA 1
ATOM 5227 C C . SER A 1 656 ? -15.954 -8.776 44.907 1.00 86.81 656 SER A C 1
ATOM 5229 O O . SER A 1 656 ? -14.974 -8.966 44.195 1.00 86.81 656 SER A O 1
ATOM 5231 N N . ASP A 1 657 ? -16.747 -9.772 45.297 1.00 86.62 657 ASP A N 1
ATOM 5232 C CA . ASP A 1 657 ? -16.466 -11.182 45.013 1.00 86.62 657 ASP A CA 1
ATOM 5233 C C . ASP A 1 657 ? -16.511 -11.480 43.511 1.00 86.62 657 ASP A C 1
ATOM 5235 O O . ASP A 1 657 ? -15.696 -12.232 42.975 1.00 86.62 657 ASP A O 1
ATOM 5239 N N . LYS A 1 658 ? -17.475 -10.877 42.812 1.00 86.31 658 LYS A N 1
ATOM 5240 C CA . LYS A 1 658 ? -17.737 -11.174 41.405 1.00 86.31 658 LYS A CA 1
ATOM 5241 C C . LYS A 1 658 ? -16.860 -10.392 40.435 1.00 86.31 658 LYS A C 1
ATOM 5243 O O . LYS A 1 658 ? -16.422 -10.932 39.421 1.00 86.31 658 LYS A O 1
ATOM 5248 N N . TYR A 1 659 ? -16.643 -9.115 40.721 1.00 82.94 659 TYR A N 1
ATOM 5249 C CA . TYR A 1 659 ? -15.963 -8.177 39.832 1.00 82.94 659 TYR A CA 1
ATOM 5250 C C . TYR A 1 659 ? -14.661 -7.628 40.414 1.00 82.94 659 TYR A C 1
ATOM 5252 O O . TYR A 1 659 ? -14.027 -6.804 39.761 1.00 82.94 659 TYR A O 1
ATOM 5260 N N . GLY A 1 660 ? -14.245 -8.062 41.608 1.00 81.62 660 GLY A N 1
ATOM 5261 C CA . GLY A 1 660 ? -12.998 -7.633 42.245 1.00 81.62 660 GLY A CA 1
ATOM 5262 C C . GLY A 1 660 ? -12.984 -6.168 42.678 1.00 81.62 660 GLY A C 1
ATOM 5263 O O . GLY A 1 660 ? -11.904 -5.602 42.828 1.00 81.62 660 GLY A O 1
ATOM 5264 N N . TYR A 1 661 ? -14.149 -5.530 42.829 1.00 83.19 661 TYR A N 1
ATOM 5265 C CA . TYR A 1 661 ? -14.214 -4.128 43.234 1.00 83.19 661 TYR A CA 1
ATOM 5266 C C . TYR A 1 661 ? -13.855 -3.947 44.703 1.00 83.19 661 TYR A C 1
ATOM 5268 O O . TYR A 1 661 ? -14.306 -4.704 45.560 1.00 83.19 661 TYR A O 1
ATOM 5276 N N . ASP A 1 662 ? -13.120 -2.881 44.998 1.00 80.94 662 ASP A N 1
ATOM 5277 C CA . ASP A 1 662 ? -12.867 -2.431 46.358 1.00 80.94 662 ASP A CA 1
ATOM 5278 C C . ASP A 1 662 ? -13.709 -1.180 46.645 1.00 80.94 662 ASP A C 1
ATOM 5280 O O . ASP A 1 662 ? -13.573 -0.155 45.977 1.00 80.94 662 ASP A O 1
ATOM 5284 N N . PHE A 1 663 ? -14.612 -1.280 47.622 1.00 78.56 663 PHE A N 1
ATOM 5285 C CA . PHE A 1 663 ? -15.460 -0.175 48.079 1.00 78.56 663 PHE A CA 1
ATOM 5286 C C . PHE A 1 663 ? -14.977 0.441 49.405 1.00 78.56 663 PHE A C 1
ATOM 5288 O O . PHE A 1 663 ? -15.704 1.252 49.981 1.00 78.56 663 PHE A O 1
ATOM 5295 N N . SER A 1 664 ? -13.808 0.028 49.916 1.00 72.06 664 SER A N 1
ATOM 5296 C CA . SER A 1 664 ? -13.237 0.490 51.191 1.00 72.06 664 SER A CA 1
ATOM 5297 C C . SER A 1 664 ? -12.449 1.800 51.075 1.00 72.06 664 SER A C 1
ATOM 5299 O O . SER A 1 664 ? -12.296 2.511 52.067 1.00 72.06 664 SER A O 1
ATOM 5301 N N . LEU A 1 665 ? -11.987 2.144 49.868 1.00 59.19 665 LEU A N 1
ATOM 5302 C CA . LEU A 1 665 ? -11.237 3.366 49.584 1.00 59.19 665 LEU A CA 1
ATOM 5303 C C . LEU A 1 665 ? -12.160 4.481 49.077 1.00 59.19 665 LEU A C 1
ATOM 5305 O O . LEU A 1 665 ? -13.071 4.256 48.278 1.00 59.19 665 LEU A O 1
ATOM 5309 N N . ASP A 1 666 ? -11.905 5.703 49.541 1.00 53.97 666 ASP A N 1
ATOM 5310 C CA . ASP A 1 666 ? -12.703 6.885 49.230 1.00 53.97 666 ASP A CA 1
ATOM 5311 C C . ASP A 1 666 ? -12.613 7.214 47.721 1.00 53.97 666 ASP A C 1
ATOM 5313 O O . ASP A 1 666 ? -11.592 7.677 47.219 1.00 53.97 666 ASP A O 1
ATOM 5317 N N . THR A 1 667 ? -13.686 6.900 46.989 1.00 52.19 667 THR A N 1
ATOM 5318 C CA . THR A 1 667 ? -14.092 7.286 45.614 1.00 52.19 667 THR A CA 1
ATOM 5319 C C . THR A 1 667 ? -13.119 7.197 44.418 1.00 52.19 667 THR A C 1
ATOM 5321 O O . THR A 1 667 ? -13.598 7.301 43.288 1.00 52.19 667 THR A O 1
ATOM 5324 N N . GLN A 1 668 ? -11.809 6.974 44.577 1.00 49.16 668 GLN A N 1
ATOM 5325 C CA . GLN A 1 668 ? -10.843 7.165 43.474 1.00 49.16 668 GLN A CA 1
ATOM 5326 C C . GLN A 1 668 ? -10.042 5.933 43.026 1.00 49.16 668 GLN A C 1
ATOM 5328 O O . GLN A 1 668 ? -9.374 6.000 41.995 1.00 49.16 668 GLN A O 1
ATOM 5333 N N . SER A 1 669 ? -10.106 4.796 43.721 1.00 48.72 669 SER A N 1
ATOM 5334 C CA . SER A 1 669 ? -9.275 3.620 43.401 1.00 48.72 669 SER A CA 1
ATOM 5335 C C . SER A 1 669 ? -10.129 2.418 42.996 1.00 48.72 669 SER A C 1
ATOM 5337 O O . SER A 1 669 ? -10.452 1.553 43.800 1.00 48.72 669 SER A O 1
ATOM 5339 N N . MET A 1 670 ? -10.489 2.343 41.710 1.00 55.69 670 MET A N 1
ATOM 5340 C CA . MET A 1 670 ? -11.022 1.103 41.140 1.00 55.69 670 MET A CA 1
ATOM 5341 C C . MET A 1 670 ? -9.879 0.083 41.039 1.00 55.69 670 MET A C 1
ATOM 5343 O O . MET A 1 670 ? -8.875 0.341 40.374 1.00 55.69 670 MET A O 1
ATOM 5347 N N . TYR A 1 671 ? -10.038 -1.077 41.671 1.00 53.44 671 TYR A N 1
ATOM 5348 C CA . TYR A 1 671 ? -9.211 -2.254 41.411 1.00 53.44 671 TYR A CA 1
ATOM 5349 C C . TYR A 1 671 ? -9.929 -3.119 40.369 1.00 53.44 671 TYR A C 1
ATOM 5351 O O . TYR A 1 671 ? -11.115 -3.413 40.504 1.00 53.44 671 TYR A O 1
ATOM 5359 N N . LEU A 1 672 ? -9.236 -3.463 39.280 1.00 53.34 672 LEU A N 1
ATOM 5360 C CA . LEU A 1 672 ? -9.747 -4.387 38.265 1.00 53.34 672 LEU A CA 1
ATOM 5361 C C . LEU A 1 672 ? -9.197 -5.793 38.551 1.00 53.34 672 LEU A C 1
ATOM 5363 O O . LEU A 1 672 ? -8.013 -5.917 38.873 1.00 53.34 672 LEU A O 1
ATOM 5367 N N . PRO A 1 673 ? -9.985 -6.869 38.364 1.00 45.50 673 PRO A N 1
ATOM 5368 C CA . PRO A 1 673 ? -9.495 -8.232 38.532 1.00 45.50 673 PRO A CA 1
ATOM 5369 C C . PRO A 1 673 ? -8.259 -8.485 37.663 1.00 45.50 673 PRO A C 1
ATOM 5371 O O . PRO A 1 673 ? -8.306 -8.296 36.444 1.00 45.50 673 PRO A O 1
ATOM 5374 N N . GLY A 1 674 ? -7.166 -8.925 38.291 1.00 50.47 674 GLY A N 1
ATOM 5375 C CA . GLY A 1 674 ? -5.944 -9.365 37.614 1.00 50.47 674 GLY A CA 1
ATOM 5376 C C . GLY A 1 674 ? -4.866 -8.304 37.352 1.00 50.47 674 GLY A C 1
ATOM 5377 O O . GLY A 1 674 ? -3.870 -8.654 36.719 1.00 50.47 674 GLY A O 1
ATOM 5378 N N . ARG A 1 675 ? -5.003 -7.049 37.817 1.00 45.81 675 ARG A N 1
ATOM 5379 C CA . ARG A 1 675 ? -3.927 -6.032 37.765 1.00 45.81 675 ARG A CA 1
ATOM 5380 C C . ARG A 1 675 ? -3.943 -5.068 38.962 1.00 45.81 675 ARG A C 1
ATOM 5382 O O . ARG A 1 675 ? -4.984 -4.846 39.571 1.00 45.81 675 ARG A O 1
ATOM 5389 N N . GLU A 1 676 ? -2.763 -4.514 39.258 1.00 42.38 676 GLU A N 1
ATOM 5390 C CA . GLU A 1 676 ? -2.514 -3.404 40.196 1.00 42.38 676 GLU A CA 1
ATOM 5391 C C . GLU A 1 676 ? -3.393 -2.162 39.906 1.00 42.38 676 GLU A C 1
ATOM 5393 O O . GLU A 1 676 ? -3.927 -2.049 38.797 1.00 42.38 676 GLU A O 1
ATOM 5398 N N . PRO A 1 677 ? -3.588 -1.258 40.895 1.00 41.59 677 PRO A N 1
ATOM 5399 C CA . PRO A 1 677 ? -4.611 -0.210 40.859 1.00 41.59 677 PRO A CA 1
ATOM 5400 C C . PRO A 1 677 ? -4.552 0.656 39.597 1.00 41.59 677 PRO A C 1
ATOM 5402 O O . PRO A 1 677 ? -3.492 0.922 39.034 1.00 41.59 677 PRO A O 1
ATOM 5405 N N . VAL A 1 678 ? -5.719 1.155 39.180 1.00 43.16 678 VAL A N 1
ATOM 5406 C CA . VAL A 1 678 ? -5.964 1.952 37.958 1.00 43.16 678 VAL A CA 1
ATOM 5407 C C . VAL A 1 678 ? -5.172 3.283 37.889 1.00 43.16 678 VAL A C 1
ATOM 5409 O O . VAL A 1 678 ? -5.288 4.024 36.915 1.00 43.16 678 VAL A O 1
ATOM 5412 N N . SER A 1 679 ? -4.270 3.565 38.835 1.00 36.34 679 SER A N 1
ATOM 5413 C CA . SER A 1 679 ? -3.304 4.670 38.745 1.00 36.34 679 SER A CA 1
ATOM 5414 C C . SER A 1 679 ? -2.291 4.530 37.593 1.00 36.34 679 SER A C 1
ATOM 5416 O O . SER A 1 679 ? -1.626 5.507 37.263 1.00 36.34 679 SER A O 1
ATOM 5418 N N . ALA A 1 680 ? -2.208 3.375 36.919 1.00 30.56 680 ALA A N 1
ATOM 5419 C CA . ALA A 1 680 ? -1.304 3.148 35.784 1.00 30.56 680 ALA A CA 1
ATOM 5420 C C . ALA A 1 680 ? -1.876 3.488 34.383 1.00 30.56 680 ALA A C 1
ATOM 5422 O O . ALA A 1 680 ? -1.226 3.194 33.385 1.00 30.56 680 ALA A O 1
ATOM 5423 N N . ILE A 1 681 ? -3.076 4.081 34.269 1.00 34.88 681 ILE A N 1
ATOM 5424 C CA . ILE A 1 681 ? -3.681 4.466 32.963 1.00 34.88 681 ILE A CA 1
ATOM 5425 C C . ILE A 1 681 ? -3.649 5.997 32.744 1.00 34.88 681 ILE A C 1
ATOM 5427 O O . ILE A 1 681 ? -4.232 6.527 31.805 1.00 34.88 681 ILE A O 1
ATOM 5431 N N . ALA A 1 682 ? -2.917 6.728 33.588 1.00 27.38 682 ALA A N 1
ATOM 5432 C CA . ALA A 1 682 ? -2.610 8.149 33.395 1.00 27.38 682 ALA A CA 1
ATOM 5433 C C . ALA A 1 682 ? -1.209 8.401 32.785 1.00 27.38 682 ALA A C 1
ATOM 5435 O O . ALA A 1 682 ? -0.630 9.462 33.017 1.00 27.38 682 ALA A O 1
ATOM 5436 N N . SER A 1 683 ? -0.661 7.449 32.018 1.00 27.77 683 SER A N 1
ATOM 5437 C CA . SER A 1 683 ? 0.592 7.607 31.257 1.00 27.77 683 SER A CA 1
ATOM 5438 C C . SER A 1 683 ? 0.441 7.185 29.804 1.00 27.77 683 SER A C 1
ATOM 5440 O O . SER A 1 683 ? 0.078 6.001 29.602 1.00 27.77 683 SER A O 1
#

Foldseek 3Di:
DDDAQAEAEDEDQDDLVNLVVLQVCLCVFDDQSYKYWYQHPVAHQWIFIRGGNFTFIWRDDDPDIDTLWTCGDPDDDTRHDVDPVLSRQLSVLLVVCVVVPVVLSVVLSVQLSVDPVSHSVVSSVCSVPDPVAAFLLRLLVCLQVVQCDPPHPHHDPCSVLSVVLCPDPLCVVRRRDQLLVDALVVCPSSLQVCCVPPNQPSSQSSLVSSLVSLVVCQVPPCVRRVDHPVDSRSVVNDGSDDDDDDPDAFALLLLLVVLLVLVVQQQHAAWPDDCVVDGTNHHLLLSLLSLQLLLQLEQLQLSFQFFPVQWAADPPVDPQKTKRKDALVRDPNSHIDIFIADNLRSVVRVVSLVSQDDPQQPPARTSRWDPDQDDPPDPDRTDTDDSCSNVVSLCQCCLNDPVSPPPPRRDGNCVVVVTDDDDSNSSLVNLQVLLVVVQQNLLSCSSHVDAAADDDDDDDPVVVVNCNSHPNNHDDDPPSDDPVCNVSSNVSSCVSNCSSVVSSCVPNPVNVVVVVVVLVVVLLVLLVVCLVCLVVLLVQLLVVCVVVLVVLVVLLVVLVVVLVVLCPDVVRPVVVNVVSVVVNVVSVVVSCCCPVFVLVVSLVSSLVSQLPDVVCVVDPCSNVDDCCVSPVVSSVLSSCPSRVVDDSVVSVVVCCVPFVADPPDDPDWGDGPPDDTPPVVPD

Secondary structure (DSSP, 8-state):
--PPPEEEEEEE---HHHHHHHHHHHHH---TTEEEEEEESSSTTEEEEEETTEEEEEEEETTEEEEEEEEEESSS---B---HHHHHHHHHHHHHHHHH-GGGHHHHHHHHHHSTT--HHHHHHHTT----SPBHHHHHHHHHHHTTSTT-SS--S-HHHHHHHHT-GGGHHHHTSBTTT--TTHHHHHHHHHHHHH-HHHHHHHHHHHHHHHHHHHHH-HHHH---SS--GGGGPPPS-PPPPP-----HHHHHHHHHHHHHTSSSPPTT--GGGTS-SS-HHHHHHHHHHHHH---HHHHH--BGGGEEE-SSS-TT-EEEEE-TTTSTTSS-EEEEE-HHHHHHHHHHHHHT--TTTTT-SBSSB--SPPPTT-S--S-BPPTTHHHHHHHHHTT-STTTTT-TT---HHHHTTPPP--HHHHHHHHHHHHHHTT-HHHHHHHHT------PPPS-HHHHHHHHHHHTTS--SS-TT-GGGHHHHHHHHHHHHHHHHHHHHHH-HHHHHHHHHHHHHHHHHHHHHHHHHHHHHHHHHHHHHHHHHHHHHHHHHHHHHHHHHHHHSSS--HHHHHHHHHHHHHHHHHHHHHHH-THHHHHHHHHHHHTTSHHHHHSTTSTT--HHHH-HHHHHHHHHHHTTSS-HHHHHHHHHHHH----SS-SS-PPPTTSS-GGGG--

Radius of gyration: 49.16 Å; Cα contacts (8 Å, |Δi|>4): 919; chains: 1; bounding box: 135×56×138 Å